Protein 6Q0A (pdb70)

Sequence (416 aa):
MAKIIVKKSNPLKGSVKIDGAKNAVLPIIAATLLANGKSTLNGVPNLRDVHVISDLLRHVGAEVEYKENTLTVDASNIKTCCEAPYELVRKMRASFLVMGPLLARFNSTKISMPGGDAIGTRPIDLHLKGFKALGAKIEMDHGFVEAATEKLVGNKLYLDFPSVGATENIMMAASLAEGTTIIEENAAEEPEIVDLANFLNEMGADVKGAGTNTIKIKGVKELKGAEHNVIPDRIEAATYMVAAAMTKGDITVENVLMEHLKPVVAKLREAGCEITEMDNSVRVVGPKVLKPIDIKTLPHPGFPTDVQAQQFMAMLTVANGTGVVIETVFENRFMHVAEFNRMGANIKIDGRSAVVNGVDELHGAAVNATDLRAGAALILCGLIAEGETQIGEIYHIQRGYVDIDKKITALGGQIEIVE

Nearest PDB structures (foldseek):
  6q0a-assembly1_A  TM=1.002E+00  e=1.988E-93  Clostridioides difficile 630
  6q0y-assembly1_A  TM=1.002E+00  e=4.668E-91  Clostridioides difficile 630
  6q03-assembly1_A  TM=1.002E+00  e=1.309E-88  Clostridioides difficile 630
  8d84-assembly1_B  TM=9.904E-01  e=2.898E-65  Enterococcus faecalis
  7tb0-assembly1_A  TM=9.879E-01  e=5.974E-64  Enterococcus faecium

Solvent-accessible surface area: 16311 Å² total; per-residue (Å²): 191,32,77,0,28,0,94,101,15,99,55,0,128,38,70,7,141,12,32,12,2,19,56,0,0,4,2,0,0,0,0,1,0,2,0,76,17,122,0,31,0,36,37,0,1,88,5,64,17,0,62,15,0,3,73,0,0,109,83,0,20,7,118,13,109,61,144,152,60,37,0,25,1,47,0,32,113,20,152,53,17,68,0,27,107,111,20,4,133,112,12,50,24,0,6,14,0,0,0,0,0,0,13,59,73,56,44,2,46,0,4,84,18,28,73,52,38,15,7,110,72,99,14,81,21,15,10,71,0,0,108,27,0,36,3,154,37,118,118,55,179,51,39,0,61,0,37,25,182,110,9,74,15,72,137,12,116,0,93,84,23,25,59,18,0,0,5,0,0,0,0,0,0,0,32,3,90,38,51,0,36,0,53,48,2,0,53,20,5,6,0,50,5,0,2,70,0,0,60,89,5,44,15,43,8,136,29,26,28,71,92,45,0,105,0,124,17,40,196,104,2,138,26,17,116,9,109,15,24,30,9,26,8,4,0,0,2,1,0,0,1,0,0,8,11,98,1,40,0,28,0,43,58,2,70,24,115,36,4,109,18,3,5,46,45,0,104,86,0,31,9,130,13,67,80,82,148,76,10,0,101,0,45,8,16,166,91,14,124,48,13,82,4,92,0,77,39,27,79,18,11,17,16,28,0,0,3,0,0,0,0,1,1,0,35,5,107,29,73,1,44,0,36,3,41,42,44,148,72,14,20,62,1,13,66,30,0,54,138,0,36,13,54,12,140,87,123,66,123,34,0,61,0,61,21,41,153,77,0,84,25,19,58,6,70,3,28,13,34,7,0,0,0,0,0,0,2,0,0,1,17,0,87,37,70,0,50,0,2,51,8,88,43,0,82,82,3,8,21,67,5,28,135,30,2,74,80,3,42,8,82,19,101,56,56,127

B-factor: mean 29.67, std 9.52, range [15.45, 83.01]

Secondary structure (DSSP, 8-state):
--EEEEE--PPPEEEEEPPBPHHHHHHHHHHGGGBSSEEEEES----HHHHHHHHHHHHHT-EEEEETTEEEEE-TT----EE-HHHHHH-GGGGGGHHHHHHHHSEEEEEPP--BTTB----HHHHHHHHHTT-EEEEETTEEEEE-S--B--EEE-SS--HHHHHHHHHHHTTSBSEEEEET----HHHHHHHHHHHHTT--EE-TTSSEEEEE--S-B---EEEPPB-HHHHHHHHHHHHHHT-EEEEES--GGG-HHHHHHHHHHT-EEEE-SSEEEEE--SSPPP--EEE-STTSB-GGGHHHHHHHHTTSSSEEEEEESS-SSTTTTHHHHHHTT--EEEETTEEEEE--S--B--EEE--SHHHHHHHHHHHHHSBSEEEEE-THHHHTTSS-HHHHHHHTT-EEEEE-

Organism: Clostridioides difficile (strain 630) (NCBI:txid272563)

Foldseek 3Di:
DKWKKFAQFAQFEEEFEFAFAPLLVLLLLLLLLLAQAKAKEARAFPFVLNVLLQVQLVVQPWDWDDDDRIIMTRNNDGHAAEADPVSCAVPVSNCLNNLSSCLRPQKHKYQFYQDDLFAGDGPVLLVVLLVQQPWDWDDDPRIIMTGDPFGAAGEDERPAQDPSSLSSNLSNLQAGAAKHKYAQHFLAPSQVQSQVSSVQQPWDWPDRNHRMIMTGYDNHGHHYYGYGAGHLLLLLLVLLLNQQNQHKYKYFQHQVVNNVQSVVVSVVQPWDWDDDHGIIITGHDPAGAAEEAEDDGPPGDHPLCQLLVLLSNQAHPAKYKYFYPDTFRRCPLVVQQVQQPWDWDDDGRMIITGHDNATAADEGEDSAQSNQSSVSSNNNTHHGMHMYPPCSRNRNRDRPPVVSSVVSGTDMDMGD

Radius of gyration: 21.39 Å; Cα contacts (8 Å, |Δi|>4): 1085; chains: 1; bounding box: 38×45×62 Å

Structure (mmCIF, N/CA/C/O backbone):
data_6Q0A
#
_entry.id   6Q0A
#
_cell.length_a   139.409
_cell.length_b   139.409
_cell.length_c   139.409
_cell.angle_alpha   90.000
_cell.angle_beta   90.000
_cell.angle_gamma   90.000
#
_symmetry.space_group_name_H-M   'I 2 3'
#
loop_
_entity.id
_entity.type
_entity.pdbx_description
1 polymer 'UDP-N-acetylglucosamine 1-carboxyvinyltransferase'
2 non-polymer 1,2-ETHANEDIOL
3 non-polymer '(2R)-2-{[(2R,3R,4R,5S,6R)-3-(acetylamino)-2-{[(S)-{[(R)-{[(2R,3S,4R,5R)-5-(2,4-dioxo-3,4-dihydropyrimidin-1(2H)-yl)-3,4-dihydroxytetrahydrofuran-2-yl]methoxy}(hydroxy)phosphoryl]oxy}(hydroxy)phosphoryl]oxy}-5-hydroxy-6-(hydroxymethyl)tetrahydro-2H-pyran-4-yl]oxy}propanoic acid'
4 water water
#
loop_
_atom_site.group_PDB
_atom_site.id
_atom_site.type_symbol
_atom_site.label_atom_id
_atom_site.label_alt_id
_atom_site.label_comp_id
_atom_site.label_asym_id
_atom_site.label_entity_id
_atom_site.label_seq_id
_atom_site.pdbx_PDB_ins_code
_atom_site.Cartn_x
_atom_site.Cartn_y
_atom_site.Cartn_z
_atom_site.occupancy
_atom_site.B_iso_or_equiv
_atom_site.auth_seq_id
_atom_site.auth_comp_id
_atom_site.auth_asym_id
_atom_site.auth_atom_id
_atom_site.pdbx_PDB_model_num
ATOM 1 N N . MET A 1 5 ? -37.174 -69.407 -9.306 1.00 60.22 1 MET A N 1
ATOM 2 C CA . MET A 1 5 ? -36.934 -68.007 -8.859 1.00 52.81 1 MET A CA 1
ATOM 3 C C . MET A 1 5 ? -36.131 -67.249 -9.933 1.00 41.50 1 MET A C 1
ATOM 4 O O . MET A 1 5 ? -35.951 -67.745 -11.055 1.00 40.78 1 MET A O 1
ATOM 9 N N . ALA A 1 6 ? -35.761 -66.024 -9.626 1.00 34.54 2 ALA A N 1
ATOM 10 C CA . ALA A 1 6 ? -35.474 -64.995 -10.637 1.00 33.01 2 ALA A CA 1
ATOM 11 C C . ALA A 1 6 ? -34.144 -65.301 -11.319 1.00 31.35 2 ALA A C 1
ATOM 12 O O . ALA A 1 6 ? -33.242 -65.901 -10.658 1.00 32.68 2 ALA A O 1
ATOM 14 N N . LYS A 1 7 ? -34.066 -64.976 -12.608 1.00 29.91 3 LYS A N 1
ATOM 15 C CA . LYS A 1 7 ? -32.850 -65.219 -13.413 1.00 29.40 3 LYS A CA 1
ATOM 16 C C . LYS A 1 7 ? -32.515 -63.955 -14.197 1.00 27.93 3 LYS A C 1
ATOM 17 O O . LYS A 1 7 ? -33.436 -63.180 -14.580 1.00 26.13 3 LYS A O 1
ATOM 23 N N . ILE A 1 8 ? -31.240 -63.800 -14.536 1.00 22.93 4 ILE A N 1
ATOM 24 C CA . ILE A 1 8 ? -30.823 -62.823 -15.575 1.00 23.53 4 ILE A CA 1
ATOM 25 C C . ILE A 1 8 ? -30.431 -63.625 -16.802 1.00 25.65 4 ILE A C 1
ATOM 26 O O . ILE A 1 8 ? -29.549 -64.516 -16.714 1.00 24.58 4 ILE A O 1
ATOM 31 N N . ILE A 1 9 ? -31.074 -63.327 -17.913 1.00 21.84 5 ILE A N 1
ATOM 32 C CA . ILE A 1 9 ? -30.809 -64.008 -19.195 1.00 23.42 5 ILE A CA 1
ATOM 33 C C . ILE A 1 9 ? -30.018 -63.071 -20.078 1.00 23.37 5 ILE A C 1
ATOM 34 O O . ILE A 1 9 ? -30.508 -61.952 -20.398 1.00 23.98 5 ILE A O 1
ATOM 39 N N . VAL A 1 10 ? -28.823 -63.488 -20.437 1.00 22.94 6 VAL A N 1
ATOM 40 C CA . VAL A 1 10 ? -27.937 -62.682 -21.288 1.00 23.34 6 VAL A CA 1
ATOM 41 C C . VAL A 1 10 ? -27.708 -63.482 -22.555 1.00 25.56 6 VAL A C 1
ATOM 42 O O . VAL A 1 10 ? -27.410 -64.691 -22.464 1.00 27.44 6 VAL A O 1
ATOM 46 N N . LYS A 1 11 ? -27.811 -62.831 -23.708 1.00 24.94 7 LYS A N 1
ATOM 47 C CA . LYS A 1 11 ? -27.422 -63.481 -24.971 1.00 25.28 7 LYS A CA 1
ATOM 48 C C . LYS A 1 11 ? -26.177 -62.858 -25.569 1.00 25.16 7 LYS A C 1
ATOM 49 O O . LYS A 1 11 ? -25.866 -61.662 -25.370 1.00 24.56 7 LYS A O 1
ATOM 55 N N . LYS A 1 12 ? -25.471 -63.675 -26.349 1.00 24.38 8 LYS A N 1
ATOM 56 C CA . LYS A 1 12 ? -24.419 -63.205 -27.240 1.00 25.26 8 LYS A CA 1
ATOM 57 C C . LYS A 1 12 ? -24.850 -61.886 -27.855 1.00 26.47 8 LYS A C 1
ATOM 58 O O . LYS A 1 12 ? -25.959 -61.845 -28.451 1.00 33.03 8 LYS A O 1
ATOM 64 N N . SER A 1 13 ? -24.063 -60.853 -27.654 1.00 27.50 9 SER A N 1
ATOM 65 C CA . SER A 1 13 ? -24.513 -59.485 -27.957 1.00 28.06 9 SER A CA 1
ATOM 66 C C . SER A 1 13 ? -23.611 -58.833 -28.997 1.00 27.89 9 SER A C 1
ATOM 67 O O . SER A 1 13 ? -22.421 -59.183 -29.199 1.00 27.78 9 SER A O 1
ATOM 70 N N . ASN A 1 14 ? -24.158 -57.797 -29.603 1.00 24.65 10 ASN A N 1
ATOM 71 C CA . ASN A 1 14 ? -23.363 -56.905 -30.450 1.00 25.63 10 ASN A CA 1
ATOM 72 C C . ASN A 1 14 ? -22.346 -56.161 -29.612 1.00 28.46 10 ASN A C 1
ATOM 73 O O . ASN A 1 14 ? -22.510 -56.024 -28.384 1.00 29.40 10 ASN A O 1
ATOM 78 N N . PRO A 1 15 ? -21.317 -55.580 -30.250 1.00 27.44 11 PRO A N 1
ATOM 79 C CA . PRO A 1 15 ? -20.389 -54.740 -29.521 1.00 27.47 11 PRO A CA 1
ATOM 80 C C . PRO A 1 15 ? -21.176 -53.635 -28.815 1.00 29.67 11 PRO A C 1
ATOM 81 O O . PRO A 1 15 ? -22.064 -53.034 -29.419 1.00 28.72 11 PRO A O 1
ATOM 85 N N . LEU A 1 16 ? -20.892 -53.386 -27.536 1.00 24.80 12 LEU A N 1
ATOM 86 C CA . LEU A 1 16 ? -21.642 -52.346 -26.813 1.00 23.32 12 LEU A CA 1
ATOM 87 C C . LEU A 1 16 ? -21.213 -50.983 -27.336 1.00 27.29 12 LEU A C 1
ATOM 88 O O . LEU A 1 16 ? -19.994 -50.763 -27.562 1.00 31.14 12 LEU A O 1
ATOM 93 N N . LYS A 1 17 ? -22.181 -50.078 -27.537 1.00 25.95 13 LYS A N 1
ATOM 94 C CA . LYS A 1 17 ? -21.899 -48.722 -28.061 1.00 29.53 13 LYS A CA 1
ATOM 95 C C . LYS A 1 17 ? -22.868 -47.723 -27.485 1.00 27.88 13 LYS A C 1
ATOM 96 O O . LYS A 1 17 ? -24.052 -48.043 -27.358 1.00 28.41 13 LYS A O 1
ATOM 102 N N . GLY A 1 18 ? -22.350 -46.571 -27.091 1.00 29.44 14 GLY A N 1
ATOM 103 C CA . GLY A 1 18 ? -23.190 -45.517 -26.524 1.00 28.16 14 GLY A CA 1
ATOM 104 C C . GLY A 1 18 ? -22.647 -44.970 -25.217 1.00 29.63 14 GLY A C 1
ATOM 105 O O . GLY A 1 18 ? -21.433 -45.104 -24.897 1.00 31.69 14 GLY A O 1
ATOM 106 N N . SER A 1 19 ? -23.531 -44.308 -24.489 1.00 29.27 15 SER A N 1
ATOM 107 C CA . SER A 1 19 ? -23.177 -43.621 -23.237 1.00 30.66 15 SER A CA 1
ATOM 108 C C . SER A 1 19 ? -23.877 -44.329 -22.090 1.00 28.65 15 SER A C 1
ATOM 109 O O . SER A 1 19 ? -25.000 -44.885 -22.251 1.00 30.73 15 SER A O 1
ATOM 112 N N . VAL A 1 20 ? -23.220 -44.367 -20.947 1.00 25.32 16 VAL A N 1
ATOM 113 C CA . VAL A 1 20 ? -23.895 -44.878 -19.738 1.00 24.82 16 VAL A CA 1
ATOM 114 C C . VAL A 1 20 ? -23.578 -43.924 -18.601 1.00 25.70 16 VAL A C 1
ATOM 115 O O . VAL A 1 20 ? -22.405 -43.590 -18.360 1.00 26.80 16 VAL A O 1
ATOM 119 N N . LYS A 1 21 ? -24.613 -43.488 -17.904 1.00 23.76 17 LYS A N 1
ATOM 120 C CA . LYS A 1 21 ? -24.420 -42.652 -16.709 1.00 26.52 17 LYS A CA 1
ATOM 121 C C . LYS A 1 21 ? -24.187 -43.561 -15.506 1.00 24.63 17 LYS A C 1
ATOM 122 O O . LYS A 1 21 ? -24.978 -44.479 -15.274 1.00 26.17 17 LYS A O 1
ATOM 128 N N . ILE A 1 22 ? -23.164 -43.246 -14.744 1.00 23.44 18 ILE A N 1
ATOM 129 C CA . ILE A 1 22 ? -22.821 -43.994 -13.507 1.00 22.24 18 ILE A CA 1
ATOM 130 C C . ILE A 1 22 ? -23.549 -43.397 -12.299 1.00 23.98 18 ILE A C 1
ATOM 131 O O . ILE A 1 22 ? -23.677 -42.158 -12.147 1.00 26.12 18 ILE A O 1
ATOM 136 N N . ASP A 1 23 ? -24.025 -44.270 -11.430 1.00 23.08 19 ASP A N 1
ATOM 137 C CA . ASP A 1 23 ? -24.745 -43.867 -10.200 1.00 23.15 19 ASP A CA 1
ATOM 138 C C . ASP A 1 23 ? -23.745 -43.481 -9.101 1.00 24.43 19 ASP A C 1
ATOM 139 O O . ASP A 1 23 ? -22.512 -43.674 -9.237 1.00 24.39 19 ASP A O 1
ATOM 144 N N . GLY A 1 24 ? -24.284 -42.976 -7.991 1.00 24.11 20 GLY A N 1
ATOM 145 C CA . GLY A 1 24 ? -23.462 -42.647 -6.818 1.00 23.59 20 GLY A CA 1
ATOM 146 C C . GLY A 1 24 ? -22.864 -43.910 -6.224 1.00 21.99 20 GLY A C 1
ATOM 147 O O . GLY A 1 24 ? -23.439 -45.008 -6.347 1.00 21.51 20 GLY A O 1
ATOM 148 N N . ALA A 1 25 ? -21.675 -43.767 -5.633 1.00 22.34 21 ALA A N 1
ATOM 149 C CA . ALA A 1 25 ? -20.926 -44.921 -5.085 1.00 22.23 21 ALA A CA 1
ATOM 150 C C . ALA A 1 25 ? -21.663 -45.586 -3.929 1.00 20.04 21 ALA A C 1
ATOM 151 O O . ALA A 1 25 ? -21.816 -45.005 -2.874 1.00 21.97 21 ALA A O 1
ATOM 153 N N . LYS A 1 26 ? -21.985 -46.877 -4.080 1.00 20.79 22 LYS A N 1
ATOM 154 C CA . LYS A 1 26 ? -22.466 -47.677 -2.939 1.00 20.82 22 LYS A CA 1
ATOM 155 C C . LYS A 1 26 ? -21.506 -47.569 -1.762 1.00 20.61 22 LYS A C 1
ATOM 156 O O . LYS A 1 26 ? -21.953 -47.355 -0.621 1.00 20.10 22 LYS A O 1
ATOM 162 N N . ASN A 1 27 ? -20.204 -47.732 -2.023 1.00 20.66 23 ASN A N 1
ATOM 163 C CA . ASN A 1 27 ? -19.231 -47.853 -0.917 1.00 24.46 23 ASN A CA 1
ATOM 164 C C . ASN A 1 27 ? -18.823 -46.473 -0.391 1.00 21.09 23 ASN A C 1
ATOM 165 O O . ASN A 1 27 ? -18.177 -46.436 0.678 1.00 22.64 23 ASN A O 1
ATOM 170 N N . ALA A 1 28 ? -19.241 -45.386 -1.033 1.00 20.81 24 ALA A N 1
ATOM 171 C CA . ALA A 1 28 ? -19.141 -44.036 -0.411 1.00 21.24 24 ALA A CA 1
ATOM 172 C C . ALA A 1 28 ? -20.380 -43.786 0.452 1.00 21.62 24 ALA A C 1
ATOM 173 O O . ALA A 1 28 ? -20.299 -43.368 1.636 1.00 21.84 24 ALA A O 1
ATOM 175 N N . VAL A 1 29 ? -21.548 -44.085 -0.103 1.00 21.85 25 VAL A N 1
ATOM 176 C CA . VAL A 1 29 ? -22.785 -43.732 0.607 1.00 22.68 25 VAL A CA 1
ATOM 177 C C . VAL A 1 29 ? -22.970 -44.566 1.873 1.00 21.08 25 VAL A C 1
ATOM 178 O O . VAL A 1 29 ? -23.523 -44.018 2.805 1.00 21.83 25 VAL A O 1
ATOM 182 N N . LEU A 1 30 ? -22.525 -45.841 1.969 1.00 20.39 26 LEU A N 1
ATOM 183 C CA . LEU A 1 30 ? -22.832 -46.626 3.167 1.00 20.53 26 LEU A CA 1
ATOM 184 C C . LEU A 1 30 ? -22.132 -46.039 4.379 1.00 22.18 26 LEU A C 1
ATOM 185 O O . LEU A 1 30 ? -22.754 -45.844 5.414 1.00 21.58 26 LEU A O 1
ATOM 190 N N . PRO A 1 31 ? -20.803 -45.774 4.327 1.00 19.89 27 PRO A N 1
ATOM 191 C CA . PRO A 1 31 ? -20.184 -45.140 5.492 1.00 21.64 27 PRO A CA 1
ATOM 192 C C . PRO A 1 31 ? -20.700 -43.714 5.778 1.00 19.28 27 PRO A C 1
ATOM 193 O O . PRO A 1 31 ? -20.792 -43.324 6.956 1.00 21.07 27 PRO A O 1
ATOM 197 N N . ILE A 1 32 ? -21.014 -42.962 4.747 1.00 21.28 28 ILE A N 1
ATOM 198 C CA . ILE A 1 32 ? -21.566 -41.597 4.927 1.00 21.57 28 ILE A CA 1
ATOM 199 C C . ILE A 1 32 ? -22.949 -41.662 5.590 1.00 22.12 28 ILE A C 1
ATOM 200 O O . ILE A 1 32 ? -23.236 -40.849 6.501 1.00 20.70 28 ILE A O 1
ATOM 205 N N . ILE A 1 33 ? -23.786 -42.636 5.223 1.00 22.82 29 ILE A N 1
ATOM 206 C CA . ILE A 1 33 ? -25.038 -42.825 5.965 1.00 20.65 29 ILE A CA 1
ATOM 207 C C . ILE A 1 33 ? -24.763 -43.154 7.436 1.00 22.11 29 ILE A C 1
ATOM 208 O O . ILE A 1 33 ? -25.411 -42.592 8.298 1.00 22.70 29 ILE A O 1
ATOM 213 N N . ALA A 1 34 ? -23.842 -44.049 7.778 1.00 19.14 30 ALA A N 1
ATOM 214 C CA . ALA A 1 34 ? -23.504 -44.306 9.192 1.00 21.45 30 ALA A CA 1
ATOM 215 C C . ALA A 1 34 ? -23.095 -42.972 9.842 1.00 18.59 30 ALA A C 1
ATOM 216 O O . ALA A 1 34 ? -23.429 -42.776 11.037 1.00 22.84 30 ALA A O 1
ATOM 218 N N . ALA A 1 35 ? -22.309 -42.169 9.140 1.00 23.22 31 ALA A N 1
ATOM 219 C CA . ALA A 1 35 ? -21.735 -40.929 9.716 1.00 23.80 31 ALA A CA 1
ATOM 220 C C . ALA A 1 35 ? -22.832 -39.931 10.076 1.00 24.29 31 ALA A C 1
ATOM 221 O O . ALA A 1 35 ? -22.637 -39.132 11.060 1.00 23.90 31 ALA A O 1
ATOM 223 N N . THR A 1 36 ? -23.980 -39.989 9.402 1.00 22.82 32 THR A N 1
ATOM 224 C CA . THR A 1 36 ? -25.068 -39.046 9.746 1.00 23.26 32 THR A CA 1
ATOM 225 C C . THR A 1 36 ? -25.452 -39.228 11.219 1.00 23.16 32 THR A C 1
ATOM 226 O O . THR A 1 36 ? -25.983 -38.280 11.804 1.00 25.75 32 THR A O 1
ATOM 230 N N . LEU A 1 37 ? -25.226 -40.380 11.821 1.00 21.53 33 LEU A N 1
ATOM 231 C CA . LEU A 1 37 ? -25.571 -40.621 13.227 1.00 21.33 33 LEU A CA 1
ATOM 232 C C . LEU A 1 37 ? -24.722 -39.747 14.170 1.00 23.88 33 LEU A C 1
ATOM 233 O O . LEU A 1 37 ? -25.094 -39.649 15.342 1.00 25.78 33 LEU A O 1
ATOM 238 N N . LEU A 1 38 ? -23.634 -39.194 13.692 1.00 24.36 34 LEU A N 1
ATOM 239 C CA . LEU A 1 38 ? -22.727 -38.389 14.550 1.00 25.45 34 LEU A CA 1
ATOM 240 C C . LEU A 1 38 ? -23.361 -37.042 14.883 1.00 30.89 34 LEU A C 1
ATOM 241 O O . LEU A 1 38 ? -22.886 -36.377 15.849 1.00 29.27 34 LEU A O 1
ATOM 246 N N . ALA A 1 39 ? -24.364 -36.624 14.114 1.00 28.10 35 ALA A N 1
ATOM 247 C CA . ALA A 1 39 ? -24.767 -35.208 14.123 1.00 28.99 35 ALA A CA 1
ATOM 248 C C . ALA A 1 39 ? -26.097 -35.013 14.826 1.00 30.66 35 ALA A C 1
ATOM 249 O O . ALA A 1 39 ? -27.024 -35.820 14.700 1.00 26.92 35 ALA A O 1
ATOM 251 N N . ASN A 1 40 ? -26.180 -33.879 15.530 1.00 35.77 36 ASN A N 1
ATOM 252 C CA . ASN A 1 40 ? -27.408 -33.468 16.239 1.00 48.22 36 ASN A CA 1
ATOM 253 C C . ASN A 1 40 ? -28.141 -32.508 15.315 1.00 53.41 36 ASN A C 1
ATOM 254 O O . ASN A 1 40 ? -28.158 -31.300 15.585 1.00 59.75 36 ASN A O 1
ATOM 259 N N . GLY A 1 41 ? -28.688 -33.060 14.240 1.00 53.46 37 GLY A N 1
ATOM 260 C CA . GLY A 1 41 ? -29.501 -32.315 13.276 1.00 50.36 37 GLY A CA 1
ATOM 261 C C . GLY A 1 41 ? -29.724 -33.127 12.013 1.00 42.76 37 GLY A C 1
ATOM 262 O O . GLY A 1 41 ? -29.507 -34.393 12.028 1.00 46.96 37 GLY A O 1
ATOM 263 N N . LYS A 1 42 ? -30.097 -32.432 10.946 1.00 38.51 38 LYS A N 1
ATOM 264 C CA . LYS A 1 42 ? -30.611 -33.117 9.732 1.00 36.66 38 LYS A CA 1
ATOM 265 C C . LYS A 1 42 ? -29.563 -33.050 8.632 1.00 31.02 38 LYS A C 1
ATOM 266 O O . LYS A 1 42 ? -29.188 -31.963 8.218 1.00 29.78 38 LYS A O 1
ATOM 272 N N . SER A 1 43 ? -29.098 -34.215 8.145 1.00 28.06 39 SER A N 1
ATOM 273 C CA . SER A 1 43 ? -28.225 -34.293 6.968 1.00 25.68 39 SER A CA 1
ATOM 274 C C . SER A 1 43 ? -29.047 -34.566 5.714 1.00 24.42 39 SER A C 1
ATOM 275 O O . SER A 1 43 ? -30.089 -35.207 5.820 1.00 26.48 39 SER A O 1
ATOM 278 N N . THR A 1 44 ? -28.531 -34.120 4.582 1.00 24.28 40 THR A N 1
ATOM 279 C CA . THR A 1 44 ? -29.132 -34.301 3.264 1.00 27.29 40 THR A CA 1
ATOM 280 C C . THR A 1 44 ? -28.061 -34.889 2.344 1.00 26.49 40 THR A C 1
ATOM 281 O O . THR A 1 44 ? -27.105 -34.227 2.039 1.00 27.25 40 THR A O 1
ATOM 285 N N . LEU A 1 45 ? -28.262 -36.128 1.883 1.00 24.57 41 LEU A N 1
ATOM 286 C CA . LEU A 1 45 ? -27.279 -36.788 1.000 1.00 24.50 41 LEU A CA 1
ATOM 287 C C . LEU A 1 45 ? -27.890 -36.842 -0.393 1.00 25.18 41 LEU A C 1
ATOM 288 O O . LEU A 1 45 ? -29.033 -37.360 -0.536 1.00 24.35 41 LEU A O 1
ATOM 293 N N . ASN A 1 46 ? -27.201 -36.288 -1.361 1.00 23.48 42 ASN A N 1
ATOM 294 C CA . ASN A 1 46 ? -27.672 -36.287 -2.755 1.00 24.80 42 ASN A CA 1
ATOM 295 C C . ASN A 1 46 ? -26.827 -37.271 -3.558 1.00 24.26 42 ASN A C 1
ATOM 296 O O . ASN A 1 46 ? -25.660 -37.526 -3.201 1.00 28.49 42 ASN A O 1
ATOM 301 N N . GLY A 1 47 ? -27.380 -37.720 -4.666 1.00 27.69 43 GLY A N 1
ATOM 302 C CA . GLY A 1 47 ? -26.716 -38.702 -5.545 1.00 31.20 43 GLY A CA 1
ATOM 303 C C . GLY A 1 47 ? -26.648 -40.056 -4.858 1.00 29.33 43 GLY A C 1
ATOM 304 O O . GLY A 1 47 ? -25.647 -40.793 -5.023 1.00 28.09 43 GLY A O 1
ATOM 305 N N . VAL A 1 48 ? -27.676 -40.389 -4.074 1.00 23.98 44 VAL A N 1
ATOM 306 C CA . VAL A 1 48 ? -27.701 -41.726 -3.410 1.00 24.09 44 VAL A CA 1
ATOM 307 C C . VAL A 1 48 ? -28.230 -42.739 -4.407 1.00 24.49 44 VAL A C 1
ATOM 308 O O . VAL A 1 48 ? -29.329 -42.594 -4.947 1.00 26.29 44 VAL A O 1
ATOM 312 N N . PRO A 1 49 ? -27.526 -43.863 -4.616 1.00 21.57 45 PRO A N 1
ATOM 313 C CA . PRO A 1 49 ? -28.002 -44.870 -5.552 1.00 21.84 45 PRO A CA 1
ATOM 314 C C . PRO A 1 49 ? -29.160 -45.688 -4.953 1.00 20.56 45 PRO A C 1
ATOM 315 O O . PRO A 1 49 ? -29.228 -45.999 -3.756 1.00 21.97 45 PRO A O 1
ATOM 319 N N . ASN A 1 50 ? -30.112 -45.999 -5.818 1.00 22.57 46 ASN A N 1
ATOM 320 C CA . ASN A 1 50 ? -31.338 -46.691 -5.380 1.00 25.04 46 ASN A CA 1
ATOM 321 C C . ASN A 1 50 ? -31.049 -48.187 -5.300 1.00 26.72 46 ASN A C 1
ATOM 322 O O . ASN A 1 50 ? -31.381 -48.960 -6.230 1.00 29.09 46 ASN A O 1
ATOM 327 N N . LEU A 1 51 ? -30.360 -48.581 -4.246 1.00 23.63 47 LEU A N 1
ATOM 328 C CA . LEU A 1 51 ? -29.917 -49.976 -4.038 1.00 23.17 47 LEU A CA 1
ATOM 329 C C . LEU A 1 51 ? -30.475 -50.547 -2.745 1.00 22.97 47 LEU A C 1
ATOM 330 O O . LEU A 1 51 ? -30.530 -49.854 -1.728 1.00 23.78 47 LEU A O 1
ATOM 335 N N . ARG A 1 52 ? -30.727 -51.859 -2.723 1.00 25.28 48 ARG A N 1
ATOM 336 C CA . ARG A 1 52 ? -31.208 -52.556 -1.510 1.00 26.65 48 ARG A CA 1
ATOM 337 C C . ARG A 1 52 ? -30.265 -52.281 -0.342 1.00 24.77 48 ARG A C 1
ATOM 338 O O . ARG A 1 52 ? -30.779 -52.107 0.758 1.00 25.99 48 ARG A O 1
ATOM 346 N N . ASP A 1 53 ? -28.938 -52.255 -0.538 1.00 23.97 49 ASP A N 1
ATOM 347 C CA . ASP A 1 53 ? -28.046 -52.122 0.642 1.00 25.29 49 ASP A CA 1
ATOM 348 C C . ASP A 1 53 ? -28.232 -50.729 1.265 1.00 23.39 49 ASP A C 1
ATOM 349 O O . ASP A 1 53 ? -28.138 -50.630 2.474 1.00 25.48 49 ASP A O 1
ATOM 354 N N . VAL A 1 54 ? -28.536 -49.726 0.439 1.00 24.17 50 VAL A N 1
ATOM 355 C CA . VAL A 1 54 ? -28.853 -48.357 0.947 1.00 24.65 50 VAL A CA 1
ATOM 356 C C . VAL A 1 54 ? -30.123 -48.421 1.806 1.00 25.92 50 VAL A C 1
ATOM 357 O O . VAL A 1 54 ? -30.207 -47.790 2.902 1.00 27.02 50 VAL A O 1
ATOM 361 N N . HIS A 1 55 ? -31.100 -49.175 1.346 1.00 27.60 51 HIS A N 1
ATOM 362 C CA . HIS A 1 55 ? -32.387 -49.313 2.075 1.00 31.61 51 HIS A CA 1
ATOM 363 C C . HIS A 1 55 ? -32.238 -50.154 3.347 1.00 31.03 51 HIS A C 1
ATOM 364 O O . HIS A 1 55 ? -32.917 -49.827 4.345 1.00 28.15 51 HIS A O 1
ATOM 371 N N . VAL A 1 56 ? -31.342 -51.137 3.384 1.00 29.65 52 VAL A N 1
ATOM 372 C CA . VAL A 1 56 ? -31.062 -51.918 4.628 1.00 30.13 52 VAL A CA 1
ATOM 373 C C . VAL A 1 56 ? -30.388 -51.027 5.664 1.00 26.93 52 VAL A C 1
ATOM 374 O O . VAL A 1 56 ? -30.821 -50.991 6.816 1.00 25.72 52 VAL A O 1
ATOM 378 N N . ILE A 1 57 ? -29.304 -50.336 5.312 1.00 26.34 53 ILE A N 1
ATOM 379 C CA . ILE A 1 57 ? -28.657 -49.473 6.329 1.00 25.96 53 ILE A CA 1
ATOM 380 C C . ILE A 1 57 ? -29.662 -48.380 6.764 1.00 25.20 53 ILE A C 1
ATOM 381 O O . ILE A 1 57 ? -29.653 -47.979 7.948 1.00 24.62 53 ILE A O 1
ATOM 386 N N . SER A 1 58 ? -30.510 -47.904 5.864 1.00 25.96 54 SER A N 1
ATOM 387 C CA . SER A 1 58 ? -31.579 -46.930 6.254 1.00 27.83 54 SER A CA 1
ATOM 388 C C . SER A 1 58 ? -32.459 -47.561 7.360 1.00 25.96 54 SER A C 1
ATOM 389 O O . SER A 1 58 ? -32.824 -46.905 8.357 1.00 27.02 54 SER A O 1
ATOM 392 N N . ASP A 1 59 ? -32.766 -48.838 7.238 1.00 24.61 55 ASP A N 1
ATOM 393 C CA . ASP A 1 59 ? -33.623 -49.480 8.246 1.00 27.45 55 ASP A CA 1
ATOM 394 C C . ASP A 1 59 ? -32.843 -49.669 9.544 1.00 25.74 55 ASP A C 1
ATOM 395 O O . ASP A 1 59 ? -33.427 -49.655 10.622 1.00 24.15 55 ASP A O 1
ATOM 400 N N . LEU A 1 60 ? -31.522 -49.828 9.455 1.00 24.93 56 LEU A N 1
ATOM 401 C CA . LEU A 1 60 ? -30.718 -49.881 10.688 1.00 24.50 56 LEU A CA 1
ATOM 402 C C . LEU A 1 60 ? -30.729 -48.513 11.381 1.00 25.12 56 LEU A C 1
ATOM 403 O O . LEU A 1 60 ? -30.855 -48.446 12.611 1.00 24.29 56 LEU A O 1
ATOM 408 N N . LEU A 1 61 ? -30.642 -47.435 10.640 1.00 24.75 57 LEU A N 1
ATOM 409 C CA . LEU A 1 61 ? -30.722 -46.092 11.244 1.00 25.67 57 LEU A CA 1
ATOM 410 C C . LEU A 1 61 ? -32.093 -45.923 11.898 1.00 28.74 57 LEU A C 1
ATOM 411 O O . LEU A 1 61 ? -32.155 -45.353 12.980 1.00 25.56 57 LEU A O 1
ATOM 416 N N . ARG A 1 62 ? -33.143 -46.412 11.259 1.00 25.95 58 ARG A N 1
ATOM 417 C CA . ARG A 1 62 ? -34.503 -46.301 11.864 1.00 25.67 58 ARG A CA 1
ATOM 418 C C . ARG A 1 62 ? -34.548 -47.110 13.158 1.00 26.79 58 ARG A C 1
ATOM 419 O O . ARG A 1 62 ? -35.131 -46.635 14.167 1.00 28.05 58 ARG A O 1
ATOM 427 N N . HIS A 1 63 ? -33.917 -48.281 13.156 1.00 24.46 59 HIS A N 1
ATOM 428 C CA . HIS A 1 63 ? -33.824 -49.162 14.329 1.00 27.72 59 HIS A CA 1
ATOM 429 C C . HIS A 1 63 ? -33.229 -48.379 15.508 1.00 30.89 59 HIS A C 1
ATOM 430 O O . HIS A 1 63 ? -33.736 -48.494 16.664 1.00 27.70 59 HIS A O 1
ATOM 437 N N . VAL A 1 64 ? -32.197 -47.564 15.289 1.00 28.66 60 VAL A N 1
ATOM 438 C CA . VAL A 1 64 ? -31.571 -46.871 16.450 1.00 30.10 60 VAL A CA 1
ATOM 439 C C . VAL A 1 64 ? -32.311 -45.553 16.760 1.00 26.72 60 VAL A C 1
ATOM 440 O O . VAL A 1 64 ? -32.017 -44.965 17.800 1.00 30.79 60 VAL A O 1
ATOM 444 N N . GLY A 1 65 ? -33.234 -45.124 15.917 1.00 30.46 61 GLY A N 1
ATOM 445 C CA . GLY A 1 65 ? -34.189 -44.043 16.213 1.00 30.71 61 GLY A CA 1
ATOM 446 C C . GLY A 1 65 ? -33.965 -42.786 15.407 1.00 29.15 61 GLY A C 1
ATOM 447 O O . GLY A 1 65 ? -34.516 -41.726 15.766 1.00 31.49 61 GLY A O 1
ATOM 448 N N . ALA A 1 66 ? -33.144 -42.840 14.358 1.00 26.84 62 ALA A N 1
ATOM 449 C CA . ALA A 1 66 ? -33.011 -41.722 13.428 1.00 26.45 62 ALA A CA 1
ATOM 450 C C . ALA A 1 66 ? -34.258 -41.619 12.538 1.00 29.08 62 ALA A C 1
ATOM 451 O O . ALA A 1 66 ? -34.800 -42.656 12.187 1.00 34.80 62 ALA A O 1
ATOM 453 N N . GLU A 1 67 ? -34.578 -40.403 12.127 1.00 33.76 63 GLU A N 1
ATOM 454 C CA . GLU A 1 67 ? -35.638 -40.111 11.125 1.00 40.25 63 GLU A CA 1
ATOM 455 C C . GLU A 1 67 ? -35.008 -40.193 9.719 1.00 34.33 63 GLU A C 1
ATOM 456 O O . GLU A 1 67 ? -34.165 -39.339 9.397 1.00 35.59 63 GLU A O 1
ATOM 462 N N . VAL A 1 68 ? -35.441 -41.153 8.919 1.00 30.53 64 VAL A N 1
ATOM 463 C CA . VAL A 1 68 ? -34.891 -41.373 7.542 1.00 28.93 64 VAL A CA 1
ATOM 464 C C . VAL A 1 68 ? -35.978 -41.212 6.479 1.00 33.13 64 VAL A C 1
ATOM 465 O O . VAL A 1 68 ? -37.067 -41.847 6.588 1.00 37.38 64 VAL A O 1
ATOM 469 N N . GLU A 1 69 ? -35.661 -40.459 5.437 1.00 27.92 65 GLU A N 1
ATOM 470 C CA . GLU A 1 69 ? -36.581 -40.310 4.295 1.00 33.15 65 GLU A CA 1
ATOM 471 C C . GLU A 1 69 ? -35.790 -40.420 3.012 1.00 31.06 65 GLU A C 1
ATOM 472 O O . GLU A 1 69 ? -34.797 -39.687 2.836 1.00 29.48 65 GLU A O 1
ATOM 478 N N . TYR A 1 70 ? -36.291 -41.230 2.091 1.00 32.13 66 TYR A N 1
ATOM 479 C CA . TYR A 1 70 ? -35.615 -41.401 0.793 1.00 31.06 66 TYR A CA 1
ATOM 480 C C . TYR A 1 70 ? -36.565 -40.971 -0.306 1.00 35.87 66 TYR A C 1
ATOM 481 O O . TYR A 1 70 ? -37.675 -41.503 -0.336 1.00 36.35 66 TYR A O 1
ATOM 490 N N . LYS A 1 71 ? -36.134 -40.100 -1.200 1.00 32.29 67 LYS A N 1
ATOM 491 C CA . LYS A 1 71 ? -36.805 -40.023 -2.513 1.00 38.14 67 LYS A CA 1
ATOM 492 C C . LYS A 1 71 ? -35.883 -39.493 -3.588 1.00 36.12 67 LYS A C 1
ATOM 493 O O . LYS A 1 71 ? -35.083 -38.572 -3.346 1.00 35.44 67 LYS A O 1
ATOM 499 N N . GLU A 1 72 ? -36.054 -40.042 -4.783 1.00 39.39 68 GLU A N 1
ATOM 500 C CA . GLU A 1 72 ? -35.386 -39.540 -6.004 1.00 38.91 68 GLU A CA 1
ATOM 501 C C . GLU A 1 72 ? -33.896 -39.321 -5.727 1.00 34.63 68 GLU A C 1
ATOM 502 O O . GLU A 1 72 ? -33.386 -38.221 -5.971 1.00 34.95 68 GLU A O 1
ATOM 508 N N . ASN A 1 73 ? -33.210 -40.319 -5.185 1.00 34.02 69 ASN A N 1
ATOM 509 C CA . ASN A 1 73 ? -31.730 -40.275 -5.025 1.00 29.68 69 ASN A CA 1
ATOM 510 C C . ASN A 1 73 ? -31.299 -39.286 -3.936 1.00 27.98 69 ASN A C 1
ATOM 511 O O . ASN A 1 73 ? -30.109 -38.982 -3.844 1.00 25.62 69 ASN A O 1
ATOM 516 N N . THR A 1 74 ? -32.212 -38.819 -3.108 1.00 26.69 70 THR A N 1
ATOM 517 C CA . THR A 1 74 ? -31.874 -38.009 -1.915 1.00 25.72 70 THR A CA 1
ATOM 518 C C . THR A 1 74 ? -32.332 -38.725 -0.662 1.00 26.68 70 THR A C 1
ATOM 519 O O . THR A 1 74 ? -33.479 -39.202 -0.566 1.00 27.37 70 THR A O 1
ATOM 523 N N . LEU A 1 75 ? -31.401 -38.865 0.272 1.00 25.98 71 LEU A N 1
ATOM 524 C CA . LEU A 1 75 ? -31.705 -39.419 1.597 1.00 25.06 71 LEU A CA 1
ATOM 525 C C . LEU A 1 75 ? -31.469 -38.347 2.648 1.00 23.93 71 LEU A C 1
ATOM 526 O O . LEU A 1 75 ? -30.391 -37.759 2.671 1.00 26.38 71 LEU A O 1
ATOM 531 N N . THR A 1 76 ? -32.432 -38.116 3.523 1.00 24.00 72 THR A N 1
ATOM 532 C CA . THR A 1 76 ? -32.257 -37.213 4.667 1.00 27.68 72 THR A CA 1
ATOM 533 C C . THR A 1 76 ? -32.281 -38.048 5.924 1.00 26.35 72 THR A C 1
ATOM 534 O O . THR A 1 76 ? -33.072 -39.002 6.005 1.00 26.39 72 THR A O 1
ATOM 538 N N . VAL A 1 77 ? -31.400 -37.708 6.855 1.00 25.18 73 VAL A N 1
ATOM 539 C CA . VAL A 1 77 ? -31.334 -38.324 8.189 1.00 27.41 73 VAL A CA 1
ATOM 540 C C . VAL A 1 77 ? -31.380 -37.209 9.237 1.00 26.38 73 VAL A C 1
ATOM 541 O O . VAL A 1 77 ? -30.531 -36.292 9.173 1.00 28.81 73 VAL A O 1
ATOM 545 N N . ASP A 1 78 ? -32.320 -37.318 10.174 1.00 32.99 74 ASP A N 1
ATOM 546 C CA . ASP A 1 78 ? -32.296 -36.508 11.426 1.00 31.47 74 ASP A CA 1
ATOM 547 C C . ASP A 1 78 ? -31.903 -37.410 12.579 1.00 28.80 74 ASP A C 1
ATOM 548 O O . ASP A 1 78 ? -32.694 -38.241 13.019 1.00 27.48 74 ASP A O 1
ATOM 553 N N . ALA A 1 79 ? -30.662 -37.273 13.023 1.00 30.99 75 ALA A N 1
ATOM 554 C CA . ALA A 1 79 ? -30.166 -38.109 14.119 1.00 29.77 75 ALA A CA 1
ATOM 555 C C . ALA A 1 79 ? -30.234 -37.321 15.426 1.00 35.30 75 ALA A C 1
ATOM 556 O O . ALA A 1 79 ? -29.643 -37.762 16.414 1.00 32.02 75 ALA A O 1
ATOM 558 N N . SER A 1 80 ? -31.012 -36.242 15.466 1.00 37.66 76 SER A N 1
ATOM 559 C CA . SER A 1 80 ? -31.088 -35.374 16.673 1.00 40.65 76 SER A CA 1
ATOM 560 C C . SER A 1 80 ? -31.399 -36.219 17.901 1.00 41.02 76 SER A C 1
ATOM 561 O O . SER A 1 80 ? -30.712 -36.042 18.948 1.00 43.91 76 SER A O 1
ATOM 564 N N . ASN A 1 81 ? -32.355 -37.134 17.758 1.00 35.86 77 ASN A N 1
ATOM 565 C CA . ASN A 1 81 ? -32.966 -37.831 18.900 1.00 41.18 77 ASN A CA 1
ATOM 566 C C . ASN A 1 81 ? -32.842 -39.333 18.723 1.00 41.38 77 ASN A C 1
ATOM 567 O O . ASN A 1 81 ? -33.825 -39.994 18.873 1.00 44.12 77 ASN A O 1
ATOM 572 N N . ILE A 1 82 ? -31.623 -39.826 18.488 1.00 41.39 78 ILE A N 1
ATOM 573 C CA . ILE A 1 82 ? -31.285 -41.277 18.571 1.00 43.11 78 ILE A CA 1
ATOM 574 C C . ILE A 1 82 ? -31.649 -41.804 19.935 1.00 43.71 78 ILE A C 1
ATOM 575 O O . ILE A 1 82 ? -31.346 -41.141 20.911 1.00 48.27 78 ILE A O 1
ATOM 580 N N . LYS A 1 83 ? -32.103 -43.043 19.980 1.00 46.46 79 LYS A N 1
ATOM 581 C CA . LYS A 1 83 ? -32.549 -43.678 21.234 1.00 50.60 79 LYS A CA 1
ATOM 582 C C . LYS A 1 83 ? -31.566 -44.758 21.687 1.00 51.56 79 LYS A C 1
ATOM 583 O O . LYS A 1 83 ? -31.190 -44.711 22.877 1.00 52.28 79 LYS A O 1
ATOM 589 N N . THR A 1 84 ? -31.177 -45.696 20.812 1.00 39.78 80 THR A N 1
ATOM 590 C CA . THR A 1 84 ? -30.563 -46.984 21.242 1.00 35.83 80 THR A CA 1
ATOM 591 C C . THR A 1 84 ? -29.265 -47.174 20.459 1.00 32.92 80 THR A C 1
ATOM 592 O O . THR A 1 84 ? -29.104 -46.494 19.421 1.00 36.61 80 THR A O 1
ATOM 596 N N A CYS A 1 85 ? -28.355 -48.021 20.925 0.50 29.32 81 CYS A N 1
ATOM 597 N N B CYS A 1 85 ? -28.362 -48.012 20.957 0.50 29.38 81 CYS A N 1
ATOM 598 C CA A CYS A 1 85 ? -27.011 -48.134 20.286 0.50 28.83 81 CYS A CA 1
ATOM 599 C CA B CYS A 1 85 ? -26.987 -48.119 20.391 0.50 29.31 81 CYS A CA 1
ATOM 600 C C A CYS A 1 85 ? -26.627 -49.587 20.039 0.50 28.25 81 CYS A C 1
ATOM 601 C C B CYS A 1 85 ? -26.629 -49.580 20.086 0.50 28.63 81 CYS A C 1
ATOM 602 O O A CYS A 1 85 ? -25.414 -49.912 19.992 0.50 28.97 81 CYS A O 1
ATOM 603 O O B CYS A 1 85 ? -25.419 -49.909 20.042 0.50 29.66 81 CYS A O 1
ATOM 608 N N . GLU A 1 86 ? -27.635 -50.417 19.844 1.00 28.88 82 GLU A N 1
ATOM 609 C CA . GLU A 1 86 ? -27.446 -51.856 19.533 1.00 33.84 82 GLU A CA 1
ATOM 610 C C . GLU A 1 86 ? -27.844 -52.124 18.071 1.00 36.61 82 GLU A C 1
ATOM 611 O O . GLU A 1 86 ? -28.883 -51.632 17.624 1.00 35.87 82 GLU A O 1
ATOM 617 N N . ALA A 1 87 ? -26.996 -52.851 17.330 1.00 34.19 83 ALA A N 1
ATOM 618 C CA . ALA A 1 87 ? -27.272 -53.321 15.949 1.00 30.91 83 ALA A CA 1
ATOM 619 C C . ALA A 1 87 ? -27.495 -54.825 16.018 1.00 35.34 83 ALA A C 1
ATOM 620 O O . ALA A 1 87 ? -26.571 -55.575 16.330 1.00 27.78 83 ALA A O 1
ATOM 622 N N . PRO A 1 88 ? -28.748 -55.278 15.836 1.00 34.96 84 PRO A N 1
ATOM 623 C CA . PRO A 1 88 ? -29.093 -56.671 16.089 1.00 38.61 84 PRO A CA 1
ATOM 624 C C . PRO A 1 88 ? -28.593 -57.615 14.992 1.00 32.49 84 PRO A C 1
ATOM 625 O O . PRO A 1 88 ? -28.195 -57.179 13.907 1.00 32.69 84 PRO A O 1
ATOM 629 N N . TYR A 1 89 ? -28.558 -58.891 15.363 1.00 30.62 85 TYR A N 1
ATOM 630 C CA . TYR A 1 89 ? -28.006 -60.006 14.546 1.00 32.14 85 TYR A CA 1
ATOM 631 C C . TYR A 1 89 ? -28.623 -60.007 13.140 1.00 31.15 85 TYR A C 1
ATOM 632 O O . TYR A 1 89 ? -27.885 -60.136 12.179 1.00 30.80 85 TYR A O 1
ATOM 641 N N . GLU A 1 90 ? -29.941 -59.845 13.009 1.00 35.15 86 GLU A N 1
ATOM 642 C CA . GLU A 1 90 ? -30.601 -59.912 11.666 1.00 38.12 86 GLU A CA 1
ATOM 643 C C . GLU A 1 90 ? -30.073 -58.863 10.689 1.00 42.14 86 GLU A C 1
ATOM 644 O O . GLU A 1 90 ? -29.816 -59.216 9.498 1.00 37.72 86 GLU A O 1
ATOM 650 N N . LEU A 1 91 ? -29.930 -57.614 11.130 1.00 34.91 87 LEU A N 1
ATOM 651 C CA . LEU A 1 91 ? -29.477 -56.534 10.229 1.00 38.04 87 LEU A CA 1
ATOM 652 C C . LEU A 1 91 ? -28.012 -56.710 9.873 1.00 36.52 87 LEU A C 1
ATOM 653 O O . LEU A 1 91 ? -27.651 -56.482 8.728 1.00 36.73 87 LEU A O 1
ATOM 658 N N . VAL A 1 92 ? -27.152 -57.066 10.827 1.00 34.64 88 VAL A N 1
ATOM 659 C CA . VAL A 1 92 ? -25.718 -57.230 10.491 1.00 33.39 88 VAL A CA 1
ATOM 660 C C . VAL A 1 92 ? -25.567 -58.421 9.537 1.00 33.88 88 VAL A C 1
ATOM 661 O O . VAL A 1 92 ? -24.730 -58.357 8.626 1.00 30.85 88 VAL A O 1
ATOM 665 N N . ARG A 1 93 ? -26.340 -59.492 9.741 1.00 30.18 89 ARG A N 1
ATOM 666 C CA . ARG A 1 93 ? -26.293 -60.674 8.843 1.00 32.11 89 ARG A CA 1
ATOM 667 C C . ARG A 1 93 ? -26.761 -60.259 7.438 1.00 28.41 89 ARG A C 1
ATOM 668 O O . ARG A 1 93 ? -26.204 -60.752 6.455 1.00 30.66 89 ARG A O 1
ATOM 676 N N . LYS A 1 94 ? -27.726 -59.353 7.300 1.00 29.02 90 LYS A N 1
ATOM 677 C CA . LYS A 1 94 ? -28.223 -58.935 5.954 1.00 30.23 90 LYS A CA 1
ATOM 678 C C . LYS A 1 94 ? -27.141 -58.170 5.198 1.00 29.21 90 LYS A C 1
ATOM 679 O O . LYS A 1 94 ? -27.092 -58.204 3.955 1.00 28.19 90 LYS A O 1
ATOM 685 N N . MET A 1 95 ? -26.329 -57.404 5.911 1.00 25.64 91 MET A N 1
ATOM 686 C CA . MET A 1 95 ? -25.387 -56.499 5.245 1.00 29.09 91 MET A CA 1
ATOM 687 C C . MET A 1 95 ? -24.268 -56.158 6.222 1.00 30.48 91 MET A C 1
ATOM 688 O O . MET A 1 95 ? -24.513 -55.473 7.203 1.00 25.12 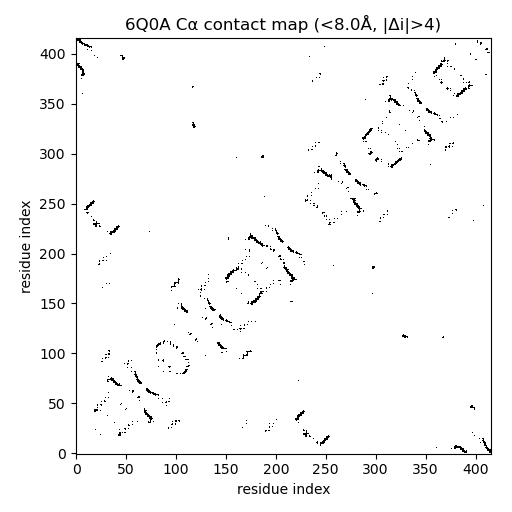91 MET A O 1
ATOM 693 N N . ARG A 1 96 ? -23.061 -56.626 5.976 1.00 26.43 92 ARG A N 1
ATOM 694 C CA . ARG A 1 96 ? -22.014 -56.500 7.018 1.00 27.57 92 ARG A CA 1
ATOM 695 C C . ARG A 1 96 ? -21.585 -55.039 7.172 1.00 25.02 92 ARG A C 1
ATOM 696 O O . ARG A 1 96 ? -21.039 -54.716 8.249 1.00 23.08 92 ARG A O 1
ATOM 704 N N . ALA A 1 97 ? -21.853 -54.177 6.198 1.00 22.73 93 ALA A N 1
ATOM 705 C CA . ALA A 1 97 ? -21.514 -52.733 6.304 1.00 22.44 93 ALA A CA 1
ATOM 706 C C . ALA A 1 97 ? -22.321 -52.086 7.435 1.00 22.66 93 ALA A C 1
ATOM 707 O O . ALA A 1 97 ? -21.964 -50.949 7.867 1.00 22.52 93 ALA A O 1
ATOM 709 N N . SER A 1 98 ? -23.360 -52.774 7.941 1.00 23.07 94 SER A N 1
ATOM 710 C CA . SER A 1 98 ? -24.048 -52.412 9.200 1.00 23.23 94 SER A CA 1
ATOM 711 C C . SER A 1 98 ? -23.045 -52.112 10.299 1.00 23.27 94 SER A C 1
ATOM 712 O O . SER A 1 98 ? -23.300 -51.238 11.158 1.00 22.52 94 SER A O 1
ATOM 715 N N . PHE A 1 99 ? -21.912 -52.798 10.279 1.00 20.67 95 PHE A N 1
ATOM 716 C CA . PHE A 1 99 ? -20.915 -52.703 11.360 1.00 21.89 95 PHE A CA 1
ATOM 717 C C . PHE A 1 99 ? -20.361 -51.262 11.443 1.00 20.79 95 PHE A C 1
ATOM 718 O O . PHE A 1 99 ? -19.801 -50.880 12.487 1.00 20.22 95 PHE A O 1
ATOM 726 N N . LEU A 1 100 ? -20.474 -50.487 10.363 1.00 21.19 96 LEU A N 1
ATOM 727 C CA . LEU A 1 100 ? -19.937 -49.093 10.325 1.00 19.66 96 LEU A CA 1
ATOM 728 C C . LEU A 1 100 ? -20.737 -48.143 11.201 1.00 20.73 96 LEU A C 1
ATOM 729 O O . LEU A 1 100 ? -20.325 -47.008 11.338 1.00 20.18 96 LEU A O 1
ATOM 734 N N . VAL A 1 101 ? -21.859 -48.565 11.798 1.00 22.19 97 VAL A N 1
ATOM 735 C CA . VAL A 1 101 ? -22.529 -47.662 12.787 1.00 22.77 97 VAL A CA 1
ATOM 736 C C . VAL A 1 101 ? -21.838 -47.742 14.146 1.00 23.38 97 VAL A C 1
ATOM 737 O O . VAL A 1 101 ? -22.141 -46.892 15.032 1.00 22.00 97 VAL A O 1
ATOM 741 N N . MET A 1 102 ? -20.912 -48.685 14.347 1.00 22.97 98 MET A N 1
ATOM 742 C CA . MET A 1 102 ? -20.289 -48.850 15.681 1.00 23.50 98 MET A CA 1
ATOM 743 C C . MET A 1 102 ? -19.503 -47.585 16.064 1.00 23.94 98 MET A C 1
ATOM 744 O O . MET A 1 102 ? -19.642 -47.106 17.222 1.00 22.81 98 MET A O 1
ATOM 749 N N . GLY A 1 103 ? -18.684 -47.037 15.170 1.00 21.91 99 GLY A N 1
ATOM 750 C CA . GLY A 1 103 ? -17.885 -45.841 15.488 1.00 22.34 99 GLY A CA 1
ATOM 751 C C . GLY A 1 103 ? -18.756 -44.649 15.882 1.00 23.27 99 GLY A C 1
ATOM 752 O O . GLY A 1 103 ? -18.539 -44.041 16.946 1.00 26.45 99 GLY A O 1
ATOM 753 N N . PRO A 1 104 ? -19.769 -44.293 15.061 1.00 22.94 100 PRO A N 1
ATOM 754 C CA . PRO A 1 104 ? -20.620 -43.146 15.371 1.00 24.22 100 PRO A CA 1
ATOM 755 C C . PRO A 1 104 ? -21.390 -43.331 16.682 1.00 24.89 100 PRO A C 1
ATOM 756 O O . PRO A 1 104 ? -21.547 -42.368 17.452 1.00 27.50 100 PRO A O 1
ATOM 760 N N . LEU A 1 105 ? -21.907 -44.530 16.910 1.00 24.15 101 LEU A N 1
ATOM 761 C CA . LEU A 1 105 ? -22.736 -44.785 18.115 1.00 25.39 101 LEU A CA 1
ATOM 762 C C . LEU A 1 105 ? -21.845 -44.731 19.357 1.00 28.20 101 LEU A C 1
ATOM 763 O O . LEU A 1 105 ? -22.238 -44.111 20.381 1.00 27.60 101 LEU A O 1
ATOM 768 N N . LEU A 1 106 ? -20.635 -45.282 19.273 1.00 23.89 102 LEU A N 1
ATOM 769 C CA . LEU A 1 106 ? -19.680 -45.199 20.412 1.00 23.67 102 LEU A CA 1
ATOM 770 C C . LEU A 1 106 ? -19.395 -43.721 20.664 1.00 28.58 102 LEU A C 1
ATOM 771 O O . LEU A 1 106 ? -19.394 -43.329 21.817 1.00 28.00 102 LEU A O 1
ATOM 776 N N . ALA A 1 107 ? -19.127 -42.964 19.606 1.00 25.67 103 ALA A N 1
ATOM 777 C CA . ALA A 1 107 ? -18.784 -41.520 19.724 1.00 29.39 103 ALA A CA 1
ATOM 778 C C . ALA A 1 107 ? -19.964 -40.722 20.308 1.00 28.41 103 ALA A C 1
ATOM 779 O O . ALA A 1 107 ? -19.707 -39.787 21.106 1.00 33.06 103 ALA A O 1
ATOM 781 N N . ARG A 1 108 ? -21.197 -41.029 19.940 1.00 31.27 104 ARG A N 1
ATOM 782 C CA . ARG A 1 108 ? -22.395 -40.263 20.384 1.00 34.10 104 ARG A CA 1
ATOM 783 C C . ARG A 1 108 ? -22.757 -40.635 21.832 1.00 34.59 104 ARG A C 1
ATOM 784 O O . ARG A 1 108 ? -23.118 -39.744 22.582 1.00 39.53 104 ARG A O 1
ATOM 792 N N . PHE A 1 109 ? -22.755 -41.909 22.183 1.00 33.39 105 PHE A N 1
ATOM 793 C CA . PHE A 1 109 ? -23.359 -42.446 23.433 1.00 35.75 105 PHE A CA 1
ATOM 794 C C . PHE A 1 109 ? -22.321 -42.975 24.421 1.00 32.80 105 PHE A C 1
ATOM 795 O O . PHE A 1 109 ? -22.723 -43.304 25.540 1.00 31.11 105 PHE A O 1
ATOM 803 N N . ASN A 1 110 ? -21.069 -43.171 23.996 1.00 27.66 106 ASN A N 1
ATOM 804 C CA . ASN A 1 110 ? -19.992 -43.715 24.840 1.00 29.22 106 ASN A CA 1
ATOM 805 C C . ASN A 1 110 ? -20.243 -45.188 25.136 1.00 28.25 106 ASN A C 1
ATOM 806 O O . ASN A 1 110 ? -19.568 -45.727 26.012 1.00 29.74 106 ASN A O 1
ATOM 811 N N . SER A 1 111 ? -21.205 -45.800 24.442 1.00 26.77 107 SER A N 1
ATOM 812 C CA . SER A 1 111 ? -21.501 -47.247 24.567 1.00 29.02 107 SER A CA 1
ATOM 813 C C . SER A 1 111 ? -22.140 -47.709 23.261 1.00 27.93 107 SER A C 1
ATOM 814 O O . SER A 1 111 ? -22.977 -46.994 22.751 1.00 33.55 107 SER A O 1
ATOM 817 N N . THR A 1 112 ? -21.843 -48.913 22.807 1.00 27.54 108 THR A N 1
ATOM 818 C CA . THR A 1 112 ? -22.565 -49.490 21.663 1.00 27.04 108 THR A CA 1
ATOM 819 C C . THR A 1 112 ? -22.393 -51.003 21.722 1.00 28.87 108 THR A C 1
ATOM 820 O O . THR A 1 112 ? -21.413 -51.506 22.259 1.00 28.14 108 THR A O 1
ATOM 824 N N . LYS A 1 113 ? -23.361 -51.705 21.179 1.00 27.69 109 LYS A N 1
ATOM 825 C CA . LYS A 1 113 ? -23.337 -53.168 21.141 1.00 26.13 109 LYS A CA 1
ATOM 826 C C . LYS A 1 113 ? -23.767 -53.602 19.739 1.00 23.48 109 LYS A C 1
ATOM 827 O O . LYS A 1 113 ? -24.873 -53.341 19.325 1.00 27.42 109 LYS A O 1
ATOM 833 N N . ILE A 1 114 ? -22.877 -54.294 19.061 1.00 23.59 110 ILE A N 1
ATOM 834 C CA . ILE A 1 114 ? -23.051 -54.555 17.605 1.00 25.22 110 ILE A CA 1
ATOM 835 C C . ILE A 1 114 ? -22.854 -56.046 17.368 1.00 25.21 110 ILE A C 1
ATOM 836 O O . ILE A 1 114 ? -21.840 -56.621 17.817 1.00 25.71 110 ILE A O 1
ATOM 841 N N . SER A 1 115 ? -23.776 -56.665 16.645 1.00 25.06 111 SER A N 1
ATOM 842 C CA . SER A 1 115 ? -23.609 -58.097 16.290 1.00 23.12 111 SER A CA 1
ATOM 843 C C . SER A 1 115 ? -22.319 -58.271 15.471 1.00 23.35 111 SER A C 1
ATOM 844 O O . SER A 1 115 ? -22.127 -57.538 14.477 1.00 26.04 111 SER A O 1
ATOM 847 N N . MET A 1 116 ? -21.466 -59.230 15.805 1.00 24.30 112 MET A N 1
ATOM 848 C CA . MET A 1 116 ? -20.222 -59.458 15.030 1.00 26.62 112 MET A CA 1
ATOM 849 C C . MET A 1 116 ? -20.535 -60.125 13.696 1.00 26.42 112 MET A C 1
ATOM 850 O O . MET A 1 116 ? -21.133 -61.214 13.625 1.00 28.42 112 MET A O 1
ATOM 855 N N . PRO A 1 117 ? -20.032 -59.564 12.574 1.00 24.17 113 PRO A N 1
ATOM 856 C CA . PRO A 1 117 ? -20.274 -60.246 11.303 1.00 27.13 113 PRO A CA 1
ATOM 857 C C . PRO A 1 117 ? -19.716 -61.679 11.257 1.00 28.62 113 PRO A C 1
ATOM 858 O O . PRO A 1 117 ? -18.612 -61.968 11.805 1.00 30.53 113 PRO A O 1
ATOM 862 N N . GLY A 1 118 ? -20.461 -62.559 10.594 1.00 29.14 114 GLY A N 1
ATOM 863 C CA . GLY A 1 118 ? -20.084 -63.973 10.448 1.00 29.73 114 GLY A CA 1
ATOM 864 C C . GLY A 1 118 ? -19.490 -64.260 9.067 1.00 32.55 114 GLY A C 1
ATOM 865 O O . GLY A 1 118 ? -18.831 -63.379 8.471 1.00 30.16 114 GLY A O 1
ATOM 866 N N . GLY A 1 119 ? -19.708 -65.465 8.562 1.00 27.98 115 GLY A N 1
ATOM 867 C CA . GLY A 1 119 ? -19.093 -65.913 7.303 1.00 31.09 115 GLY A CA 1
ATOM 868 C C . GLY A 1 119 ? -19.498 -64.984 6.188 1.00 29.72 115 GLY A C 1
ATOM 869 O O . GLY A 1 119 ? -20.609 -64.442 6.225 1.00 29.48 115 GLY A O 1
ATOM 870 N N . ASP A 1 120 ? -18.654 -64.898 5.184 1.00 31.41 116 ASP A N 1
ATOM 871 C CA . ASP A 1 120 ? -18.917 -64.066 4.015 1.00 28.90 116 ASP A CA 1
ATOM 872 C C . ASP A 1 120 ? -18.482 -64.848 2.789 1.00 32.17 116 ASP A C 1
ATOM 873 O O . ASP A 1 120 ? -17.498 -65.592 2.835 1.00 32.68 116 ASP A O 1
ATOM 878 N N . ALA A 1 121 ? -19.137 -64.592 1.668 1.00 33.68 117 ALA A N 1
ATOM 879 C CA . ALA A 1 121 ? -18.826 -65.314 0.421 1.00 32.72 117 ALA A CA 1
ATOM 880 C C . ALA A 1 121 ? -17.358 -65.099 0.015 1.00 34.56 117 ALA A C 1
ATOM 881 O O . ALA A 1 121 ? -16.806 -65.949 -0.679 1.00 38.22 117 ALA A O 1
ATOM 883 N N . ILE A 1 122 ? -16.733 -63.966 0.321 1.00 27.73 118 ILE A N 1
ATOM 884 C CA . ILE A 1 122 ? -15.397 -63.723 -0.292 1.00 25.16 118 ILE A CA 1
ATOM 885 C C . ILE A 1 122 ? -14.271 -63.885 0.720 1.00 25.86 118 ILE A C 1
ATOM 886 O O . ILE A 1 122 ? -13.099 -63.688 0.320 1.00 24.54 118 ILE A O 1
ATOM 891 N N . GLY A 1 123 ? -14.563 -64.162 1.985 1.00 24.51 119 GLY A N 1
ATOM 892 C CA . GLY A 1 123 ? -13.481 -64.537 2.918 1.00 26.65 119 GLY A CA 1
ATOM 893 C C . GLY A 1 123 ? -13.921 -64.457 4.372 1.00 23.86 119 GLY A C 1
ATOM 894 O O . GLY A 1 123 ? -15.083 -64.125 4.624 1.00 27.79 119 GLY A O 1
ATOM 895 N N . THR A 1 124 ? -13.006 -64.735 5.307 1.00 28.10 120 THR A N 1
ATOM 896 C CA . THR A 1 124 ? -13.323 -64.741 6.778 1.00 27.75 120 THR A CA 1
ATOM 897 C C . THR A 1 124 ? -13.783 -63.360 7.335 1.00 34.81 120 THR A C 1
ATOM 898 O O . THR A 1 124 ? -14.828 -63.251 8.128 1.00 37.24 120 THR A O 1
ATOM 902 N N . ARG A 1 125 ? -12.998 -62.356 7.023 1.00 24.24 121 ARG A N 1
ATOM 903 C CA . ARG A 1 125 ? -13.228 -60.896 7.164 1.00 22.13 121 ARG A CA 1
ATOM 904 C C . ARG A 1 125 ? -13.414 -60.507 8.631 1.00 22.33 121 ARG A C 1
ATOM 905 O O . ARG A 1 125 ? -14.488 -60.052 9.018 1.00 21.85 121 ARG A O 1
ATOM 913 N N . PRO A 1 126 ? -12.352 -60.630 9.435 1.00 25.55 122 PRO A N 1
ATOM 914 C CA . PRO A 1 126 ? -12.444 -60.222 10.846 1.00 24.16 122 PRO A CA 1
ATOM 915 C C . PRO A 1 126 ? -12.537 -58.701 10.963 1.00 23.37 122 PRO A C 1
ATOM 916 O O . PRO A 1 126 ? -12.252 -57.996 10.003 1.00 21.82 122 PRO A O 1
ATOM 920 N N . ILE A 1 127 ? -12.962 -58.236 12.155 1.00 21.57 123 ILE A N 1
ATOM 921 C CA . ILE A 1 127 ? -13.082 -56.788 12.415 1.00 21.32 123 ILE A CA 1
ATOM 922 C C . ILE A 1 127 ? -12.162 -56.381 13.584 1.00 24.05 123 ILE A C 1
ATOM 923 O O . ILE A 1 127 ? -12.350 -55.294 14.145 1.00 22.64 123 ILE A O 1
ATOM 928 N N . ASP A 1 128 ? -11.102 -57.157 13.819 1.00 22.87 124 ASP A N 1
ATOM 929 C CA . ASP A 1 128 ? -10.098 -56.923 14.884 1.00 25.28 124 ASP A CA 1
ATOM 930 C C . ASP A 1 128 ? -9.508 -55.506 14.795 1.00 23.79 124 ASP A C 1
ATOM 931 O O . ASP A 1 128 ? -9.181 -54.910 15.827 1.00 23.92 124 ASP A O 1
ATOM 936 N N . LEU A 1 129 ? -9.261 -54.961 13.601 1.00 19.92 125 LEU A N 1
ATOM 937 C CA . LEU A 1 129 ? -8.581 -53.654 13.491 1.00 22.27 125 LEU A CA 1
ATOM 938 C C . LEU A 1 129 ? -9.544 -52.550 13.886 1.00 21.43 125 LEU A C 1
ATOM 939 O O . LEU A 1 129 ? -9.093 -51.523 14.339 1.00 21.61 125 LEU A O 1
ATOM 944 N N . HIS A 1 130 ? -10.853 -52.762 13.694 1.00 20.52 126 HIS A N 1
ATOM 945 C CA . HIS A 1 130 ? -11.828 -51.777 14.186 1.00 20.16 126 HIS A CA 1
ATOM 946 C C . HIS A 1 130 ? -11.718 -51.696 15.723 1.00 21.15 126 HIS A C 1
ATOM 947 O O . HIS A 1 130 ? -11.611 -50.560 16.262 1.00 23.80 126 HIS A O 1
ATOM 954 N N . LEU A 1 131 ? -11.679 -52.852 16.352 1.00 21.28 127 LEU A N 1
ATOM 955 C CA . LEU A 1 131 ? -11.671 -52.932 17.840 1.00 21.50 127 LEU A CA 1
ATOM 956 C C . LEU A 1 131 ? -10.334 -52.370 18.322 1.00 24.23 127 LEU A C 1
ATOM 957 O O . LEU A 1 131 ? -10.288 -51.696 19.341 1.00 24.82 127 LEU A O 1
ATOM 962 N N . LYS A 1 132 ? -9.267 -52.617 17.564 1.00 22.80 128 LYS A N 1
ATOM 963 C CA . LYS A 1 132 ? -7.941 -52.125 17.967 1.00 24.68 128 LYS A CA 1
ATOM 964 C C . LYS A 1 132 ? -8.042 -50.612 18.067 1.00 22.90 128 LYS A C 1
ATOM 965 O O . LYS A 1 132 ? -7.527 -49.987 19.012 1.00 23.32 128 LYS A O 1
ATOM 971 N N . GLY A 1 133 ? -8.650 -49.997 17.063 1.00 22.10 129 GLY A N 1
ATOM 972 C CA . GLY A 1 133 ? -8.765 -48.561 17.036 1.00 21.29 129 GLY A CA 1
ATOM 973 C C . GLY A 1 133 ? -9.643 -48.065 18.181 1.00 25.12 129 GLY A C 1
ATOM 974 O O . GLY A 1 133 ? -9.275 -47.106 18.828 1.00 23.42 129 GLY A O 1
ATOM 975 N N . PHE A 1 134 ? -10.787 -48.688 18.430 1.00 22.86 130 PHE A N 1
ATOM 976 C CA . PHE A 1 134 ? -11.666 -48.208 19.525 1.00 24.95 130 PHE A CA 1
ATOM 977 C C . PHE A 1 134 ? -10.931 -48.335 20.873 1.00 25.54 130 PHE A C 1
ATOM 978 O O . PHE A 1 134 ? -11.039 -47.448 21.749 1.00 25.41 130 PHE A O 1
ATOM 986 N N . LYS A 1 135 ? -10.190 -49.403 21.062 1.00 22.21 131 LYS A N 1
ATOM 987 C CA . LYS A 1 135 ? -9.418 -49.591 22.317 1.00 26.68 131 LYS A CA 1
ATOM 988 C C . LYS A 1 135 ? -8.371 -48.483 22.466 1.00 24.55 131 LYS A C 1
ATOM 989 O O . LYS A 1 135 ? -8.157 -47.966 23.594 1.00 24.66 131 LYS A O 1
ATOM 995 N N . ALA A 1 136 ? -7.679 -48.147 21.388 1.00 26.53 132 ALA A N 1
ATOM 996 C CA . ALA A 1 136 ? -6.685 -47.053 21.412 1.00 26.50 132 ALA A CA 1
ATOM 997 C C . ALA A 1 136 ? -7.358 -45.738 21.838 1.00 25.17 132 ALA A C 1
ATOM 998 O O . ALA A 1 136 ? -6.699 -44.906 22.485 1.00 25.99 132 ALA A O 1
ATOM 1000 N N . LEU A 1 137 ? -8.647 -45.540 21.544 1.00 25.21 133 LEU A N 1
ATOM 1001 C CA . LEU A 1 137 ? -9.380 -44.303 21.896 1.00 26.43 133 LEU A CA 1
ATOM 1002 C C . LEU A 1 137 ? -9.943 -44.419 23.325 1.00 26.20 133 LEU A C 1
ATOM 1003 O O . LEU A 1 137 ? -10.639 -43.486 23.764 1.00 31.41 133 LEU A O 1
ATOM 1008 N N . GLY A 1 138 ? -9.678 -45.512 24.019 1.00 27.24 134 GLY A N 1
ATOM 1009 C CA . GLY A 1 138 ? -10.064 -45.653 25.443 1.00 29.57 134 GLY A CA 1
ATOM 1010 C C . GLY A 1 138 ? -11.289 -46.529 25.663 1.00 34.76 134 GLY A C 1
ATOM 1011 O O . GLY A 1 138 ? -11.721 -46.680 26.839 1.00 36.94 134 GLY A O 1
ATOM 1012 N N . ALA A 1 139 ? -11.854 -47.147 24.630 1.00 28.05 135 ALA A N 1
ATOM 1013 C CA . ALA A 1 139 ? -13.026 -48.019 24.816 1.00 27.84 135 ALA A CA 1
ATOM 1014 C C . ALA A 1 139 ? -12.572 -49.333 25.395 1.00 27.26 135 ALA A C 1
ATOM 1015 O O . ALA A 1 139 ? -11.484 -49.829 25.061 1.00 30.85 135 ALA A O 1
ATOM 1017 N N . LYS A 1 140 ? -13.364 -49.885 26.307 1.00 31.69 136 LYS A N 1
ATOM 1018 C CA . LYS A 1 140 ? -13.179 -51.276 26.754 1.00 34.60 136 LYS A CA 1
ATOM 1019 C C . LYS A 1 140 ? -14.088 -52.144 25.896 1.00 33.11 136 LYS A C 1
ATOM 1020 O O . LYS A 1 140 ? -15.243 -51.732 25.646 1.00 30.59 136 LYS A O 1
ATOM 1026 N N . ILE A 1 141 ? -13.557 -53.270 25.468 1.00 29.01 137 ILE A N 1
ATOM 1027 C CA . ILE A 1 141 ? -14.231 -54.149 24.484 1.00 31.49 137 ILE A CA 1
ATOM 1028 C C . ILE A 1 141 ? -14.601 -55.441 25.179 1.00 30.72 137 ILE A C 1
ATOM 1029 O O . ILE A 1 141 ? -13.749 -56.056 25.809 1.00 35.41 137 ILE A O 1
ATOM 1034 N N . GLU A 1 142 ? -15.830 -55.872 25.032 1.00 28.62 138 GLU A N 1
ATOM 1035 C CA . GLU A 1 142 ? -16.241 -57.176 25.585 1.00 35.57 138 GLU A CA 1
ATOM 1036 C C . GLU A 1 142 ? -17.097 -57.906 24.560 1.00 33.00 138 GLU A C 1
ATOM 1037 O O . GLU A 1 142 ? -17.818 -57.235 23.846 1.00 33.79 138 GLU A O 1
ATOM 1043 N N . MET A 1 143 ? -17.063 -59.232 24.557 1.00 36.07 139 MET A N 1
ATOM 1044 C CA . MET A 1 143 ? -17.974 -60.025 23.693 1.00 40.23 139 MET A CA 1
ATOM 1045 C C . MET A 1 143 ? -19.100 -60.567 24.556 1.00 37.66 139 MET A C 1
ATOM 1046 O O . MET A 1 143 ? -18.857 -61.018 25.699 1.00 37.55 139 MET A O 1
ATOM 1051 N N . ASP A 1 144 ? -20.305 -60.532 24.034 1.00 33.34 140 ASP A N 1
ATOM 1052 C CA . ASP A 1 144 ? -21.456 -61.137 24.739 1.00 36.82 140 ASP A CA 1
ATOM 1053 C C . ASP A 1 144 ? -22.265 -61.911 23.700 1.00 30.51 140 ASP A C 1
ATOM 1054 O O . ASP A 1 144 ? -22.984 -61.288 22.945 1.00 27.97 140 ASP A O 1
ATOM 1059 N N . HIS A 1 145 ? -22.137 -63.240 23.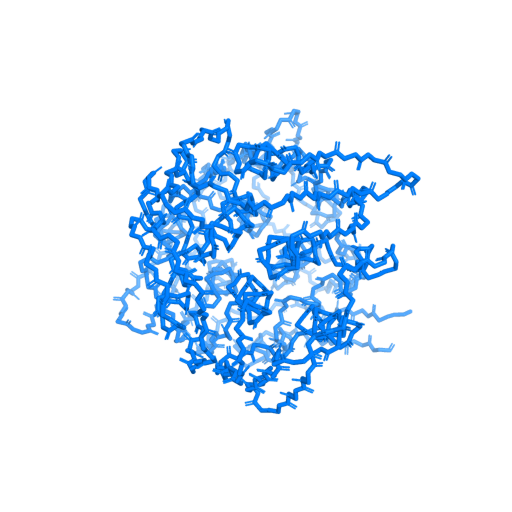652 1.00 28.11 141 HIS A N 1
ATOM 1060 C CA . HIS A 1 145 ? -23.063 -64.092 22.856 1.00 28.64 141 HIS A CA 1
ATOM 1061 C C . HIS A 1 145 ? -23.216 -63.558 21.423 1.00 26.32 141 HIS A C 1
ATOM 1062 O O . HIS A 1 145 ? -24.345 -63.392 20.916 1.00 28.71 141 HIS A O 1
ATOM 1069 N N . GLY A 1 146 ? -22.098 -63.327 20.744 1.00 24.11 142 GLY A N 1
ATOM 1070 C CA . GLY A 1 146 ? -22.110 -62.936 19.321 1.00 23.91 142 GLY A CA 1
ATOM 1071 C C . GLY A 1 146 ? -22.078 -61.421 19.110 1.00 25.07 142 GLY A C 1
ATOM 1072 O O . GLY A 1 146 ? -21.916 -60.967 17.967 1.00 25.72 142 GLY A O 1
ATOM 1073 N N . PHE A 1 147 ? -22.224 -60.649 20.178 1.00 24.91 143 PHE A N 1
ATOM 1074 C CA . PHE A 1 147 ? -22.128 -59.170 20.097 1.00 27.10 143 PHE A CA 1
ATOM 1075 C C . PHE A 1 147 ? -20.777 -58.694 20.601 1.00 24.15 143 PHE A C 1
ATOM 1076 O O . PHE A 1 147 ? -20.185 -59.266 21.547 1.00 26.29 143 PHE A O 1
ATOM 1084 N N . VAL A 1 148 ? -20.296 -57.642 19.962 1.00 26.86 144 VAL A N 1
ATOM 1085 C CA . VAL A 1 148 ? -19.138 -56.893 20.491 1.00 28.15 144 VAL A CA 1
ATOM 1086 C C . VAL A 1 148 ? -19.683 -55.611 21.124 1.00 27.94 144 VAL A C 1
ATOM 1087 O O . VAL A 1 148 ? -20.513 -54.909 20.523 1.00 23.75 144 VAL A O 1
ATOM 1091 N N . GLU A 1 149 ? -19.267 -55.350 22.366 1.00 29.66 145 GLU A N 1
ATOM 1092 C CA . GLU A 1 149 ? -19.690 -54.144 23.117 1.00 31.32 145 GLU A CA 1
ATOM 1093 C C . GLU A 1 149 ? -18.444 -53.275 23.311 1.00 32.25 145 GLU A C 1
ATOM 1094 O O . GLU A 1 149 ? -17.373 -53.813 23.634 1.00 35.02 145 GLU A O 1
ATOM 1100 N N . ALA A 1 150 ? -18.570 -51.980 23.057 1.00 28.10 146 ALA A N 1
ATOM 1101 C CA . ALA A 1 150 ? -17.485 -51.007 23.287 1.00 29.48 146 ALA A CA 1
ATOM 1102 C C . ALA A 1 150 ? -18.046 -49.885 24.147 1.00 28.58 146 ALA A C 1
ATOM 1103 O O . ALA A 1 150 ? -19.155 -49.368 23.833 1.00 29.79 146 ALA A O 1
ATOM 1105 N N . ALA A 1 151 ? -17.333 -49.546 25.218 1.00 27.95 147 ALA A N 1
ATOM 1106 C CA . ALA A 1 151 ? -17.838 -48.502 26.122 1.00 27.88 147 ALA A CA 1
ATOM 1107 C C . ALA A 1 151 ? -16.703 -47.775 26.818 1.00 28.91 147 ALA A C 1
ATOM 1108 O O . ALA A 1 151 ? -15.677 -48.400 27.150 1.00 30.17 147 ALA A O 1
ATOM 1110 N N . THR A 1 152 ? -16.934 -46.495 27.064 1.00 30.74 148 THR A N 1
ATOM 1111 C CA . THR A 1 152 ? -15.954 -45.632 27.750 1.00 32.88 148 THR A CA 1
ATOM 1112 C C . THR A 1 152 ? -16.668 -44.499 28.480 1.00 32.97 148 THR A C 1
ATOM 1113 O O . THR A 1 152 ? -17.780 -44.147 28.103 1.00 34.60 148 THR A O 1
ATOM 1117 N N . GLU A 1 153 ? -16.062 -43.982 29.543 1.00 34.85 149 GLU A N 1
ATOM 1118 C CA . GLU A 1 153 ? -16.464 -42.670 30.112 1.00 38.64 149 GLU A CA 1
ATOM 1119 C C . GLU A 1 153 ? -16.101 -41.545 29.142 1.00 36.12 149 GLU A C 1
ATOM 1120 O O . GLU A 1 153 ? -16.771 -40.530 29.130 1.00 35.43 149 GLU A O 1
ATOM 1126 N N . LYS A 1 154 ? -15.048 -41.652 28.338 1.00 38.87 150 LYS A N 1
ATOM 1127 C CA . LYS A 1 154 ? -14.905 -40.631 27.260 1.00 42.63 150 LYS A CA 1
ATOM 1128 C C . LYS A 1 154 ? -13.847 -41.060 26.254 1.00 35.23 150 LYS A C 1
ATOM 1129 O O . LYS A 1 154 ? -12.788 -41.523 26.653 1.00 32.03 150 LYS A O 1
ATOM 1135 N N . LEU A 1 155 ? -14.176 -40.910 24.990 1.00 41.29 151 LEU A N 1
ATOM 1136 C CA . LEU A 1 155 ? -13.184 -41.200 23.949 1.00 39.79 151 LEU A CA 1
ATOM 1137 C C . LEU A 1 155 ? -12.095 -40.148 24.063 1.00 34.57 151 LEU A C 1
ATOM 1138 O O . LEU A 1 155 ? -12.409 -38.961 24.158 1.00 30.68 151 LEU A O 1
ATOM 1143 N N . VAL A 1 156 ? -10.861 -40.595 23.998 1.00 32.32 152 VAL A N 1
ATOM 1144 C CA . VAL A 1 156 ? -9.682 -39.710 24.009 1.00 31.74 152 VAL A CA 1
ATOM 1145 C C . VAL A 1 156 ? -8.853 -40.011 22.754 1.00 31.02 152 VAL A C 1
ATOM 1146 O O . VAL A 1 156 ? -8.441 -41.155 22.590 1.00 28.22 152 VAL A O 1
ATOM 1150 N N . GLY A 1 157 ? -8.551 -38.985 21.980 1.00 29.23 153 GLY A N 1
ATOM 1151 C CA . GLY A 1 157 ? -7.681 -39.097 20.791 1.00 30.55 153 GLY A CA 1
ATOM 1152 C C . GLY A 1 157 ? -6.326 -39.710 21.116 1.00 34.10 153 GLY A C 1
ATOM 1153 O O . GLY A 1 157 ? -5.738 -39.381 22.183 1.00 33.91 153 GLY A O 1
ATOM 1154 N N . ASN A 1 158 ? -5.850 -40.623 20.260 1.00 29.24 154 ASN A N 1
ATOM 1155 C CA . ASN A 1 158 ? -4.574 -41.334 20.458 1.00 29.29 154 ASN A CA 1
ATOM 1156 C C . ASN A 1 158 ? -4.003 -41.716 19.105 1.00 28.44 154 ASN A C 1
ATOM 1157 O O . ASN A 1 158 ? -4.711 -41.660 18.081 1.00 25.73 154 ASN A O 1
ATOM 1162 N N . LYS A 1 159 ? -2.715 -42.025 19.078 1.00 28.46 155 LYS A N 1
ATOM 1163 C CA . LYS A 1 159 ? -2.088 -42.503 17.838 1.00 28.31 155 LYS A CA 1
ATOM 1164 C C . LYS A 1 159 ? -2.335 -43.997 17.712 1.00 28.54 155 LYS A C 1
ATOM 1165 O O . LYS A 1 159 ? -2.256 -44.756 18.694 1.00 30.69 155 LYS A O 1
ATOM 1171 N N . LEU A 1 160 ? -2.582 -44.471 16.510 1.00 24.69 156 LEU A N 1
ATOM 1172 C CA . LEU A 1 160 ? -2.728 -45.920 16.347 1.00 24.91 156 LEU A CA 1
ATOM 1173 C C . LEU A 1 160 ? -2.312 -46.309 14.936 1.00 23.31 156 LEU A C 1
ATOM 1174 O O . LEU A 1 160 ? -2.564 -45.561 13.981 1.00 26.08 156 LEU A O 1
ATOM 1179 N N . TYR A 1 161 ? -1.794 -47.504 14.844 1.00 22.73 157 TYR A N 1
ATOM 1180 C CA . TYR A 1 161 ? -1.266 -48.084 13.586 1.00 23.42 157 TYR A CA 1
ATOM 1181 C C . TYR A 1 161 ? -2.155 -49.230 13.105 1.00 22.01 157 TYR A C 1
ATOM 1182 O O . TYR A 1 161 ? -2.492 -50.137 13.865 1.00 22.37 157 TYR A O 1
ATOM 1191 N N . LEU A 1 162 ? -2.543 -49.179 11.833 1.00 22.58 158 LEU A N 1
ATOM 1192 C CA . LEU A 1 162 ? -3.343 -50.240 11.194 1.00 23.75 158 LEU A CA 1
ATOM 1193 C C . LEU A 1 162 ? -2.387 -51.256 10.563 1.00 21.17 158 LEU A C 1
ATOM 1194 O O . LEU A 1 162 ? -1.651 -50.909 9.610 1.00 23.95 158 LEU A O 1
ATOM 1199 N N . ASP A 1 163 ? -2.451 -52.501 11.027 1.00 21.33 159 ASP A N 1
ATOM 1200 C CA . ASP A 1 163 ? -1.616 -53.618 10.507 1.00 22.78 159 ASP A CA 1
ATOM 1201 C C . ASP A 1 163 ? -1.900 -53.848 9.021 1.00 27.10 159 ASP A C 1
ATOM 1202 O O . ASP A 1 163 ? -1.018 -54.309 8.307 1.00 29.30 159 ASP A O 1
ATOM 1207 N N . PHE A 1 164 ? -3.084 -53.486 8.573 1.00 21.14 160 PHE A N 1
ATOM 1208 C CA . PHE A 1 164 ? -3.457 -53.501 7.145 1.00 22.85 160 PHE A CA 1
ATOM 1209 C C . PHE A 1 164 ? -4.309 -52.264 6.940 1.00 21.29 160 PHE A C 1
ATOM 1210 O O . PHE A 1 164 ? -5.058 -51.893 7.855 1.00 20.98 160 PHE A O 1
ATOM 1218 N N . PRO A 1 165 ? -4.208 -51.629 5.762 1.00 20.83 161 PRO A N 1
ATOM 1219 C CA . PRO A 1 165 ? -4.909 -50.371 5.520 1.00 20.19 161 PRO A CA 1
ATOM 1220 C C . PRO A 1 165 ? -6.380 -50.645 5.213 1.00 20.21 161 PRO A C 1
ATOM 1221 O O . PRO A 1 165 ? -6.830 -50.445 4.057 1.00 21.73 161 PRO A O 1
ATOM 1225 N N . SER A 1 166 ? -7.049 -51.174 6.222 1.00 19.57 162 SER A N 1
ATOM 1226 C CA . SER A 1 166 ? -8.468 -51.584 6.133 1.00 19.42 162 SER A CA 1
ATOM 1227 C C . SER A 1 166 ? -9.336 -50.366 5.836 1.00 21.06 162 SER A C 1
ATOM 1228 O O . SER A 1 166 ? -9.339 -49.358 6.599 1.00 19.96 162 SER A O 1
ATOM 1231 N N . VAL A 1 167 ? -10.152 -50.500 4.792 1.00 20.40 163 VAL A N 1
ATOM 1232 C CA . VAL A 1 167 ? -11.174 -49.471 4.473 1.00 20.38 163 VAL A CA 1
ATOM 1233 C C . VAL A 1 167 ? -12.115 -49.288 5.670 1.00 20.43 163 VAL A C 1
ATOM 1234 O O . VAL A 1 167 ? -12.283 -48.155 6.200 1.00 19.80 163 VAL A O 1
ATOM 1238 N N . GLY A 1 168 ? -12.747 -50.373 6.096 1.00 22.19 164 GLY A N 1
ATOM 1239 C CA . GLY A 1 168 ? -13.773 -50.296 7.151 1.00 20.47 164 GLY A CA 1
ATOM 1240 C C . GLY A 1 168 ? -13.182 -49.798 8.457 1.00 20.74 164 GLY A C 1
ATOM 1241 O O . GLY A 1 168 ? -13.816 -49.013 9.131 1.00 20.61 164 GLY A O 1
ATOM 1242 N N . ALA A 1 169 ? -12.008 -50.275 8.832 1.00 19.10 165 ALA A N 1
ATOM 1243 C CA . ALA A 1 169 ? -11.436 -49.863 10.136 1.00 19.64 165 ALA A CA 1
ATOM 1244 C C . ALA A 1 169 ? -11.096 -48.381 10.079 1.00 19.22 165 ALA A C 1
ATOM 1245 O O . ALA A 1 169 ? -11.326 -47.652 11.037 1.00 21.14 165 ALA A O 1
ATOM 1247 N N . THR A 1 170 ? -10.531 -47.937 8.951 1.00 18.38 166 THR A N 1
ATOM 1248 C CA . THR A 1 170 ? -10.241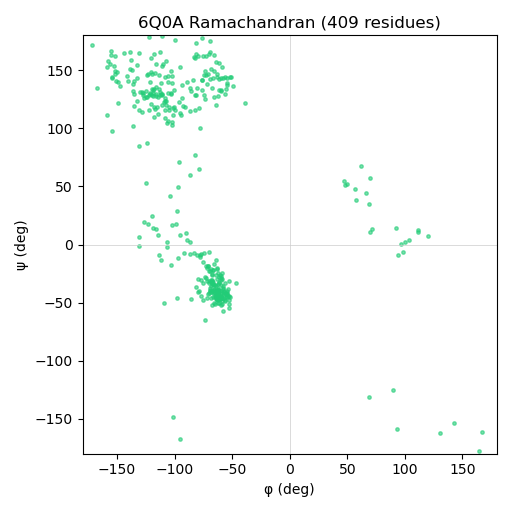 -46.493 8.745 1.00 18.72 166 THR A CA 1
ATOM 1249 C C . THR A 1 170 ? -11.542 -45.699 8.927 1.00 21.47 166 THR A C 1
ATOM 1250 O O . THR A 1 170 ? -11.539 -44.644 9.622 1.00 21.17 166 THR A O 1
ATOM 1254 N N . GLU A 1 171 ? -12.632 -46.139 8.291 1.00 20.15 167 GLU A N 1
ATOM 1255 C CA . GLU A 1 171 ? -13.889 -45.367 8.327 1.00 20.36 167 GLU A CA 1
ATOM 1256 C C . GLU A 1 171 ? -14.401 -45.334 9.773 1.00 21.15 167 GLU A C 1
ATOM 1257 O O . GLU A 1 171 ? -14.788 -44.281 10.305 1.00 21.57 167 GLU A O 1
ATOM 1263 N N . ASN A 1 172 ? -14.499 -46.493 10.396 1.00 19.81 168 ASN A N 1
ATOM 1264 C CA . ASN A 1 172 ? -15.090 -46.641 11.754 1.00 20.66 168 ASN A CA 1
ATOM 1265 C C . ASN A 1 172 ? -14.287 -45.793 12.748 1.00 21.52 168 ASN A C 1
ATOM 1266 O O . ASN A 1 172 ? -14.857 -45.098 13.601 1.00 21.08 168 ASN A O 1
ATOM 1271 N N . ILE A 1 173 ? -12.974 -45.787 12.599 1.00 19.71 169 ILE A N 1
ATOM 1272 C CA . ILE A 1 173 ? -12.102 -45.148 13.626 1.00 21.02 169 ILE A CA 1
ATOM 1273 C C . ILE A 1 173 ? -12.152 -43.646 13.349 1.00 19.98 169 ILE A C 1
ATOM 1274 O O . ILE A 1 173 ? -12.254 -42.857 14.300 1.00 20.57 169 ILE A O 1
ATOM 1279 N N . MET A 1 174 ? -12.114 -43.209 12.095 1.00 18.81 170 MET A N 1
ATOM 1280 C CA . MET A 1 174 ? -12.249 -41.767 11.789 1.00 20.09 170 MET A CA 1
ATOM 1281 C C . MET A 1 174 ? -13.562 -41.255 12.371 1.00 24.34 170 MET A C 1
ATOM 1282 O O . MET A 1 174 ? -13.601 -40.129 12.914 1.00 24.75 170 MET A O 1
ATOM 1287 N N . MET A 1 175 ? -14.646 -42.026 12.228 1.00 23.64 171 MET A N 1
ATOM 1288 C CA . MET A 1 175 ? -15.943 -41.493 12.712 1.00 23.82 171 MET A CA 1
ATOM 1289 C C . MET A 1 175 ? -15.944 -41.436 14.241 1.00 24.20 171 MET A C 1
ATOM 1290 O O . MET A 1 175 ? -16.375 -40.415 14.776 1.00 28.65 171 MET A O 1
ATOM 1295 N N . ALA A 1 176 ? -15.417 -42.447 14.898 1.00 23.40 172 ALA A N 1
ATOM 1296 C CA . ALA A 1 176 ? -15.352 -42.466 16.384 1.00 23.63 172 ALA A CA 1
ATOM 1297 C C . ALA A 1 176 ? -14.468 -41.288 16.828 1.00 25.42 172 ALA A C 1
ATOM 1298 O O . ALA A 1 176 ? -14.807 -40.605 17.846 1.00 28.88 172 ALA A O 1
ATOM 1300 N N . ALA A 1 177 ? -13.401 -41.025 16.090 1.00 24.13 173 ALA A N 1
ATOM 1301 C CA . ALA A 1 177 ? -12.410 -40.002 16.526 1.00 26.00 173 ALA A CA 1
ATOM 1302 C C . ALA A 1 177 ? -12.999 -38.600 16.426 1.00 28.83 173 ALA A C 1
ATOM 1303 O O . ALA A 1 177 ? -12.449 -37.669 17.106 1.00 27.76 173 ALA A O 1
ATOM 1305 N N . SER A 1 178 ? -14.032 -38.413 15.589 1.00 25.36 174 SER A N 1
ATOM 1306 C CA . SER A 1 178 ? -14.519 -37.067 15.225 1.00 24.83 174 SER A CA 1
ATOM 1307 C C . SER A 1 178 ? -15.116 -36.372 16.439 1.00 26.23 174 SER A C 1
ATOM 1308 O O . SER A 1 178 ? -15.163 -35.110 16.405 1.00 29.13 174 SER A O 1
ATOM 1311 N N . LEU A 1 179 ? -15.527 -37.116 17.457 1.00 24.87 175 LEU A N 1
ATOM 1312 C CA . LEU A 1 179 ? -16.128 -36.522 18.678 1.00 29.99 175 LEU A CA 1
ATOM 1313 C C . LEU A 1 179 ? -15.281 -36.853 19.900 1.00 29.63 175 LEU A C 1
ATOM 1314 O O . LEU A 1 179 ? -15.729 -36.631 21.039 1.00 31.43 175 LEU A O 1
ATOM 1319 N N . ALA A 1 180 ? -14.057 -37.332 19.708 1.00 31.67 176 ALA A N 1
ATOM 1320 C CA . ALA A 1 180 ? -13.205 -37.689 20.851 1.00 30.55 176 ALA A CA 1
ATOM 1321 C C . ALA A 1 180 ? -12.573 -36.393 21.369 1.00 28.09 176 ALA A C 1
ATOM 1322 O O . ALA A 1 180 ? -12.598 -35.360 20.685 1.00 30.67 176 ALA A O 1
ATOM 1324 N N . GLU A 1 181 ? -12.047 -36.475 22.570 1.00 34.83 177 GLU A N 1
ATOM 1325 C CA . GLU A 1 181 ? -11.290 -35.362 23.184 1.00 35.88 177 GLU A CA 1
ATOM 1326 C C . GLU A 1 181 ? -9.853 -35.411 22.659 1.00 30.25 177 GLU A C 1
ATOM 1327 O O . GLU A 1 181 ? -9.185 -36.393 22.947 1.00 33.36 177 GLU A O 1
ATOM 1333 N N . GLY A 1 182 ? -9.408 -34.405 21.931 1.00 30.50 178 GLY A N 1
ATOM 1334 C CA . GLY A 1 182 ? -8.015 -34.339 21.464 1.00 32.95 178 GLY A CA 1
ATOM 1335 C C . GLY A 1 182 ? -7.836 -34.933 20.072 1.00 35.47 178 GLY A C 1
ATOM 1336 O O . GLY A 1 182 ? -8.811 -35.037 19.304 1.00 33.60 178 GLY A O 1
ATOM 1337 N N . THR A 1 183 ? -6.609 -35.311 19.754 1.00 29.33 179 THR A N 1
ATOM 1338 C CA . THR A 1 183 ? -6.202 -35.593 18.362 1.00 29.80 179 THR A CA 1
ATOM 1339 C C . THR A 1 183 ? -5.931 -37.089 18.222 1.00 29.06 179 THR A C 1
ATOM 1340 O O . THR A 1 183 ? -5.224 -37.707 19.040 1.00 28.08 179 THR A O 1
ATOM 1344 N N . THR A 1 184 ? -6.533 -37.677 17.199 1.00 28.71 180 THR A N 1
ATOM 1345 C CA . THR A 1 184 ? -6.281 -39.073 16.809 1.00 26.89 180 THR A CA 1
ATOM 1346 C C . THR A 1 184 ? -5.428 -39.026 15.547 1.00 26.38 180 THR A C 1
ATOM 1347 O O . THR A 1 184 ? -5.676 -38.181 14.710 1.00 26.80 180 THR A O 1
ATOM 1351 N N . ILE A 1 185 ? -4.446 -39.914 15.455 1.00 23.51 181 ILE A N 1
ATOM 1352 C CA . ILE A 1 185 ? -3.631 -40.116 14.242 1.00 24.87 181 ILE A CA 1
ATOM 1353 C C . ILE A 1 185 ? -3.778 -41.581 13.817 1.00 24.07 181 ILE A C 1
ATOM 1354 O O . ILE A 1 185 ? -3.352 -42.502 14.546 1.00 24.77 181 ILE A O 1
ATOM 1359 N N . ILE A 1 186 ? -4.370 -41.780 12.636 1.00 22.44 182 ILE A N 1
ATOM 1360 C CA . ILE A 1 186 ? -4.432 -43.120 12.012 1.00 22.58 182 ILE A CA 1
ATOM 1361 C C . ILE A 1 186 ? -3.261 -43.248 11.054 1.00 24.03 182 ILE A C 1
ATOM 1362 O O . ILE A 1 186 ? -3.215 -42.534 10.034 1.00 25.26 182 ILE A O 1
ATOM 1367 N N . GLU A 1 187 ? -2.332 -44.115 11.418 1.00 23.84 183 GLU A N 1
ATOM 1368 C CA A GLU A 1 187 ? -1.145 -44.446 10.583 0.50 25.04 183 GLU A CA 1
ATOM 1369 C CA B GLU A 1 187 ? -1.153 -44.436 10.572 0.50 24.75 183 GLU A CA 1
ATOM 1370 C C . GLU A 1 187 ? -1.427 -45.694 9.746 1.00 22.59 183 GLU A C 1
ATOM 1371 O O . GLU A 1 187 ? -2.014 -46.656 10.274 1.00 23.76 183 GLU A O 1
ATOM 1382 N N . ASN A 1 188 ? -0.991 -45.648 8.511 1.00 22.08 184 ASN A N 1
ATOM 1383 C CA . ASN A 1 188 ? -1.215 -46.726 7.526 1.00 22.55 184 ASN A CA 1
ATOM 1384 C C . ASN A 1 188 ? -2.729 -46.796 7.245 1.00 22.81 184 ASN A C 1
ATOM 1385 O O . ASN A 1 188 ? -3.299 -47.895 7.147 1.00 22.03 184 ASN A O 1
ATOM 1390 N N . ALA A 1 189 ? -3.317 -45.622 7.067 1.00 23.08 185 ALA A N 1
ATOM 1391 C CA . ALA A 1 189 ? -4.766 -45.490 6.752 1.00 22.87 185 ALA A CA 1
ATOM 1392 C C . ALA A 1 189 ? -5.071 -46.033 5.345 1.00 21.57 185 ALA A C 1
ATOM 1393 O O . ALA A 1 189 ? -4.265 -45.961 4.434 1.00 22.79 185 ALA A O 1
ATOM 1395 N N . ALA A 1 190 ? -6.282 -46.536 5.127 1.00 19.89 186 ALA A N 1
ATOM 1396 C CA . ALA A 1 190 ? -6.733 -46.782 3.746 1.00 21.68 186 ALA A CA 1
ATOM 1397 C C . ALA A 1 190 ? -6.762 -45.464 2.985 1.00 20.10 186 ALA A C 1
ATOM 1398 O O . ALA A 1 190 ? -7.188 -44.417 3.538 1.00 20.20 186 ALA A O 1
ATOM 1400 N N . GLU A 1 191 ? -6.382 -45.525 1.690 1.00 21.36 187 GLU A N 1
ATOM 1401 C CA . GLU A 1 191 ? -6.294 -44.340 0.802 1.00 26.55 187 GLU A CA 1
ATOM 1402 C C . GLU A 1 191 ? -7.446 -44.327 -0.215 1.00 24.95 187 GLU A C 1
ATOM 1403 O O . GLU A 1 191 ? -7.499 -43.404 -1.079 1.00 24.05 187 GLU A O 1
ATOM 1409 N N . GLU A 1 192 ? -8.343 -45.300 -0.142 1.00 21.10 188 GLU A N 1
ATOM 1410 C CA . GLU A 1 192 ? -9.490 -45.381 -1.094 1.00 22.51 188 GLU A CA 1
ATOM 1411 C C . GLU A 1 192 ? -10.259 -44.055 -1.180 1.00 21.00 188 GLU A C 1
ATOM 1412 O O . GLU A 1 192 ? -10.437 -43.287 -0.204 1.00 23.68 188 GLU A O 1
ATOM 1418 N N . PRO A 1 193 ? -10.748 -43.747 -2.411 1.00 22.35 189 PRO A N 1
ATOM 1419 C CA . PRO A 1 193 ? -11.530 -42.544 -2.649 1.00 23.25 189 PRO A CA 1
ATOM 1420 C C . PRO A 1 193 ? -12.718 -42.361 -1.709 1.00 24.49 189 PRO A C 1
ATOM 1421 O O . PRO A 1 193 ? -13.089 -41.231 -1.387 1.00 22.83 189 PRO A O 1
ATOM 1425 N N . GLU A 1 194 ? -13.320 -43.463 -1.253 1.00 21.40 190 GLU A N 1
ATOM 1426 C CA . GLU A 1 194 ? -14.469 -43.375 -0.348 1.00 22.47 190 GLU A CA 1
ATOM 1427 C C . GLU A 1 194 ? -14.044 -42.816 1.014 1.00 23.40 190 GLU A C 1
ATOM 1428 O O . GLU A 1 194 ? -14.866 -42.218 1.674 1.00 22.13 190 GLU A O 1
ATOM 1434 N N . ILE A 1 195 ? -12.795 -43.071 1.425 1.00 19.92 191 ILE A N 1
ATOM 1435 C CA . ILE A 1 195 ? -12.223 -42.483 2.666 1.00 20.99 191 ILE A CA 1
ATOM 1436 C C . ILE A 1 195 ? -12.240 -40.957 2.554 1.00 20.55 191 ILE A C 1
ATOM 1437 O O . ILE A 1 195 ? -12.579 -40.282 3.534 1.00 22.89 191 ILE A O 1
ATOM 1442 N N . VAL A 1 196 ? -11.832 -40.445 1.406 1.00 21.90 192 VAL A N 1
ATOM 1443 C CA . VAL A 1 196 ? -11.795 -38.974 1.158 1.00 23.96 192 VAL A CA 1
ATOM 1444 C C . VAL A 1 196 ? -13.217 -38.438 1.185 1.00 24.56 192 VAL A C 1
ATOM 1445 O O . VAL A 1 196 ? -13.428 -37.420 1.815 1.00 22.69 192 VAL A O 1
ATOM 1449 N N . ASP A 1 197 ? -14.156 -39.128 0.540 1.00 22.75 193 ASP A N 1
ATOM 1450 C CA . ASP A 1 197 ? -15.550 -38.646 0.521 1.00 21.76 193 ASP A CA 1
ATOM 1451 C C . ASP A 1 197 ? -16.109 -38.558 1.943 1.00 22.53 193 ASP A C 1
ATOM 1452 O O . ASP A 1 197 ? -16.778 -37.545 2.307 1.00 24.23 193 ASP A O 1
ATOM 1457 N N . LEU A 1 198 ? -15.870 -39.589 2.743 1.00 21.91 194 LEU A N 1
ATOM 1458 C CA . LEU A 1 198 ? -16.356 -39.641 4.124 1.00 20.19 194 LEU A CA 1
ATOM 1459 C C . LEU A 1 198 ? -15.715 -38.477 4.875 1.00 22.16 194 LEU A C 1
ATOM 1460 O O . LEU A 1 198 ? -16.428 -37.799 5.644 1.00 24.09 194 LEU A O 1
ATOM 1465 N N . ALA A 1 199 ? -14.408 -38.284 4.694 1.00 20.51 195 ALA A N 1
ATOM 1466 C CA . ALA A 1 199 ? -13.717 -37.240 5.472 1.00 24.04 195 ALA A CA 1
ATOM 1467 C C . ALA A 1 199 ? -14.325 -35.896 5.092 1.00 23.45 195 ALA A C 1
ATOM 1468 O O . ALA A 1 199 ? -14.521 -35.062 5.968 1.00 25.53 195 ALA A O 1
ATOM 1470 N N . ASN A 1 200 ? -14.618 -35.715 3.818 1.00 23.96 196 ASN A N 1
ATOM 1471 C CA . ASN A 1 200 ? -15.173 -34.421 3.332 1.00 24.92 196 ASN A CA 1
ATOM 1472 C C . ASN A 1 200 ? -16.534 -34.199 3.988 1.00 27.80 196 ASN A C 1
ATOM 1473 O O . ASN A 1 200 ? -16.831 -33.084 4.498 1.00 26.35 196 ASN A O 1
ATOM 1478 N N . PHE A 1 201 ? -17.351 -35.240 4.053 1.00 25.54 197 PHE A N 1
ATOM 1479 C CA . PHE A 1 201 ? -18.645 -35.158 4.758 1.00 25.94 197 PHE A CA 1
ATOM 1480 C C . PHE A 1 201 ? -18.472 -34.831 6.242 1.00 26.18 197 PHE A C 1
ATOM 1481 O O . PHE A 1 201 ? -19.188 -33.939 6.764 1.00 25.50 197 PHE A O 1
ATOM 1489 N N . LEU A 1 202 ? -17.561 -35.512 6.943 1.00 22.58 198 LEU A N 1
ATOM 1490 C CA . LEU A 1 202 ? -17.332 -35.191 8.375 1.00 25.22 198 LEU A CA 1
ATOM 1491 C C . LEU A 1 202 ? -16.952 -33.695 8.504 1.00 24.76 198 LEU A C 1
ATOM 1492 O O . LEU A 1 202 ? -17.491 -33.049 9.388 1.00 24.49 198 LEU A O 1
ATOM 1497 N N . ASN A 1 203 ? -16.056 -33.206 7.660 1.00 27.72 199 ASN A N 1
ATOM 1498 C CA . ASN A 1 203 ? -15.638 -31.760 7.689 1.00 25.49 199 ASN A CA 1
ATOM 1499 C C . ASN A 1 203 ? -16.850 -30.854 7.367 1.00 30.31 199 ASN A C 1
ATOM 1500 O O . ASN A 1 203 ? -17.063 -29.821 8.052 1.00 28.55 199 ASN A O 1
ATOM 1505 N N . GLU A 1 204 ? -17.697 -31.238 6.421 1.00 28.83 200 GLU A N 1
ATOM 1506 C CA . GLU A 1 204 ? -18.959 -30.488 6.167 1.00 32.64 200 GLU A CA 1
ATOM 1507 C C . GLU A 1 204 ? -19.829 -30.429 7.429 1.00 30.18 200 GLU A C 1
ATOM 1508 O O . GLU A 1 204 ? -20.480 -29.379 7.630 1.00 30.61 200 GLU A O 1
ATOM 1514 N N . MET A 1 205 ? -19.874 -31.452 8.278 1.00 27.09 201 MET A N 1
ATOM 1515 C CA 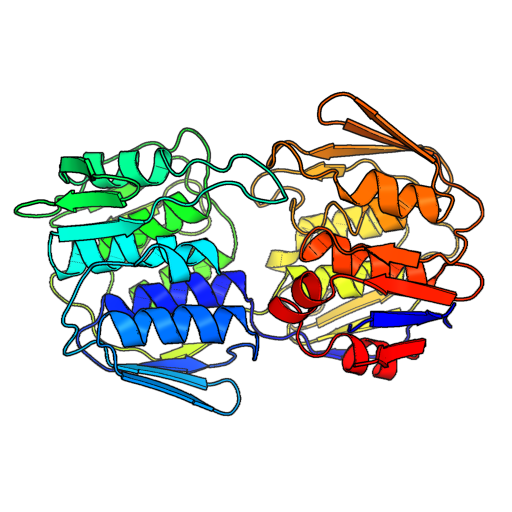. MET A 1 205 ? -20.658 -31.442 9.530 1.00 26.52 201 MET A CA 1
ATOM 1516 C C . MET A 1 205 ? -19.955 -30.631 10.628 1.00 27.17 201 MET A C 1
ATOM 1517 O O . MET A 1 205 ? -20.549 -30.512 11.730 1.0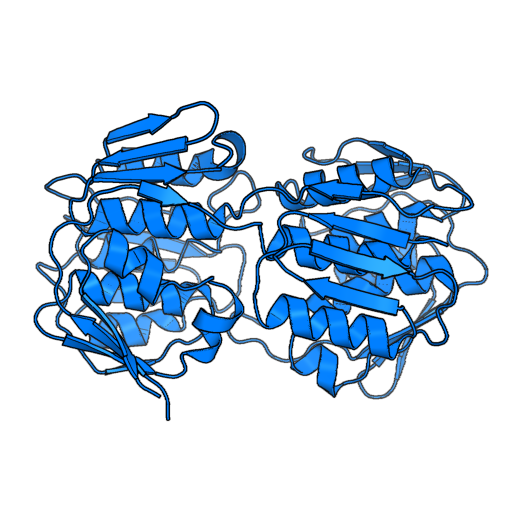0 28.65 201 MET A O 1
ATOM 1522 N N . GLY A 1 206 ? -18.711 -30.189 10.423 1.00 30.00 202 GLY A N 1
ATOM 1523 C CA . GLY A 1 206 ? -17.982 -29.401 11.446 1.00 29.77 202 GLY A CA 1
ATOM 1524 C C . GLY A 1 206 ? -16.818 -30.155 12.055 1.00 34.96 202 GLY A C 1
ATOM 1525 O O . GLY A 1 206 ? -16.307 -29.740 13.127 1.00 29.64 202 GLY A O 1
ATOM 1526 N N . ALA A 1 207 ? -16.428 -31.303 11.481 1.00 28.55 203 ALA A N 1
ATOM 1527 C CA . ALA A 1 207 ? -15.287 -32.064 12.019 1.00 29.36 203 ALA A CA 1
ATOM 1528 C C . ALA A 1 207 ? -13.966 -31.406 11.622 1.00 29.09 203 ALA A C 1
ATOM 1529 O O . ALA A 1 207 ? -13.932 -30.425 10.837 1.00 27.87 203 ALA A O 1
ATOM 1531 N N . ASP A 1 208 ? -12.874 -31.991 12.100 1.00 27.34 204 ASP A N 1
ATOM 1532 C CA . ASP A 1 208 ? -11.523 -31.576 11.693 1.00 30.42 204 ASP A CA 1
ATOM 1533 C C . ASP A 1 208 ? -10.703 -32.812 11.308 1.00 28.78 204 ASP A C 1
ATOM 1534 O O . ASP A 1 208 ? -9.956 -33.352 12.126 1.00 28.94 204 ASP A O 1
ATOM 1539 N N . VAL A 1 209 ? -10.848 -33.226 10.058 1.00 26.61 205 VAL A N 1
ATOM 1540 C CA . VAL A 1 209 ? -10.182 -34.443 9.549 1.00 28.56 205 VAL A CA 1
ATOM 1541 C C . VAL A 1 209 ? -9.232 -34.029 8.451 1.00 28.03 205 VAL A C 1
ATOM 1542 O O . VAL A 1 209 ? -9.672 -33.466 7.458 1.00 30.09 205 VAL A O 1
ATOM 1546 N N . LYS A 1 210 ? -7.938 -34.246 8.668 1.00 28.42 206 LYS A N 1
ATOM 1547 C CA . LYS A 1 210 ? -6.921 -33.932 7.646 1.00 29.10 206 LYS A CA 1
ATOM 1548 C C . LYS A 1 210 ? -6.138 -35.165 7.233 1.00 26.33 206 LYS A C 1
ATOM 1549 O O . LYS A 1 210 ? -5.892 -36.020 8.046 1.00 28.64 206 LYS A O 1
ATOM 1555 N N . GLY A 1 211 ? -5.739 -35.210 5.973 1.00 26.27 207 GLY A N 1
ATOM 1556 C CA . GLY A 1 211 ? -4.876 -36.251 5.438 1.00 25.65 207 GLY A CA 1
ATOM 1557 C C . GLY A 1 211 ? -5.623 -37.369 4.753 1.00 26.00 207 GLY A C 1
ATOM 1558 O O . GLY A 1 211 ? -4.947 -38.311 4.305 1.00 23.67 207 GLY A O 1
ATOM 1559 N N . ALA A 1 212 ? -6.954 -37.328 4.675 1.00 2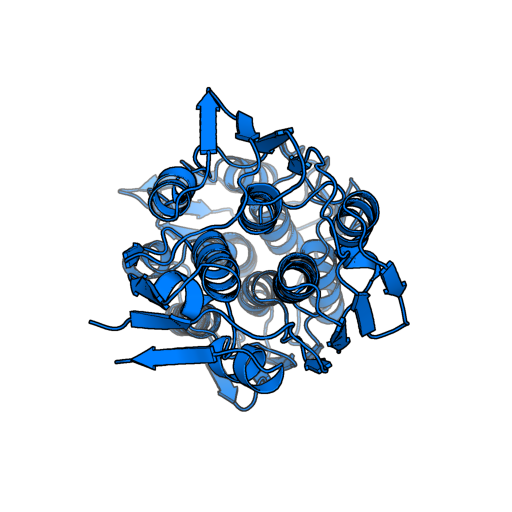8.06 208 ALA A N 1
ATOM 1560 C CA . ALA A 1 212 ? -7.665 -38.431 4.001 1.00 24.48 208 ALA A CA 1
ATOM 1561 C C . ALA A 1 212 ? -7.173 -38.513 2.554 1.00 23.85 208 ALA A C 1
ATOM 1562 O O . ALA A 1 212 ? -7.031 -37.489 1.843 1.00 24.88 208 ALA A O 1
ATOM 1564 N N . GLY A 1 213 ? -6.863 -39.739 2.145 1.00 24.79 209 GLY A N 1
ATOM 1565 C CA . GLY A 1 213 ? -6.323 -40.061 0.819 1.00 25.61 209 GLY A CA 1
ATOM 1566 C C . GLY A 1 213 ? -4.816 -40.216 0.879 1.00 29.48 209 GLY A C 1
ATOM 1567 O O . GLY A 1 213 ? -4.203 -40.653 -0.110 1.00 27.87 209 GLY A O 1
ATOM 1568 N N . THR A 1 214 ? -4.238 -39.916 2.031 1.00 28.49 210 THR A N 1
ATOM 1569 C CA . THR A 1 214 ? -2.799 -40.152 2.265 1.00 28.05 210 THR A CA 1
ATOM 1570 C C . THR A 1 214 ? -2.629 -41.277 3.293 1.00 27.63 210 THR A C 1
ATOM 1571 O O . THR A 1 214 ? -3.581 -41.822 3.782 1.00 25.65 210 THR A O 1
ATOM 1575 N N . ASN A 1 215 ? -1.393 -41.619 3.609 1.00 27.73 211 ASN A N 1
ATOM 1576 C CA . ASN A 1 215 ? -1.142 -42.789 4.471 1.00 30.74 211 ASN A CA 1
ATOM 1577 C C . ASN A 1 215 ? -1.416 -42.399 5.948 1.00 27.77 211 ASN A C 1
ATOM 1578 O O . ASN A 1 215 ? -1.470 -43.282 6.821 1.00 29.69 211 ASN A O 1
ATOM 1583 N N . THR A 1 216 ? -1.641 -41.132 6.282 1.00 26.03 212 THR A N 1
ATOM 1584 C CA . THR A 1 216 ? -1.831 -40.681 7.682 1.00 26.23 212 THR A CA 1
ATOM 1585 C C . THR A 1 216 ? -3.049 -39.761 7.804 1.00 27.83 212 THR A C 1
ATOM 1586 O O . THR A 1 216 ? -3.105 -38.711 7.137 1.00 29.35 212 THR A O 1
ATOM 1590 N N . ILE A 1 217 ? -3.996 -40.117 8.663 1.00 27.41 213 ILE A N 1
ATOM 1591 C CA . ILE A 1 217 ? -5.167 -39.232 8.885 1.00 25.64 213 ILE A CA 1
ATOM 1592 C C . ILE A 1 217 ? -5.108 -38.680 10.299 1.00 25.76 213 ILE A C 1
ATOM 1593 O O . ILE A 1 217 ? -4.982 -39.437 11.244 1.00 26.43 213 ILE A O 1
ATOM 1598 N N . LYS A 1 218 ? -5.215 -37.361 10.423 1.00 26.49 214 LYS A N 1
ATOM 1599 C CA . LYS A 1 218 ? -5.237 -36.703 11.738 1.00 28.06 214 LYS A CA 1
ATOM 1600 C C . LYS A 1 218 ? -6.651 -36.182 11.998 1.00 26.58 214 LYS A C 1
ATOM 1601 O O . LYS A 1 218 ? -7.158 -35.396 11.177 1.00 29.59 214 LYS A O 1
ATOM 1607 N N . ILE A 1 219 ? -7.264 -36.601 13.084 1.00 25.50 215 ILE A N 1
ATOM 1608 C CA . ILE A 1 219 ? -8.616 -36.106 13.460 1.00 27.40 215 ILE A CA 1
ATOM 1609 C C . ILE A 1 219 ? -8.485 -35.331 14.757 1.00 25.07 215 ILE A C 1
ATOM 1610 O O . ILE A 1 219 ? -8.173 -35.937 15.790 1.00 28.32 215 ILE A O 1
ATOM 1615 N N . LYS A 1 220 ? -8.808 -34.053 14.713 1.00 29.61 216 LYS A N 1
ATOM 1616 C CA . LYS A 1 220 ? -8.947 -33.282 15.964 1.00 30.75 216 LYS A CA 1
ATOM 1617 C C . LYS A 1 220 ? -10.425 -33.270 16.362 1.00 26.37 216 LYS A C 1
ATOM 1618 O O . LYS A 1 220 ? -11.243 -32.672 15.637 1.00 30.06 216 LYS A O 1
ATOM 1624 N N . GLY A 1 221 ? -10.750 -33.917 17.465 1.00 27.62 217 GLY A N 1
ATOM 1625 C CA . GLY A 1 221 ? -12.132 -34.097 17.925 1.00 30.29 217 GLY A CA 1
ATOM 1626 C C . GLY A 1 221 ? -12.831 -32.797 18.250 1.00 34.12 217 GLY A C 1
ATOM 1627 O O . GLY A 1 221 ? -12.185 -31.870 18.790 1.00 35.10 217 GLY A O 1
ATOM 1628 N N . VAL A 1 222 ? -14.122 -32.740 17.950 1.00 28.94 218 VAL A N 1
ATOM 1629 C CA . VAL A 1 222 ? -14.978 -31.565 18.263 1.00 29.58 218 VAL A CA 1
ATOM 1630 C C . VAL A 1 222 ? -16.067 -32.025 19.230 1.00 32.95 218 VAL A C 1
ATOM 1631 O O . VAL A 1 222 ? -16.254 -33.244 19.421 1.00 32.20 218 VAL A O 1
ATOM 1635 N N . LYS A 1 223 ? -16.742 -31.091 19.899 1.00 34.34 219 LYS A N 1
ATOM 1636 C CA . LYS A 1 223 ? -17.750 -31.467 20.913 1.00 36.02 219 LYS A CA 1
ATOM 1637 C C . LYS A 1 223 ? -19.064 -31.850 20.237 1.00 37.48 219 LYS A C 1
ATOM 1638 O O . LYS A 1 223 ? -19.785 -32.696 20.800 1.00 35.50 219 LYS A O 1
ATOM 1644 N N . GLU A 1 224 ? -19.359 -31.270 19.082 1.00 34.77 220 GLU A N 1
ATOM 1645 C CA . GLU A 1 224 ? -20.709 -31.446 18.472 1.00 37.45 220 GLU A CA 1
ATOM 1646 C C . GLU A 1 224 ? -20.602 -31.348 16.961 1.00 31.78 220 GLU A C 1
ATOM 1647 O O . GLU A 1 224 ? -19.853 -30.504 16.443 1.00 30.96 220 GLU A O 1
ATOM 1653 N N . LEU A 1 225 ? -21.346 -32.188 16.248 1.00 30.87 221 LEU A N 1
ATOM 1654 C CA . LEU A 1 225 ? -21.425 -32.068 14.785 1.00 25.60 221 LEU A CA 1
ATOM 1655 C C . LEU A 1 225 ? -22.871 -31.731 14.417 1.00 26.14 221 LEU A C 1
ATOM 1656 O O . LEU A 1 225 ? -23.746 -32.105 15.169 1.00 30.65 221 LEU A O 1
ATOM 1661 N N . LYS A 1 226 ? -23.046 -31.099 13.267 1.00 27.94 222 LYS A N 1
ATOM 1662 C CA . LYS A 1 226 ? -24.361 -30.616 12.794 1.00 32.24 222 LYS A CA 1
ATOM 1663 C C . LYS A 1 226 ? -24.648 -31.241 11.434 1.00 32.31 222 LYS A C 1
ATOM 1664 O O . LYS A 1 226 ? -23.747 -31.395 10.626 1.00 31.70 222 LYS A O 1
ATOM 1670 N N . GLY A 1 227 ? -25.913 -31.496 11.176 1.00 33.75 223 GLY A N 1
ATOM 1671 C CA . GLY A 1 227 ? -26.345 -32.013 9.869 1.00 33.64 223 GLY A CA 1
ATOM 1672 C C . GLY A 1 227 ? -25.830 -31.184 8.722 1.00 33.71 223 GLY A C 1
ATOM 1673 O O . GLY A 1 227 ? -25.763 -29.931 8.816 1.00 33.10 223 GLY A O 1
ATOM 1674 N N . ALA A 1 228 ? -25.507 -31.831 7.616 1.00 29.86 224 ALA A N 1
ATOM 1675 C CA . ALA A 1 228 ? -24.980 -31.145 6.440 1.00 29.95 224 ALA A CA 1
ATOM 1676 C C . ALA A 1 228 ? -25.493 -31.801 5.184 1.00 28.59 224 ALA A C 1
ATOM 1677 O O . ALA A 1 228 ? -25.981 -32.934 5.228 1.00 29.42 224 ALA A O 1
ATOM 1679 N N . GLU A 1 229 ? -25.334 -31.073 4.109 1.00 30.11 225 GLU A N 1
ATOM 1680 C CA . GLU A 1 229 ? -25.741 -31.518 2.766 1.00 30.21 225 GLU A CA 1
ATOM 1681 C C . GLU A 1 229 ? -24.499 -32.003 2.030 1.00 31.33 225 GLU A C 1
ATOM 1682 O O . GLU A 1 229 ? -23.412 -31.346 2.089 1.00 31.51 225 GLU A O 1
ATOM 1688 N N . HIS A 1 230 ? -24.592 -33.175 1.393 1.00 29.47 226 HIS A N 1
ATOM 1689 C CA . HIS A 1 230 ? -23.408 -33.777 0.747 1.00 27.23 226 HIS A CA 1
ATOM 1690 C C . HIS A 1 230 ? -23.773 -34.428 -0.584 1.00 28.63 226 HIS A C 1
ATOM 1691 O O . HIS A 1 230 ? -24.790 -35.093 -0.674 1.00 29.94 226 HIS A O 1
ATOM 1698 N N . ASN A 1 231 ? -22.900 -34.271 -1.552 1.00 27.19 227 ASN A N 1
ATOM 1699 C CA . ASN A 1 231 ? -23.014 -34.924 -2.863 1.00 30.93 227 ASN A CA 1
ATOM 1700 C C . ASN A 1 231 ? -22.060 -36.117 -2.892 1.00 31.83 227 ASN A C 1
ATOM 1701 O O . ASN A 1 231 ? -20.850 -35.938 -2.872 1.00 27.98 227 ASN A O 1
ATOM 1706 N N . VAL A 1 232 ? -22.592 -37.320 -2.919 1.00 27.25 228 VAL A N 1
ATOM 1707 C CA . VAL A 1 232 ? -21.730 -38.523 -2.928 1.00 28.20 228 VAL A CA 1
ATOM 1708 C C . VAL A 1 232 ? -20.914 -38.636 -4.225 1.00 26.47 228 VAL A C 1
ATOM 1709 O O . VAL A 1 232 ? -21.403 -38.289 -5.309 1.00 25.30 228 VAL A O 1
ATOM 1713 N N . ILE A 1 233 ? -19.674 -39.117 -4.145 1.00 25.53 229 ILE A N 1
ATOM 1714 C CA . ILE A 1 233 ? -18.859 -39.377 -5.352 1.00 25.04 229 ILE A CA 1
ATOM 1715 C C . ILE A 1 233 ? -19.477 -40.471 -6.221 1.00 23.58 229 ILE A C 1
ATOM 1716 O O . ILE A 1 233 ? -20.230 -41.313 -5.745 1.00 22.43 229 ILE A O 1
ATOM 1721 N N . PRO A 1 234 ? -19.146 -40.481 -7.523 1.00 23.94 230 PRO A N 1
ATOM 1722 C CA . PRO A 1 234 ? -19.560 -41.543 -8.419 1.00 22.60 230 PRO A CA 1
ATOM 1723 C C . PRO A 1 234 ? -19.023 -42.912 -8.010 1.00 21.57 230 PRO A C 1
ATOM 1724 O O . PRO A 1 234 ? -17.958 -42.970 -7.345 1.00 22.08 230 PRO A O 1
ATOM 1728 N N . ASP A 1 235 ? -19.716 -43.964 -8.445 1.00 19.59 231 ASP A N 1
ATOM 1729 C CA . ASP A 1 235 ? -19.319 -45.367 -8.210 1.00 20.00 231 ASP A CA 1
ATOM 1730 C C . ASP A 1 235 ? -18.202 -45.775 -9.165 1.00 21.06 231 ASP A C 1
ATOM 1731 O O . ASP A 1 235 ? -18.456 -46.132 -10.327 1.00 20.77 231 ASP A O 1
ATOM 1736 N N . ARG A 1 236 ? -16.959 -45.779 -8.686 1.00 19.40 232 ARG A N 1
ATOM 1737 C CA . ARG A 1 236 ? -15.802 -46.132 -9.519 1.00 21.05 232 ARG A CA 1
ATOM 1738 C C . ARG A 1 236 ? -15.850 -47.616 -9.908 1.00 21.23 232 ARG A C 1
ATOM 1739 O O . ARG A 1 236 ? -15.295 -47.966 -10.932 1.00 21.75 232 ARG A O 1
ATOM 1747 N N . ILE A 1 237 ? -16.497 -48.463 -9.117 1.00 17.83 233 ILE A N 1
ATOM 1748 C CA . ILE A 1 237 ? -16.531 -49.898 -9.458 1.00 19.12 233 ILE A CA 1
ATOM 1749 C C . ILE A 1 237 ? -17.570 -50.129 -10.549 1.00 18.88 233 ILE A C 1
ATOM 1750 O O . ILE A 1 237 ? -17.268 -50.878 -11.501 1.00 20.49 233 ILE A O 1
ATOM 1755 N N . GLU A 1 238 ? -18.715 -49.454 -10.458 1.00 18.59 234 GLU A N 1
ATOM 1756 C CA . GLU A 1 238 ? -19.702 -49.570 -11.547 1.00 20.59 234 GLU A CA 1
ATOM 1757 C C . GLU A 1 238 ? -19.064 -49.056 -12.844 1.00 19.54 234 GLU A C 1
ATOM 1758 O O . GLU A 1 238 ? -19.212 -49.685 -13.900 1.00 19.63 234 GLU A O 1
ATOM 1764 N N . ALA A 1 239 ? -18.411 -47.899 -12.774 1.00 20.84 235 ALA A N 1
ATOM 1765 C CA . ALA A 1 239 ? -17.706 -47.322 -13.947 1.00 21.28 235 ALA A CA 1
ATOM 1766 C C . ALA A 1 239 ? -16.759 -48.361 -14.520 1.00 21.29 235 ALA A C 1
ATOM 1767 O O . ALA A 1 239 ? -16.804 -48.644 -15.724 1.00 19.94 235 ALA A O 1
ATOM 1769 N N . ALA A 1 240 ? -15.908 -48.958 -13.691 1.00 19.81 236 ALA A N 1
ATOM 1770 C CA . ALA A 1 240 ? -14.956 -49.987 -14.161 1.00 21.87 236 ALA A CA 1
ATOM 1771 C C . ALA A 1 240 ? -15.677 -51.170 -14.823 1.00 21.31 236 ALA A C 1
ATOM 1772 O O . ALA A 1 240 ? -15.178 -51.703 -15.840 1.00 21.96 236 ALA A O 1
ATOM 1774 N N . THR A 1 241 ? -16.832 -51.585 -14.303 1.00 19.68 237 THR A N 1
ATOM 1775 C CA . THR A 1 241 ? -17.598 -52.717 -14.857 1.00 19.31 237 THR A CA 1
ATOM 1776 C C . THR A 1 241 ? -17.946 -52.392 -16.327 1.00 18.60 237 THR A C 1
ATOM 1777 O O . THR A 1 241 ? -17.792 -53.249 -17.184 1.00 17.31 237 THR A O 1
ATOM 1781 N N . TYR A 1 242 ? -18.466 -51.193 -16.581 1.00 20.17 238 TYR A N 1
ATOM 1782 C CA . TYR A 1 242 ? -18.880 -50.836 -17.970 1.00 21.08 238 TYR A CA 1
ATOM 1783 C C . TYR A 1 242 ? -17.634 -50.669 -18.822 1.00 21.68 238 TYR A C 1
ATOM 1784 O O . TYR A 1 242 ? -17.678 -50.983 -20.032 1.00 20.88 238 TYR A O 1
ATOM 1793 N N . MET A 1 243 ? -16.532 -50.195 -18.240 1.00 21.79 239 MET A N 1
ATOM 1794 C CA . MET A 1 243 ? -15.271 -50.072 -19.015 1.00 22.10 239 MET A CA 1
ATOM 1795 C C . MET A 1 243 ? -14.808 -51.465 -19.472 1.00 21.96 239 MET A C 1
ATOM 1796 O O . MET A 1 243 ? -14.424 -51.635 -20.670 1.00 20.94 239 MET A O 1
ATOM 1801 N N . VAL A 1 244 ? -14.809 -52.448 -18.565 1.00 20.53 240 VAL A N 1
ATOM 1802 C CA . VAL A 1 244 ? -14.479 -53.846 -18.931 1.00 20.86 240 VAL A CA 1
ATOM 1803 C C . VAL A 1 244 ? -15.462 -54.357 -19.998 1.00 18.96 240 VAL A C 1
ATOM 1804 O O . VAL A 1 244 ? -15.045 -55.092 -20.932 1.00 21.18 240 VAL A O 1
ATOM 1808 N N . ALA A 1 245 ? -16.758 -54.044 -19.846 1.00 20.94 241 ALA A N 1
ATOM 1809 C CA . ALA A 1 245 ? -17.745 -54.484 -20.834 1.00 21.04 241 ALA A CA 1
ATOM 1810 C C . ALA A 1 245 ? -17.328 -53.993 -22.235 1.00 21.33 241 ALA A C 1
ATOM 1811 O O . ALA A 1 245 ? -17.523 -54.759 -23.191 1.00 23.53 241 ALA A O 1
ATOM 1813 N N . ALA A 1 246 ? -16.850 -52.762 -22.358 1.00 21.46 242 ALA A N 1
ATOM 1814 C CA . ALA A 1 246 ? -16.419 -52.220 -23.683 1.00 23.25 242 ALA A CA 1
ATOM 1815 C C . ALA A 1 246 ? -15.212 -52.999 -24.191 1.00 23.40 242 ALA A C 1
ATOM 1816 O O . ALA A 1 246 ? -15.136 -53.361 -25.377 1.00 22.76 242 ALA A O 1
ATOM 1818 N N . ALA A 1 247 ? -14.277 -53.288 -23.286 1.00 21.80 243 ALA A N 1
ATOM 1819 C CA . ALA A 1 247 ? -13.065 -54.061 -23.613 1.00 22.91 243 ALA A CA 1
ATOM 1820 C C . ALA A 1 247 ? -13.451 -55.455 -24.117 1.00 25.86 243 ALA A C 1
ATOM 1821 O O . ALA A 1 247 ? -12.965 -55.910 -25.184 1.00 28.53 243 ALA A O 1
ATOM 1823 N N . MET A 1 248 ? -14.340 -56.158 -23.454 1.00 20.17 244 MET A N 1
ATOM 1824 C CA . MET A 1 248 ? -14.639 -57.547 -23.785 1.00 23.91 244 MET A CA 1
ATOM 1825 C C . MET A 1 248 ? -15.489 -57.649 -25.056 1.00 24.10 244 MET A C 1
ATOM 1826 O O . MET A 1 248 ? -15.429 -58.701 -25.692 1.00 24.42 244 MET A O 1
ATOM 1831 N N . THR A 1 249 ? -16.365 -56.680 -25.309 1.00 24.94 245 THR A N 1
ATOM 1832 C CA . THR A 1 249 ? -17.307 -56.778 -26.449 1.00 23.71 245 THR A CA 1
ATOM 1833 C C . THR A 1 249 ? -16.759 -56.068 -27.674 1.00 26.88 245 THR A C 1
ATOM 1834 O O . THR A 1 249 ? -17.503 -56.006 -28.653 1.00 23.94 245 THR A O 1
ATOM 1838 N N . LYS A 1 250 ? -15.516 -55.611 -27.659 1.00 24.84 246 LYS A N 1
ATOM 1839 C CA . LYS A 1 250 ? -14.927 -54.842 -28.795 1.00 29.66 246 LYS A CA 1
ATOM 1840 C C . LYS A 1 250 ? -15.796 -53.598 -29.048 1.00 29.55 246 LYS A C 1
ATOM 1841 O O . LYS A 1 250 ? -16.016 -53.186 -30.217 1.00 28.71 246 LYS A O 1
ATOM 1847 N N . GLY A 1 251 ? -16.284 -52.998 -27.974 1.00 25.98 247 GLY A N 1
ATOM 1848 C CA . GLY A 1 251 ? -17.271 -51.927 -27.997 1.00 25.44 247 GLY A CA 1
ATOM 1849 C C . GLY A 1 251 ? -16.624 -50.580 -27.947 1.00 27.39 247 GLY A C 1
ATOM 1850 O O . GLY A 1 251 ? -15.382 -50.438 -28.114 1.00 27.74 247 GLY A O 1
ATOM 1851 N N . ASP A 1 252 ? -17.464 -49.587 -27.705 1.00 25.69 248 ASP A N 1
ATOM 1852 C CA . ASP A 1 252 ? -17.101 -48.150 -27.732 1.00 27.39 248 ASP A CA 1
ATOM 1853 C C . ASP A 1 252 ? -18.092 -47.449 -26.819 1.00 27.84 248 ASP A C 1
ATOM 1854 O O . ASP A 1 252 ? -19.236 -47.207 -27.227 1.00 32.94 248 ASP A O 1
ATOM 1859 N N . ILE A 1 253 ? -17.700 -47.202 -25.591 1.00 29.92 249 ILE A N 1
ATOM 1860 C CA . ILE A 1 253 ? -18.647 -46.814 -24.506 1.00 33.84 249 ILE A CA 1
ATOM 1861 C C . ILE A 1 253 ? -18.081 -45.548 -23.880 1.00 37.89 249 ILE A C 1
ATOM 1862 O O . ILE A 1 253 ? -16.862 -45.531 -23.523 1.00 35.93 249 ILE A O 1
ATOM 1867 N N . THR A 1 254 ? -18.925 -44.538 -23.723 1.00 30.40 250 THR A N 1
ATOM 1868 C CA . THR A 1 254 ? -18.577 -43.358 -22.937 1.00 28.38 250 THR A CA 1
ATOM 1869 C C . THR A 1 254 ? -19.267 -43.510 -21.597 1.00 26.87 250 THR A C 1
ATOM 1870 O O . THR A 1 254 ? -20.521 -43.606 -21.533 1.00 27.45 250 THR A O 1
ATOM 1874 N N . VAL A 1 255 ? -18.443 -43.588 -20.578 1.00 29.87 251 VAL A N 1
ATOM 1875 C CA . VAL A 1 255 ? -18.914 -43.680 -19.188 1.00 25.99 251 VAL A CA 1
ATOM 1876 C C . VAL A 1 255 ? -18.986 -42.263 -18.599 1.00 27.14 251 VAL A C 1
ATOM 1877 O O . VAL A 1 255 ? -17.977 -41.557 -18.529 1.00 30.03 251 VAL A O 1
ATOM 1881 N N . GLU A 1 256 ? -20.191 -41.875 -18.201 1.00 24.46 252 GLU A N 1
ATOM 1882 C CA . GLU A 1 256 ? -20.539 -40.492 -17.813 1.00 25.97 252 GLU A CA 1
ATOM 1883 C C . GLU A 1 256 ? -20.702 -40.339 -16.307 1.00 29.13 252 GLU A C 1
ATOM 1884 O O . GLU A 1 256 ? -21.221 -41.251 -15.608 1.00 27.98 252 GLU A O 1
ATOM 1890 N N . ASN A 1 257 ? -20.296 -39.162 -15.835 1.00 28.64 253 ASN A N 1
ATOM 1891 C CA . ASN A 1 257 ? -20.428 -38.725 -14.432 1.00 28.38 253 ASN A CA 1
ATOM 1892 C C . ASN A 1 257 ? -19.460 -39.576 -13.602 1.00 27.89 253 ASN A C 1
ATOM 1893 O O . ASN A 1 257 ? -19.881 -40.227 -12.618 1.00 32.45 253 ASN A O 1
ATOM 1898 N N . VAL A 1 258 ? -18.181 -39.522 -13.967 1.00 27.53 254 VAL A N 1
ATOM 1899 C CA . VAL A 1 258 ? -17.081 -40.273 -13.289 1.00 26.97 254 VAL A CA 1
ATOM 1900 C C . VAL A 1 258 ? -15.914 -39.342 -12.979 1.00 28.65 254 VAL A C 1
ATOM 1901 O O . VAL A 1 258 ? -15.893 -38.198 -13.456 1.00 29.03 254 VAL A O 1
ATOM 1905 N N . LEU A 1 259 ? -15.025 -39.815 -12.103 1.00 26.96 255 LEU A N 1
ATOM 1906 C CA . LEU A 1 259 ? -13.769 -39.130 -11.740 1.00 28.25 255 LEU A CA 1
ATOM 1907 C C . LEU A 1 259 ? -12.598 -40.006 -12.144 1.00 29.88 255 LEU A C 1
ATOM 1908 O O . LEU A 1 259 ? -12.370 -41.029 -11.496 1.00 27.12 255 LEU A O 1
ATOM 1913 N N . MET A 1 260 ? -11.850 -39.589 -13.174 1.00 28.84 256 MET A N 1
ATOM 1914 C CA . MET A 1 260 ? -10.732 -40.380 -13.733 1.00 30.03 256 MET A CA 1
ATOM 1915 C C . MET A 1 260 ? -9.687 -40.637 -12.648 1.00 26.04 256 MET A C 1
ATOM 1916 O O . MET A 1 260 ? -9.027 -41.686 -12.672 1.00 27.42 256 MET A O 1
ATOM 1921 N N . GLU A 1 261 ? -9.570 -39.734 -11.683 1.00 28.95 257 GLU A N 1
ATOM 1922 C CA . GLU A 1 261 ? -8.519 -39.864 -10.647 1.00 33.41 257 GLU A CA 1
ATOM 1923 C C . GLU A 1 261 ? -8.773 -41.158 -9.857 1.00 28.42 257 GLU A C 1
ATOM 1924 O O . GLU A 1 261 ? -7.853 -41.710 -9.290 1.00 31.73 257 GLU A O 1
ATOM 1930 N N . HIS A 1 262 ? -10.007 -41.624 -9.839 1.00 25.52 258 HIS A N 1
ATOM 1931 C CA . HIS A 1 262 ? -10.409 -42.775 -8.995 1.00 23.96 258 HIS A CA 1
ATOM 1932 C C . HIS A 1 262 ? -10.277 -44.082 -9.765 1.00 25.70 258 HIS A C 1
ATOM 1933 O O . HIS A 1 262 ? -10.505 -45.129 -9.163 1.00 27.17 258 HIS A O 1
ATOM 1940 N N . LEU A 1 263 ? -9.981 -44.031 -11.072 1.00 22.40 259 LEU A N 1
ATOM 1941 C CA . LEU A 1 263 ? -10.005 -45.206 -11.976 1.00 26.24 259 LEU A CA 1
ATOM 1942 C C . LEU A 1 263 ? -8.605 -45.517 -12.519 1.00 28.68 259 LEU A C 1
ATOM 1943 O O . LEU A 1 263 ? -8.521 -46.303 -13.448 1.00 25.22 259 LEU A O 1
ATOM 1948 N N . LYS A 1 264 ? -7.524 -44.955 -11.965 1.00 28.96 260 LYS A N 1
ATOM 1949 C CA . LYS A 1 264 ? -6.205 -45.001 -12.664 1.00 29.20 260 LYS A CA 1
ATOM 1950 C C . LYS A 1 264 ? -5.723 -46.414 -12.945 1.00 24.69 260 LYS A C 1
ATOM 1951 O O . LYS A 1 264 ? -5.292 -46.718 -14.052 1.00 23.20 260 LYS A O 1
ATOM 1957 N N . PRO A 1 265 ? -5.772 -47.370 -11.992 1.00 25.80 261 PRO A N 1
ATOM 1958 C CA . PRO A 1 265 ? -5.291 -48.705 -12.305 1.00 23.92 261 PRO A CA 1
ATOM 1959 C C . PRO A 1 265 ? -6.109 -49.465 -13.334 1.00 23.14 261 PRO A C 1
ATOM 1960 O O . PRO A 1 265 ? -5.603 -50.252 -14.105 1.00 23.29 261 PRO A O 1
ATOM 1964 N N . VAL A 1 266 ? -7.429 -49.232 -13.315 1.00 22.31 262 VAL A N 1
ATOM 1965 C CA . VAL A 1 266 ? -8.313 -49.873 -14.298 1.00 21.59 262 VAL A CA 1
ATOM 1966 C C . VAL A 1 266 ? -8.014 -49.299 -15.678 1.00 20.25 262 VAL A C 1
ATOM 1967 O O . VAL A 1 266 ? -7.908 -50.089 -16.613 1.00 22.25 262 VAL A O 1
ATOM 1971 N N . VAL A 1 267 ? -7.900 -47.976 -15.817 1.00 21.45 263 VAL A N 1
ATOM 1972 C CA . VAL A 1 267 ? -7.505 -47.356 -17.116 1.00 23.55 263 VAL A CA 1
ATOM 1973 C C . VAL A 1 267 ? -6.141 -47.950 -17.561 1.00 23.14 263 VAL A C 1
ATOM 1974 O O . VAL A 1 267 ? -6.025 -48.396 -18.711 1.00 21.52 263 VAL A O 1
ATOM 1978 N N . ALA A 1 268 ? -5.152 -47.986 -16.678 1.00 22.98 264 ALA A N 1
ATOM 1979 C CA . ALA A 1 268 ? -3.795 -48.453 -17.063 1.00 23.43 264 ALA A CA 1
ATOM 1980 C C . ALA A 1 268 ? -3.893 -49.870 -17.574 1.00 22.88 264 ALA A C 1
ATOM 1981 O O . ALA A 1 268 ? -3.299 -50.202 -18.636 1.00 23.52 264 ALA A O 1
ATOM 1983 N N . LYS A 1 269 ? -4.535 -50.755 -16.810 1.00 22.80 265 LYS A N 1
ATOM 1984 C CA . LYS A 1 269 ? -4.536 -52.155 -17.192 1.00 22.77 265 LYS A CA 1
ATOM 1985 C C . LYS A 1 269 ? -5.373 -52.398 -18.460 1.00 22.03 265 LYS A C 1
ATOM 1986 O O . LYS A 1 269 ? -4.994 -53.269 -19.259 1.00 23.60 265 LYS A O 1
ATOM 1992 N N . LEU A 1 270 ? -6.497 -51.706 -18.620 1.00 20.87 266 LEU A N 1
ATOM 1993 C CA . LEU A 1 270 ? -7.266 -51.813 -19.882 1.00 21.94 266 LEU A CA 1
ATOM 1994 C C . LEU A 1 270 ? -6.413 -51.335 -21.070 1.00 22.54 266 LEU A C 1
ATOM 1995 O O . LEU A 1 270 ? -6.488 -51.955 -22.126 1.00 25.53 266 LEU A O 1
ATOM 2000 N N . ARG A 1 271 ? -5.635 -50.285 -20.894 1.00 24.34 267 ARG A N 1
ATOM 2001 C CA . ARG A 1 271 ? -4.714 -49.813 -21.965 1.00 24.59 267 ARG A CA 1
ATOM 2002 C C . ARG A 1 271 ? -3.686 -50.894 -22.248 1.00 25.18 267 ARG A C 1
ATOM 2003 O O . ARG A 1 271 ? -3.451 -51.176 -23.427 1.00 24.78 267 ARG A O 1
ATOM 2011 N N . GLU A 1 272 ? -3.126 -51.519 -21.208 1.00 23.75 268 GLU A N 1
ATOM 2012 C CA . GLU A 1 272 ? -2.145 -52.625 -21.417 1.00 24.42 268 GLU A CA 1
ATOM 2013 C C . GLU A 1 272 ? -2.763 -53.787 -22.205 1.00 25.04 268 GLU A C 1
ATOM 2014 O O . GLU A 1 272 ? -2.054 -54.390 -23.032 1.00 26.05 268 GLU A O 1
ATOM 2020 N N . ALA A 1 273 ? -4.070 -54.093 -22.013 1.00 22.23 269 ALA A N 1
ATOM 2021 C CA . ALA A 1 273 ? -4.816 -55.153 -22.707 1.00 21.88 269 ALA A CA 1
ATOM 2022 C C . ALA A 1 273 ? -5.171 -54.784 -24.162 1.00 22.06 269 ALA A C 1
ATOM 2023 O O . ALA A 1 273 ? -5.558 -55.680 -24.923 1.00 26.72 269 ALA A O 1
ATOM 2025 N N . GLY A 1 274 ? -5.057 -53.518 -24.491 1.00 23.47 270 GLY A N 1
ATOM 2026 C CA . GLY A 1 274 ? -5.175 -53.022 -25.887 1.00 25.62 270 GLY A CA 1
ATOM 2027 C C . GLY A 1 274 ? -6.305 -52.029 -26.082 1.00 27.65 270 GLY A C 1
ATOM 2028 O O . GLY A 1 274 ? -6.564 -51.593 -27.259 1.00 27.84 270 GLY A O 1
ATOM 2029 N N . CYS A 1 275 ? -6.965 -51.586 -25.020 1.00 27.26 271 CYS A N 1
ATOM 2030 C CA . CYS A 1 275 ? -8.060 -50.603 -25.152 1.00 27.01 271 CYS A CA 1
ATOM 2031 C C . CYS A 1 275 ? -7.483 -49.242 -25.526 1.00 26.44 271 CYS A C 1
ATOM 2032 O O . CYS A 1 275 ? -6.418 -48.844 -25.078 1.00 26.87 271 CYS A O 1
ATOM 2035 N N . GLU A 1 276 ? -8.250 -48.488 -26.313 1.00 29.24 272 GLU A N 1
ATOM 2036 C CA . GLU A 1 276 ? -7.978 -47.049 -26.505 1.00 30.60 272 GLU A CA 1
ATOM 2037 C C . GLU A 1 276 ? -8.930 -46.256 -25.627 1.00 27.60 272 GLU A C 1
ATOM 2038 O O . GLU A 1 276 ? -10.174 -46.346 -25.798 1.00 28.09 272 GLU A O 1
ATOM 2044 N N . ILE A 1 277 ? -8.370 -45.513 -24.701 1.00 28.49 273 ILE A N 1
ATOM 2045 C CA . ILE A 1 277 ? -9.112 -44.788 -23.652 1.00 26.93 273 ILE A CA 1
ATOM 2046 C C . ILE A 1 277 ? -8.819 -43.298 -23.746 1.00 29.49 273 ILE A C 1
ATOM 2047 O O . ILE A 1 277 ? -7.619 -42.891 -23.802 1.00 32.13 273 ILE A O 1
ATOM 2052 N N . THR A 1 278 ? -9.888 -42.521 -23.744 1.00 26.15 274 THR A N 1
ATOM 2053 C CA . THR A 1 278 ? -9.900 -41.060 -23.770 1.00 29.68 274 THR A CA 1
ATOM 2054 C C . THR A 1 278 ? -10.473 -40.565 -22.452 1.00 31.67 274 THR A C 1
ATOM 2055 O O . THR A 1 278 ? -11.669 -40.738 -22.188 1.00 31.32 274 THR A O 1
ATOM 2059 N N . GLU A 1 279 ? -9.627 -39.936 -21.652 1.00 33.95 275 GLU A N 1
ATOM 2060 C CA . GLU A 1 279 ? -10.017 -39.438 -20.316 1.00 38.23 275 GLU A CA 1
ATOM 2061 C C . GLU A 1 279 ? -10.446 -37.991 -20.458 1.00 42.39 275 GLU A C 1
ATOM 2062 O O . GLU A 1 279 ? -9.651 -37.181 -20.952 1.00 44.69 275 GLU A O 1
ATOM 2068 N N . MET A 1 280 ? -11.644 -37.675 -19.988 1.00 41.95 276 MET A N 1
ATOM 2069 C CA . MET A 1 280 ? -12.173 -36.297 -19.997 1.00 44.17 276 MET A CA 1
ATOM 2070 C C . MET A 1 280 ? -12.514 -35.921 -18.555 1.00 40.88 276 MET A C 1
ATOM 2071 O O . MET A 1 280 ? -12.275 -36.746 -17.635 1.00 41.56 276 MET A O 1
ATOM 2076 N N . ASP A 1 281 ? -12.983 -34.696 -18.336 1.00 44.97 277 ASP A N 1
ATOM 2077 C CA . ASP A 1 281 ? -13.113 -34.127 -16.967 1.00 48.38 277 ASP A CA 1
ATOM 2078 C C . ASP A 1 281 ? -14.232 -34.832 -16.184 1.00 43.38 277 ASP A C 1
ATOM 2079 O O . ASP A 1 281 ? -14.108 -34.924 -14.945 1.00 41.19 277 ASP A O 1
ATOM 2084 N N . ASN A 1 282 ? -15.292 -35.297 -16.853 1.00 39.72 278 ASN A N 1
ATOM 2085 C CA . ASN A 1 282 ? -16.483 -35.876 -16.168 1.00 40.13 278 ASN A CA 1
ATOM 2086 C C . ASN A 1 282 ? -16.849 -37.226 -16.799 1.00 32.34 278 ASN A C 1
ATOM 2087 O O . ASN A 1 282 ? -17.897 -37.762 -16.455 1.00 29.13 278 ASN A O 1
ATOM 2092 N N . SER A 1 283 ? -16.037 -37.727 -17.708 1.00 30.36 279 SER A N 1
ATOM 2093 C CA . SER A 1 283 ? -16.397 -38.904 -18.529 1.00 31.79 279 SER A CA 1
ATOM 2094 C C . SER A 1 283 ? -15.143 -39.594 -19.066 1.00 30.51 279 SER A C 1
ATOM 2095 O O . SER A 1 283 ? -14.086 -38.964 -19.148 1.00 31.91 279 SER A O 1
ATOM 2098 N N . VAL A 1 284 ? -15.243 -40.873 -19.422 1.00 26.87 280 VAL A N 1
ATOM 2099 C CA . VAL A 1 284 ? -14.135 -41.603 -20.079 1.00 29.66 280 VAL A CA 1
ATOM 2100 C C . VAL A 1 284 ? -14.723 -42.427 -21.226 1.00 28.82 280 VAL A C 1
ATOM 2101 O O . VAL A 1 284 ? -15.790 -43.037 -21.056 1.00 30.41 280 VAL A O 1
ATOM 2105 N N . ARG A 1 285 ? -14.043 -42.449 -22.363 1.00 28.01 281 ARG A N 1
ATOM 2106 C CA . ARG A 1 285 ? -14.421 -43.273 -23.520 1.00 28.48 281 ARG A CA 1
ATOM 2107 C C . ARG A 1 285 ? -13.493 -44.482 -23.585 1.00 30.14 281 ARG A C 1
ATOM 2108 O O . ARG A 1 285 ? -12.246 -44.302 -23.564 1.00 28.83 281 ARG A O 1
ATOM 2116 N N . VAL A 1 286 ? -14.075 -45.666 -23.717 1.00 24.86 282 VAL A N 1
ATOM 2117 C CA . VAL A 1 286 ? -13.281 -46.915 -23.840 1.00 25.66 282 VAL A CA 1
ATOM 2118 C C . VAL A 1 286 ? -13.626 -47.593 -25.155 1.00 25.55 282 VAL A C 1
ATOM 2119 O O . VAL A 1 286 ? -14.793 -47.951 -25.423 1.00 27.18 282 VAL A O 1
ATOM 2123 N N . VAL A 1 287 ? -12.609 -47.763 -25.964 1.00 25.00 283 VAL A N 1
ATOM 2124 C CA . VAL A 1 287 ? -12.736 -48.546 -27.217 1.00 24.80 283 VAL A CA 1
ATOM 2125 C C . VAL A 1 287 ? -11.995 -49.850 -27.040 1.00 23.24 283 VAL A C 1
ATOM 2126 O O . VAL A 1 287 ? -10.729 -49.810 -26.902 1.00 27.38 283 VAL A O 1
ATOM 2130 N N . GLY A 1 288 ? -12.726 -50.947 -27.073 1.00 23.63 284 GLY A N 1
ATOM 2131 C CA . GLY A 1 288 ? -12.179 -52.298 -26.960 1.00 23.20 284 GLY A CA 1
ATOM 2132 C C . GLY A 1 288 ? -11.246 -52.610 -28.116 1.00 30.97 284 GLY A C 1
ATOM 2133 O O . GLY A 1 288 ? -11.490 -52.192 -29.246 1.00 31.87 284 GLY A O 1
ATOM 2134 N N . PRO A 1 289 ? -10.206 -53.412 -27.878 1.00 27.55 285 PRO A N 1
ATOM 2135 C CA . PRO A 1 289 ? -9.317 -53.858 -28.953 1.00 31.98 285 PRO A CA 1
ATOM 2136 C C . PRO A 1 289 ? -9.927 -55.015 -29.753 1.00 29.21 285 PRO A C 1
ATOM 2137 O O . PRO A 1 289 ? -10.790 -55.773 -29.283 1.00 26.80 285 PRO A O 1
ATOM 2141 N N . LYS A 1 290 ? -9.390 -55.241 -30.952 1.00 35.65 286 LYS A N 1
ATOM 2142 C CA . LYS A 1 290 ? -9.872 -56.393 -31.745 1.00 35.07 286 LYS A CA 1
ATOM 2143 C C . LYS A 1 290 ? -9.275 -57.691 -31.192 1.00 34.95 286 LYS A C 1
ATOM 2144 O O . LYS A 1 290 ? -9.936 -58.728 -31.260 1.00 39.92 286 LYS A O 1
ATOM 2150 N N . VAL A 1 291 ? -8.074 -57.632 -30.636 1.00 35.88 287 VAL A N 1
ATOM 2151 C CA . VAL A 1 291 ? -7.475 -58.802 -29.945 1.00 36.53 287 VAL A CA 1
ATOM 2152 C C . VAL A 1 291 ? -7.111 -58.328 -28.547 1.00 25.84 287 VAL A C 1
ATOM 2153 O O . VAL A 1 291 ? -6.447 -57.305 -28.440 1.00 29.46 287 VAL A O 1
ATOM 2157 N N . LEU A 1 292 ? -7.566 -59.042 -27.527 1.00 30.31 288 LEU A N 1
ATOM 2158 C CA . LEU A 1 292 ? -7.212 -58.678 -26.152 1.00 28.61 288 LEU A CA 1
ATOM 2159 C C . LEU A 1 292 ? -5.828 -59.240 -25.885 1.00 25.41 288 LEU A C 1
ATOM 2160 O O . LEU A 1 292 ? -5.649 -60.412 -26.087 1.00 26.57 288 LEU A O 1
ATOM 2165 N N . LYS A 1 293 ? -4.953 -58.399 -25.400 1.00 24.89 289 LYS A N 1
ATOM 2166 C CA . LYS A 1 293 ? -3.591 -58.816 -25.016 1.00 25.66 289 LYS A CA 1
ATOM 2167 C C . LYS A 1 293 ? -3.657 -59.308 -23.584 1.00 26.39 289 LYS A C 1
ATOM 2168 O O . LYS A 1 293 ? -4.283 -58.670 -22.737 1.00 28.76 289 LYS A O 1
ATOM 2174 N N . PRO A 1 294 ? -3.030 -60.452 -23.295 1.00 28.16 290 PRO A N 1
ATOM 2175 C CA . PRO A 1 294 ? -3.079 -60.993 -21.944 1.00 28.10 290 PRO A CA 1
ATOM 2176 C C . PRO A 1 294 ? -2.257 -60.081 -21.036 1.00 26.88 290 PRO A C 1
ATOM 2177 O O . PRO A 1 294 ? -1.215 -59.518 -21.414 1.00 28.62 290 PRO A O 1
ATOM 2181 N N . ILE A 1 295 ? -2.755 -59.913 -19.819 1.00 24.01 291 ILE A N 1
ATOM 2182 C CA . ILE A 1 295 ? -2.121 -59.021 -18.822 1.00 25.52 291 ILE A CA 1
ATOM 2183 C C . ILE A 1 295 ? -2.183 -59.785 -17.501 1.00 24.15 291 ILE A C 1
ATOM 2184 O O . ILE A 1 295 ? -2.994 -60.711 -17.369 1.00 25.00 291 ILE A O 1
ATOM 2189 N N . ASP A 1 296 ? -1.328 -59.411 -16.575 1.00 21.43 292 ASP A N 1
ATOM 2190 C CA . ASP A 1 296 ? -1.441 -59.927 -15.182 1.00 21.54 292 ASP A CA 1
ATOM 2191 C C . ASP A 1 296 ? -2.046 -58.855 -14.291 1.00 20.08 292 ASP A C 1
ATOM 2192 O O . ASP A 1 296 ? -1.847 -57.653 -14.517 1.00 23.78 292 ASP A O 1
ATOM 2197 N N . ILE A 1 297 ? -2.792 -59.286 -13.255 1.00 22.27 293 ILE A N 1
ATOM 2198 C CA . ILE A 1 297 ? -3.318 -58.305 -12.304 1.00 23.22 293 ILE A CA 1
ATOM 2199 C C . ILE A 1 297 ? -3.028 -58.821 -10.903 1.00 19.05 293 ILE A C 1
ATOM 2200 O O . ILE A 1 297 ? -3.065 -60.060 -10.636 1.00 21.23 293 ILE A O 1
ATOM 2205 N N . LYS A 1 298 ? -2.729 -57.873 -10.085 1.00 20.54 294 LYS A N 1
ATOM 2206 C CA . LYS A 1 298 ? -2.499 -58.137 -8.651 1.00 21.22 294 LYS A CA 1
ATOM 2207 C C . LYS A 1 298 ? -3.307 -57.147 -7.832 1.00 18.93 294 LYS A C 1
ATOM 2208 O O . LYS A 1 298 ? -3.128 -55.906 -7.929 1.00 20.36 294 LYS A O 1
ATOM 2214 N N . THR A 1 299 ? -4.252 -57.671 -7.086 1.00 20.17 295 THR A N 1
ATOM 2215 C CA . THR A 1 299 ? -5.072 -56.750 -6.309 1.00 22.43 295 THR A CA 1
ATOM 2216 C C . THR A 1 299 ? -4.272 -56.225 -5.127 1.00 21.60 295 THR A C 1
ATOM 2217 O O . THR A 1 299 ? -3.502 -56.989 -4.504 1.00 23.25 295 THR A O 1
ATOM 2221 N N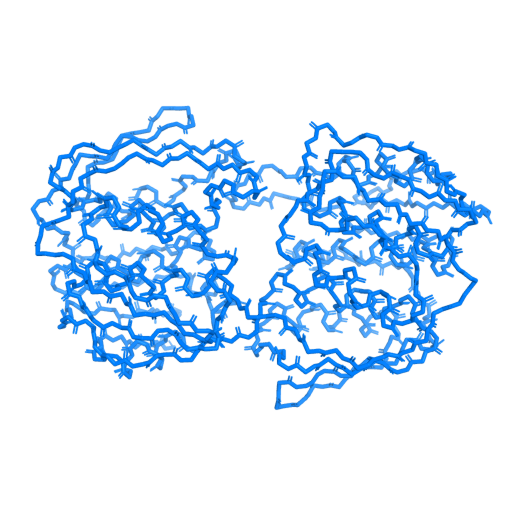 . LEU A 1 300 ? -4.539 -54.983 -4.799 1.00 21.16 296 LEU A N 1
ATOM 2222 C CA . LEU A 1 300 ? -3.836 -54.285 -3.713 1.00 22.74 296 LEU A CA 1
ATOM 2223 C C . LEU A 1 300 ? -4.704 -53.182 -3.164 1.00 23.27 296 LEU A C 1
ATOM 2224 O O . LEU A 1 300 ? -5.605 -52.661 -3.848 1.00 20.94 296 LEU A O 1
ATOM 2229 N N . PRO A 1 301 ? -4.357 -52.681 -1.960 1.00 21.29 297 PRO A N 1
ATOM 2230 C CA . PRO A 1 301 ? -4.953 -51.456 -1.456 1.00 22.83 297 PRO A CA 1
ATOM 2231 C C . PRO A 1 301 ? -4.787 -50.308 -2.455 1.00 22.44 297 PRO A C 1
ATOM 2232 O O . PRO A 1 301 ? -3.728 -50.250 -3.132 1.00 23.39 297 PRO A O 1
ATOM 2236 N N . HIS A 1 302 ? -5.807 -49.452 -2.548 1.00 22.86 298 HIS A N 1
ATOM 2237 C CA . HIS A 1 302 ? -5.774 -48.242 -3.399 1.00 25.06 298 HIS A CA 1
ATOM 2238 C C . HIS A 1 302 ? -4.466 -47.488 -3.120 1.00 24.20 298 HIS A C 1
ATOM 2239 O O . HIS A 1 302 ? -4.115 -47.327 -1.951 1.00 24.08 298 HIS A O 1
ATOM 2246 N N . PRO A 1 303 ? -3.752 -46.990 -4.169 1.00 28.96 299 PRO A N 1
ATOM 2247 C CA . PRO A 1 303 ? -4.233 -46.984 -5.557 1.00 30.37 299 PRO A CA 1
ATOM 2248 C C . PRO A 1 303 ? -3.761 -48.104 -6.476 1.00 30.30 299 PRO A C 1
ATOM 2249 O O . PRO A 1 303 ? -3.651 -47.946 -7.711 1.00 32.29 299 PRO A O 1
ATOM 2253 N N . GLY A 1 304 ? -3.481 -49.235 -5.869 1.00 24.90 300 GLY A N 1
ATOM 2254 C CA . GLY A 1 304 ? -3.295 -50.482 -6.571 1.00 25.16 300 GLY A CA 1
ATOM 2255 C C . GLY A 1 304 ? -4.585 -50.976 -7.154 1.00 24.78 300 GLY A C 1
ATOM 2256 O O . GLY A 1 304 ? -5.644 -50.335 -6.927 1.00 24.42 300 GLY A O 1
ATOM 2257 N N . PHE A 1 305 ? -4.482 -52.061 -7.891 1.00 25.81 301 PHE A N 1
ATOM 2258 C CA . PHE A 1 305 ? -5.637 -52.611 -8.657 1.00 24.66 301 PHE A CA 1
ATOM 2259 C C . PHE A 1 305 ? -6.717 -53.105 -7.695 1.00 22.81 301 PHE A C 1
ATOM 2260 O O . PHE A 1 305 ? -6.477 -53.870 -6.778 1.00 21.90 301 PHE A O 1
ATOM 2268 N N . PRO A 1 306 ? -7.978 -52.659 -7.856 1.00 20.79 302 PRO A N 1
ATOM 2269 C CA . PRO A 1 306 ? -9.013 -52.937 -6.863 1.00 21.23 302 PRO A CA 1
ATOM 2270 C C . PRO A 1 306 ? -9.541 -54.376 -6.944 1.00 20.17 302 PRO A C 1
ATOM 2271 O O . PRO A 1 306 ? -9.894 -54.898 -8.023 1.00 19.53 302 PRO A O 1
ATOM 2275 N N . THR A 1 307 ? -9.637 -55.019 -5.784 1.00 17.95 303 THR A N 1
ATOM 2276 C CA . THR A 1 307 ? -10.168 -56.384 -5.649 1.00 18.20 303 THR A CA 1
ATOM 2277 C C . THR A 1 307 ? -11.608 -56.403 -6.174 1.00 18.89 303 THR A C 1
ATOM 2278 O O . THR A 1 307 ? -12.000 -57.404 -6.704 1.00 17.41 303 THR A O 1
ATOM 2282 N N . ASP A 1 308 ? -12.298 -55.272 -6.118 1.00 19.81 304 ASP A N 1
ATOM 2283 C CA . ASP A 1 308 ? -13.720 -55.238 -6.566 1.00 20.56 304 ASP A CA 1
ATOM 2284 C C . ASP A 1 308 ? -13.822 -55.293 -8.101 1.00 22.31 304 ASP A C 1
ATOM 2285 O O . ASP A 1 308 ? -14.956 -55.401 -8.582 1.00 21.19 304 ASP A O 1
ATOM 2290 N N . VAL A 1 309 ? -12.714 -55.211 -8.852 1.00 21.80 305 VAL A N 1
ATOM 2291 C CA . VAL A 1 309 ? -12.761 -55.416 -10.340 1.00 19.01 305 VAL A CA 1
ATOM 2292 C C . VAL A 1 309 ? -11.981 -56.678 -10.718 1.00 22.18 305 VAL A C 1
ATOM 2293 O O . VAL A 1 309 ? -11.791 -56.999 -11.919 1.00 20.94 305 VAL A O 1
ATOM 2297 N N . GLN A 1 310 ? -11.538 -57.467 -9.757 1.00 19.93 306 GLN A N 1
ATOM 2298 C CA . GLN A 1 310 ? -10.751 -58.685 -10.059 1.00 18.46 306 GLN A CA 1
ATOM 2299 C C . GLN A 1 310 ? -11.560 -59.712 -10.855 1.00 18.07 306 GLN A C 1
ATOM 2300 O O . GLN A 1 310 ? -11.081 -60.195 -11.924 1.00 19.40 306 GLN A O 1
ATOM 2306 N N . ALA A 1 311 ? -12.799 -60.044 -10.477 1.00 19.45 307 ALA A N 1
ATOM 2307 C CA . ALA A 1 311 ? -13.572 -61.095 -11.169 1.00 19.29 307 ALA A CA 1
ATOM 2308 C C . ALA A 1 311 ? -13.869 -60.631 -12.606 1.00 18.42 307 ALA A C 1
ATOM 2309 O O . ALA A 1 311 ? -13.865 -61.463 -13.554 1.00 20.99 307 ALA A O 1
ATOM 2311 N N . GLN A 1 312 ? -14.170 -59.358 -12.751 1.00 20.24 308 GLN A N 1
ATOM 2312 C CA A GLN A 1 312 ? -14.522 -58.751 -14.065 0.50 19.74 308 GLN A CA 1
ATOM 2313 C CA B GLN A 1 312 ? -14.549 -58.834 -14.089 0.50 20.81 308 GLN A CA 1
ATOM 2314 C C . GLN A 1 312 ? -13.297 -58.805 -14.977 1.00 21.59 308 GLN A C 1
ATOM 2315 O O . GLN A 1 312 ? -13.428 -59.150 -16.147 1.00 20.30 308 GLN A O 1
ATOM 2326 N N . PHE A 1 313 ? -12.133 -58.444 -14.455 1.00 20.63 309 PHE A N 1
ATOM 2327 C CA . PHE A 1 313 ? -10.899 -58.557 -15.282 1.00 21.81 309 PHE A CA 1
ATOM 2328 C C . PHE A 1 313 ? -10.575 -60.010 -15.597 1.00 20.61 309 PHE A C 1
ATOM 2329 O O . PHE A 1 313 ? -10.126 -60.344 -16.729 1.00 21.85 309 PHE A O 1
ATOM 2337 N N . MET A 1 314 ? -10.726 -60.897 -14.632 1.00 20.72 310 MET A N 1
ATOM 2338 C CA . MET A 1 314 ? -10.539 -62.338 -14.913 1.00 19.86 310 MET A CA 1
ATOM 2339 C C . MET A 1 314 ? -11.468 -62.752 -16.057 1.00 21.29 310 MET A C 1
ATOM 2340 O O . MET A 1 314 ? -11.045 -63.506 -16.955 1.00 20.93 310 MET A O 1
ATOM 2345 N N . ALA A 1 315 ? -12.738 -62.323 -16.030 1.00 20.56 311 ALA A N 1
ATOM 2346 C CA . ALA A 1 315 ? -13.640 -62.721 -17.116 1.00 19.42 311 ALA A CA 1
ATOM 2347 C C . ALA A 1 315 ? -13.069 -62.222 -18.453 1.00 20.14 311 ALA A C 1
ATOM 2348 O O . ALA A 1 315 ? -13.092 -63.004 -19.439 1.00 22.76 311 ALA A O 1
ATOM 2350 N N . MET A 1 316 ? -12.589 -60.989 -18.504 1.00 19.59 312 MET A N 1
ATOM 2351 C CA . MET A 1 316 ? -11.972 -60.426 -19.741 1.00 22.33 312 MET A CA 1
ATOM 2352 C C . MET A 1 316 ? -10.832 -61.346 -20.221 1.00 24.88 312 MET A C 1
ATOM 2353 O O . MET A 1 316 ? -10.672 -61.656 -21.434 1.00 21.38 312 MET A O 1
ATOM 2358 N N . LEU A 1 317 ? -10.039 -61.807 -19.265 1.00 22.77 313 LEU A N 1
ATOM 2359 C CA . LEU A 1 317 ? -8.825 -62.593 -19.585 1.00 21.19 313 LEU A CA 1
ATOM 2360 C C . LEU A 1 317 ? -9.169 -63.980 -20.104 1.00 21.84 313 LEU A C 1
ATOM 2361 O O . LEU A 1 317 ? -8.306 -64.540 -20.780 1.00 22.34 313 LEU A O 1
ATOM 2366 N N . THR A 1 318 ? -10.392 -64.487 -19.876 1.00 20.11 314 THR A N 1
ATOM 2367 C CA . THR A 1 318 ? -10.739 -65.865 -20.286 1.00 19.61 314 THR A CA 1
ATOM 2368 C C . THR A 1 318 ? -10.650 -65.980 -21.818 1.00 20.83 314 THR A C 1
ATOM 2369 O O . THR A 1 318 ? -10.517 -67.096 -22.268 1.00 24.13 314 THR A O 1
ATOM 2373 N N . VAL A 1 319 ? -10.705 -64.854 -22.530 1.00 22.44 315 VAL A N 1
ATOM 2374 C CA . VAL A 1 319 ? -10.628 -64.908 -24.024 1.00 21.75 315 VAL A CA 1
ATOM 2375 C C . VAL A 1 319 ? -9.481 -64.065 -24.558 1.00 29.49 315 VAL A C 1
ATOM 2376 O O . VAL A 1 319 ? -9.455 -63.731 -25.758 1.00 26.06 315 VAL A O 1
ATOM 2380 N N . ALA A 1 320 ? -8.539 -63.717 -23.718 1.00 23.39 316 ALA A N 1
ATOM 2381 C CA . ALA A 1 320 ? -7.331 -63.002 -24.146 1.00 26.39 316 ALA A CA 1
ATOM 2382 C C . ALA A 1 320 ? -6.412 -63.947 -24.915 1.00 23.70 316 ALA A C 1
ATOM 2383 O O . ALA A 1 320 ? -6.522 -65.160 -24.835 1.00 24.18 316 ALA A O 1
ATOM 2385 N N . ASN A 1 321 ? -5.498 -63.317 -25.642 1.00 27.93 317 ASN A N 1
ATOM 2386 C CA . ASN A 1 321 ? -4.609 -64.004 -26.606 1.00 28.76 317 ASN A CA 1
ATOM 2387 C C . ASN A 1 321 ? -3.368 -64.529 -25.875 1.00 26.81 317 ASN A C 1
ATOM 2388 O O . ASN A 1 321 ? -2.232 -64.138 -26.226 1.00 28.64 317 ASN A O 1
ATOM 2393 N N . GLY A 1 322 ? -3.586 -65.390 -24.889 1.00 26.35 318 GLY A N 1
ATOM 2394 C CA . GLY A 1 322 ? -2.479 -66.037 -24.157 1.00 26.73 318 GLY A CA 1
ATOM 2395 C C . GLY A 1 322 ? -2.809 -66.182 -22.688 1.00 25.50 318 GLY A C 1
ATOM 2396 O O . GLY A 1 322 ? -3.990 -66.302 -22.327 1.00 26.43 318 GLY A O 1
ATOM 2397 N N . THR A 1 323 ? -1.760 -66.216 -21.882 1.00 23.93 319 THR A N 1
ATOM 2398 C CA . THR A 1 323 ? -1.873 -66.608 -20.468 1.00 25.47 319 THR A CA 1
ATOM 2399 C C . THR A 1 323 ? -1.754 -65.372 -19.596 1.00 22.91 319 THR A C 1
ATOM 2400 O O . THR A 1 323 ? -0.815 -64.564 -19.746 1.00 26.10 319 THR A O 1
ATOM 2404 N N . GLY A 1 324 ? -2.711 -65.236 -18.676 1.00 25.45 320 GLY A N 1
ATOM 2405 C CA . GLY A 1 324 ? -2.728 -64.128 -17.715 1.00 24.23 320 GLY A CA 1
ATOM 2406 C C . GLY A 1 324 ? -2.775 -64.686 -16.297 1.00 23.72 320 GLY A C 1
ATOM 2407 O O . GLY A 1 324 ? -3.391 -65.740 -16.101 1.00 24.19 320 GLY A O 1
ATOM 2408 N N . VAL A 1 325 ? -2.131 -64.009 -15.367 1.00 21.79 321 VAL A N 1
ATOM 2409 C CA . VAL A 1 325 ? -2.104 -64.480 -13.956 1.00 21.13 321 VAL A CA 1
ATOM 2410 C C . VAL A 1 325 ? -2.817 -63.435 -13.120 1.00 22.04 321 VAL A C 1
ATOM 2411 O O . VAL A 1 325 ? -2.429 -62.233 -13.148 1.00 22.80 321 VAL A O 1
ATOM 2415 N N . VAL A 1 326 ? -3.789 -63.921 -12.337 1.00 21.96 322 VAL A N 1
ATOM 2416 C CA . VAL A 1 326 ? -4.547 -63.062 -11.396 1.00 20.54 322 VAL A CA 1
ATOM 2417 C C . VAL A 1 326 ? -4.159 -63.442 -9.975 1.00 18.58 322 VAL A C 1
ATOM 2418 O O . VAL A 1 326 ? -4.326 -64.666 -9.632 1.00 22.21 322 VAL A O 1
ATOM 2422 N N . ILE A 1 327 ? -3.635 -62.483 -9.249 1.00 20.86 323 ILE A N 1
ATOM 2423 C CA . ILE A 1 327 ? -3.286 -62.673 -7.794 1.00 20.28 323 ILE A CA 1
ATOM 2424 C C . ILE A 1 327 ? -4.160 -61.776 -6.919 1.00 20.17 323 ILE A C 1
ATOM 2425 O O . ILE A 1 327 ? -4.207 -60.579 -7.117 1.00 20.69 323 ILE A O 1
ATOM 2430 N N . GLU A 1 328 ? -4.798 -62.414 -5.949 1.00 22.63 324 GLU A N 1
ATOM 2431 C CA . GLU A 1 328 ? -5.685 -61.722 -4.997 1.00 23.38 324 GLU A CA 1
ATOM 2432 C C . GLU A 1 328 ? -4.926 -61.643 -3.682 1.00 28.01 324 GLU A C 1
ATOM 2433 O O . GLU A 1 328 ? -4.742 -62.732 -3.068 1.00 33.39 324 GLU A O 1
ATOM 2439 N N . THR A 1 329 ? -4.442 -60.454 -3.326 1.00 24.31 325 THR A N 1
ATOM 2440 C CA . THR A 1 329 ? -3.730 -60.196 -2.040 1.00 25.72 325 THR A CA 1
ATOM 2441 C C . THR A 1 329 ? -4.684 -59.619 -0.991 1.00 31.62 325 THR A C 1
ATOM 2442 O O . THR A 1 329 ? -4.277 -59.536 0.196 1.00 29.26 325 THR A O 1
ATOM 2446 N N . VAL A 1 330 ? -5.892 -59.210 -1.362 1.00 22.24 326 VAL A N 1
ATOM 2447 C CA . VAL A 1 330 ? -6.730 -58.413 -0.426 1.00 22.58 326 VAL A CA 1
ATOM 2448 C C . VAL A 1 330 ? -7.718 -59.354 0.264 1.00 24.77 326 VAL A C 1
ATOM 2449 O O . VAL A 1 330 ? -7.832 -59.257 1.505 1.00 25.97 326 VAL A O 1
ATOM 2453 N N . PHE A 1 331 ? -8.387 -60.247 -0.461 1.00 25.95 327 PHE A N 1
ATOM 2454 C CA . PHE A 1 331 ? -9.372 -61.152 0.143 1.00 23.99 327 PHE A CA 1
ATOM 2455 C C . PHE A 1 331 ? -8.879 -62.594 0.161 1.00 35.52 327 PHE A C 1
ATOM 2456 O O . PHE A 1 331 ? -8.001 -62.937 -0.600 1.00 30.13 327 PHE A O 1
ATOM 2464 N N . GLU A 1 332 ? -9.398 -63.408 1.087 1.00 40.54 328 GLU A N 1
ATOM 2465 C CA . GLU A 1 332 ? -8.863 -64.794 1.199 1.00 46.70 328 GLU A CA 1
ATOM 2466 C C . GLU A 1 332 ? -9.404 -65.547 -0.013 1.00 48.57 328 GLU A C 1
ATOM 2467 O O . GLU A 1 332 ? -8.663 -65.855 -0.953 1.00 55.99 328 GLU A O 1
ATOM 2473 N N . ASN A 1 333 ? -10.717 -65.677 -0.001 1.00 48.28 329 ASN A N 1
ATOM 2474 C CA . ASN A 1 333 ? -11.438 -66.682 -0.782 1.00 46.30 329 ASN A CA 1
ATOM 2475 C C . ASN A 1 333 ? -12.086 -66.018 -1.985 1.00 35.12 329 ASN A C 1
ATOM 2476 O O . ASN A 1 333 ? -13.325 -66.189 -2.112 1.00 41.17 329 ASN A O 1
ATOM 2481 N N . ARG A 1 334 ? -11.434 -65.089 -2.707 1.00 25.57 330 ARG A N 1
ATOM 2482 C CA . ARG A 1 334 ? -12.294 -64.383 -3.705 1.00 21.60 330 ARG A CA 1
ATOM 2483 C C . ARG A 1 334 ? -12.121 -65.028 -5.089 1.00 22.00 330 ARG A C 1
ATOM 2484 O O . ARG A 1 334 ? -11.997 -64.328 -6.043 1.00 21.15 330 ARG A O 1
ATOM 2492 N N . PHE A 1 335 ? -12.226 -66.351 -5.149 1.00 22.14 331 PHE A N 1
ATOM 2493 C CA . PHE A 1 335 ? -12.149 -67.090 -6.427 1.00 24.64 331 PHE A CA 1
ATOM 2494 C C . PHE A 1 335 ? -13.359 -68.007 -6.597 1.00 26.95 331 PHE A C 1
ATOM 2495 O O . PHE A 1 335 ? -13.332 -68.888 -7.449 1.00 23.97 331 PHE A O 1
ATOM 2503 N N . MET A 1 336 ? -14.467 -67.791 -5.878 1.00 27.19 332 MET A N 1
ATOM 2504 C CA . MET A 1 336 ? -15.611 -68.730 -5.953 1.00 30.96 332 MET A CA 1
ATOM 2505 C C . MET A 1 336 ? -16.171 -68.740 -7.371 1.00 30.42 332 MET A C 1
ATOM 2506 O O . MET A 1 336 ? -16.771 -69.737 -7.768 1.00 32.03 332 MET A O 1
ATOM 2511 N N . HIS A 1 337 ? -16.049 -67.634 -8.075 1.00 23.59 333 HIS A N 1
ATOM 2512 C CA . HIS A 1 337 ? -16.567 -67.514 -9.463 1.00 25.40 333 HIS A CA 1
ATOM 2513 C C . HIS A 1 337 ? -15.818 -68.418 -10.434 1.00 27.82 333 HIS A C 1
ATOM 2514 O O . HIS A 1 337 ? -16.328 -68.633 -11.549 1.00 26.85 333 HIS A O 1
ATOM 2521 N N . VAL A 1 338 ? -14.590 -68.842 -10.113 1.00 25.06 334 VAL A N 1
ATOM 2522 C CA . VAL A 1 338 ? -13.790 -69.581 -11.118 1.00 23.11 334 VAL A CA 1
ATOM 2523 C C . VAL A 1 338 ? -14.579 -70.795 -11.633 1.00 22.90 334 VAL A C 1
ATOM 2524 O O . VAL A 1 338 ? -14.530 -71.039 -12.861 1.00 23.03 334 VAL A O 1
ATOM 2528 N N . ALA A 1 339 ? -15.260 -71.537 -10.791 1.00 22.13 335 ALA A N 1
ATOM 2529 C CA . ALA A 1 339 ? -15.940 -72.749 -11.220 1.00 23.71 335 ALA A CA 1
ATOM 2530 C C . ALA A 1 339 ? -17.087 -72.374 -12.172 1.00 25.17 335 ALA A C 1
ATOM 2531 O O . ALA A 1 339 ? -17.401 -73.185 -13.034 1.00 23.78 335 ALA A O 1
ATOM 2533 N N . GLU A 1 340 ? -17.710 -71.202 -11.972 1.00 26.33 336 GLU A N 1
ATOM 2534 C CA . GLU A 1 340 ? -18.821 -70.762 -12.849 1.00 24.08 336 GLU A CA 1
ATOM 2535 C C . GLU A 1 340 ? -18.213 -70.382 -14.201 1.00 23.74 336 GLU A C 1
ATOM 2536 O O . GLU A 1 340 ? -18.792 -70.758 -15.242 1.00 23.43 336 GLU A O 1
ATOM 2542 N N . PHE A 1 341 ? -17.112 -69.620 -14.217 1.00 21.44 337 PHE A N 1
ATOM 2543 C CA . PHE A 1 341 ? -16.425 -69.278 -15.489 1.00 21.71 337 PHE A CA 1
ATOM 2544 C C . PHE A 1 341 ? -16.044 -70.580 -16.219 1.00 23.01 337 PHE A C 1
ATOM 2545 O O . PHE A 1 341 ? -16.128 -70.660 -17.471 1.00 20.86 337 PHE A O 1
ATOM 2553 N N . ASN A 1 342 ? -15.587 -71.590 -15.487 1.00 22.70 338 ASN A N 1
ATOM 2554 C CA . ASN A 1 342 ? -15.163 -72.849 -16.146 1.00 23.45 338 ASN A CA 1
ATOM 2555 C C . ASN A 1 342 ? -16.388 -73.550 -16.750 1.00 24.72 338 ASN A C 1
ATOM 2556 O O . ASN A 1 342 ? -16.233 -74.227 -17.783 1.00 24.03 338 ASN A O 1
ATOM 2561 N N . ARG A 1 343 ? -17.568 -73.410 -16.166 1.00 23.05 339 ARG A N 1
ATOM 2562 C CA . ARG A 1 343 ? -18.792 -73.992 -16.764 1.00 24.26 339 ARG A CA 1
ATOM 2563 C C . ARG A 1 343 ? -19.036 -73.364 -18.140 1.00 21.58 339 ARG A C 1
ATOM 2564 O O . ARG A 1 343 ? -19.724 -73.968 -18.915 1.00 25.83 339 ARG A O 1
ATOM 2572 N N . MET A 1 344 ? -18.597 -72.135 -18.365 1.00 20.21 340 MET A N 1
ATOM 2573 C CA . MET A 1 344 ? -18.791 -71.414 -19.645 1.00 21.78 340 MET A CA 1
ATOM 2574 C C . MET A 1 344 ? -17.618 -71.671 -20.608 1.00 26.36 340 MET A C 1
ATOM 2575 O O . MET A 1 344 ? -17.540 -70.996 -21.678 1.00 24.50 340 MET A O 1
ATOM 2580 N N . GLY A 1 345 ? -16.723 -72.623 -20.276 1.00 24.04 341 GLY A N 1
ATOM 2581 C CA . GLY A 1 345 ? -15.619 -73.048 -21.172 1.00 24.50 341 GLY A CA 1
ATOM 2582 C C . GLY A 1 345 ? -14.320 -72.308 -20.960 1.00 26.99 341 GLY A C 1
ATOM 2583 O O . GLY A 1 345 ? -13.401 -72.423 -21.842 1.00 25.36 341 GLY A O 1
ATOM 2584 N N . ALA A 1 346 ? -14.164 -71.571 -19.844 1.00 23.24 342 ALA A N 1
ATOM 2585 C CA . ALA A 1 346 ? -12.879 -70.941 -19.527 1.00 22.77 342 ALA A CA 1
ATOM 2586 C C . ALA A 1 346 ? -11.865 -72.030 -19.162 1.00 23.19 342 ALA A C 1
ATOM 2587 O O . ALA A 1 346 ? -12.226 -73.162 -18.920 1.00 26.67 342 ALA A O 1
ATOM 2589 N N . ASN A 1 347 ? -10.617 -71.627 -19.147 1.00 22.71 343 ASN A N 1
ATOM 2590 C CA . ASN A 1 347 ? -9.483 -72.506 -18.754 1.00 26.60 343 ASN A CA 1
ATOM 2591 C C . ASN A 1 347 ? -8.748 -71.808 -17.632 1.00 24.21 343 ASN A C 1
ATOM 2592 O O . ASN A 1 347 ? -7.798 -71.031 -17.892 1.00 24.42 343 ASN A O 1
ATOM 2597 N N . ILE A 1 348 ? -9.213 -72.044 -16.418 1.00 23.61 344 ILE A N 1
ATOM 2598 C CA . ILE A 1 348 ? -8.642 -71.351 -15.252 1.00 25.06 344 ILE A CA 1
ATOM 2599 C C . ILE A 1 348 ? -8.240 -72.387 -14.198 1.00 23.48 344 ILE A C 1
ATOM 2600 O O . ILE A 1 348 ? -9.043 -73.256 -13.857 1.00 26.17 344 ILE A O 1
ATOM 2605 N N . LYS A 1 349 ? -6.997 -72.265 -13.755 1.00 24.68 345 LYS A N 1
ATOM 2606 C CA . LYS A 1 349 ? -6.409 -73.152 -12.724 1.00 27.09 345 LYS A CA 1
ATOM 2607 C C . LYS A 1 349 ? -5.963 -72.280 -11.541 1.00 23.75 345 LYS A C 1
ATOM 2608 O O . LYS A 1 349 ? -5.252 -71.284 -11.733 1.00 25.79 345 LYS A O 1
ATOM 2614 N N . ILE A 1 350 ? -6.361 -72.634 -10.334 1.00 24.22 346 ILE A N 1
ATOM 2615 C CA . ILE A 1 350 ? -5.993 -71.817 -9.154 1.00 23.69 346 ILE A CA 1
ATOM 2616 C C . ILE A 1 350 ? -5.136 -72.661 -8.225 1.00 25.11 346 ILE A C 1
ATOM 2617 O O . ILE A 1 350 ? -5.308 -73.897 -8.149 1.00 26.22 346 ILE A O 1
ATOM 2622 N N . ASP A 1 351 ? -4.241 -71.975 -7.564 1.00 25.95 347 ASP A N 1
ATOM 2623 C CA . ASP A 1 351 ? -3.521 -72.576 -6.414 1.00 27.20 347 ASP A CA 1
ATOM 2624 C C . ASP A 1 351 ? -3.216 -71.453 -5.467 1.00 22.34 347 ASP A C 1
ATOM 2625 O O . ASP A 1 351 ? -2.602 -70.455 -5.868 1.00 25.79 347 ASP A O 1
ATOM 2630 N N . GLY A 1 352 ? -3.702 -71.561 -4.230 1.00 26.34 348 GLY A N 1
ATOM 2631 C CA . GLY A 1 352 ? -3.355 -70.496 -3.299 1.00 26.54 348 GLY A CA 1
ATOM 2632 C C . GLY A 1 352 ? -4.049 -69.214 -3.721 1.00 27.82 348 GLY A C 1
ATOM 2633 O O . GLY A 1 352 ? -5.235 -69.250 -3.968 1.00 28.32 348 GLY A O 1
ATOM 2634 N N . ARG A 1 353 ? -3.345 -68.113 -3.808 1.00 26.47 349 ARG A N 1
ATOM 2635 C CA . ARG A 1 353 ? -4.066 -66.852 -4.107 1.00 27.47 349 ARG A CA 1
ATOM 2636 C C . ARG A 1 353 ? -3.866 -66.495 -5.577 1.00 23.19 349 ARG A C 1
ATOM 2637 O O . ARG A 1 353 ? -4.039 -65.331 -5.934 1.00 25.23 349 ARG A O 1
ATOM 2645 N N . SER A 1 354 ? -3.434 -67.443 -6.382 1.00 22.16 350 SER A N 1
ATOM 2646 C CA . SER A 1 354 ? -3.167 -67.128 -7.801 1.00 23.18 350 SER A CA 1
ATOM 2647 C C . SER A 1 354 ? -4.009 -68.001 -8.715 1.00 26.49 350 SER A C 1
ATOM 2648 O O . SER A 1 354 ? -4.229 -69.186 -8.467 1.00 27.48 350 SER A O 1
ATOM 2651 N N . ALA A 1 355 ? -4.505 -67.374 -9.782 1.00 22.02 351 ALA A N 1
ATOM 2652 C CA . ALA A 1 355 ? -5.276 -68.053 -10.805 1.00 20.08 351 ALA A CA 1
ATOM 2653 C C . ALA A 1 355 ? -4.568 -67.848 -12.140 1.00 21.40 351 ALA A C 1
ATOM 2654 O O . ALA A 1 355 ? -4.276 -66.728 -12.531 1.00 25.87 351 ALA A O 1
ATOM 2656 N N . VAL A 1 356 ? -4.344 -68.938 -12.842 1.00 22.41 352 VAL A N 1
ATOM 2657 C CA . VAL A 1 356 ? -3.729 -68.919 -14.182 1.00 23.05 352 VAL A CA 1
ATOM 2658 C C . VAL A 1 356 ? -4.849 -69.038 -15.216 1.00 20.10 352 VAL A C 1
ATOM 2659 O O . VAL A 1 356 ? -5.562 -70.038 -15.202 1.00 22.72 352 VAL A O 1
ATOM 2663 N N . VAL A 1 357 ? -5.007 -67.982 -16.005 1.00 22.27 353 VAL A N 1
ATOM 2664 C CA . VAL A 1 357 ? -6.072 -67.940 -17.029 1.00 21.09 353 VAL A CA 1
ATOM 2665 C C . VAL A 1 357 ? -5.401 -68.163 -18.390 1.00 22.18 353 VAL A C 1
ATOM 2666 O O . VAL A 1 357 ? -4.572 -67.342 -18.768 1.00 24.02 353 VAL A O 1
ATOM 2670 N N . ASN A 1 358 ? -5.756 -69.253 -19.024 1.00 22.35 354 ASN A N 1
ATOM 2671 C CA . ASN A 1 358 ? -5.262 -69.629 -20.365 1.00 24.78 354 ASN A CA 1
ATOM 2672 C C . ASN A 1 358 ? -6.387 -69.292 -21.342 1.00 23.12 354 ASN A C 1
ATOM 2673 O O . ASN A 1 358 ? -7.412 -69.979 -21.319 1.00 25.92 354 ASN A O 1
ATOM 2678 N N . GLY A 1 359 ? -6.217 -68.228 -22.097 1.00 26.70 355 GLY A N 1
ATOM 2679 C CA . GLY A 1 359 ? -7.276 -67.691 -22.987 1.00 25.85 355 GLY A CA 1
ATOM 2680 C C . GLY A 1 359 ? -7.801 -68.757 -23.930 1.00 26.71 355 GLY A C 1
ATOM 2681 O O . GLY A 1 359 ? -7.018 -69.598 -24.434 1.00 27.77 355 GLY A O 1
ATOM 2682 N N . VAL A 1 360 ? -9.110 -68.772 -24.125 1.00 22.94 356 VAL A N 1
ATOM 2683 C CA . VAL A 1 360 ? -9.788 -69.679 -25.082 1.00 27.13 356 VAL A CA 1
ATOM 2684 C C . VAL A 1 360 ? -10.377 -68.846 -26.218 1.00 24.86 356 VAL A C 1
ATOM 2685 O O . VAL A 1 360 ? -10.536 -67.600 -26.110 1.00 25.29 356 VAL A O 1
ATOM 2689 N N . ASP A 1 361 ? -10.744 -69.562 -27.302 1.00 29.03 357 ASP A N 1
ATOM 2690 C CA . ASP A 1 361 ? -11.291 -68.915 -28.516 1.00 32.64 357 ASP A CA 1
ATOM 2691 C C . ASP A 1 361 ? -12.586 -68.186 -28.171 1.00 28.76 357 ASP A C 1
ATOM 2692 O O . ASP A 1 361 ? -12.760 -67.027 -28.555 1.00 29.11 357 ASP A O 1
ATOM 2697 N N . GLU A 1 362 ? -13.486 -68.869 -27.512 1.00 27.37 358 GLU A N 1
ATOM 2698 C CA . GLU A 1 362 ? -14.745 -68.188 -27.095 1.00 29.17 358 GLU A CA 1
ATOM 2699 C C . GLU A 1 362 ? -15.355 -68.888 -25.899 1.00 27.83 358 GLU A C 1
ATOM 2700 O O . GLU A 1 362 ? -15.099 -70.058 -25.712 1.00 26.86 358 GLU A O 1
ATOM 2706 N N . LEU A 1 363 ? -16.145 -68.164 -25.108 1.00 26.82 359 LEU A N 1
ATOM 2707 C CA . LEU A 1 363 ? -16.970 -68.808 -24.085 1.00 25.07 359 LEU A CA 1
ATOM 2708 C C . LEU A 1 363 ? -18.246 -69.325 -24.733 1.00 26.70 359 LEU A C 1
ATOM 2709 O O . LEU A 1 363 ? -18.604 -68.865 -25.842 1.00 26.54 359 LEU A O 1
ATOM 2714 N N . HIS A 1 364 ? -18.889 -70.260 -24.055 1.00 25.35 360 HIS A N 1
ATOM 2715 C CA . HIS A 1 364 ? -20.188 -70.849 -24.430 1.00 27.57 360 HIS A CA 1
ATOM 2716 C C . HIS A 1 364 ? -21.198 -70.577 -23.322 1.00 29.06 360 HIS A C 1
ATOM 2717 O O . HIS A 1 364 ? -20.904 -70.810 -22.128 1.00 27.03 360 HIS A O 1
ATOM 2724 N N . GLY A 1 365 ? -22.391 -70.128 -23.705 1.00 25.63 361 GLY A N 1
ATOM 2725 C CA . GLY A 1 365 ? -23.432 -69.845 -22.719 1.00 24.39 361 GLY A CA 1
ATOM 2726 C C . GLY A 1 365 ? -23.759 -71.058 -21.884 1.00 27.09 361 GLY A C 1
ATOM 2727 O O . GLY A 1 365 ? -23.805 -72.190 -22.405 1.00 28.34 361 GLY A O 1
ATOM 2728 N N . ALA A 1 366 ? -24.035 -70.846 -20.600 1.00 26.04 362 ALA A N 1
ATOM 2729 C CA . ALA A 1 366 ? -24.430 -71.956 -19.728 1.00 24.52 362 ALA A CA 1
ATOM 2730 C C . ALA A 1 366 ? -25.244 -71.404 -18.565 1.00 24.50 362 ALA A C 1
ATOM 2731 O O . ALA A 1 366 ? -25.234 -70.189 -18.331 1.00 22.55 362 ALA A O 1
ATOM 2733 N N . ALA A 1 367 ? -25.908 -72.267 -17.830 1.00 23.72 363 ALA A N 1
ATOM 2734 C CA . ALA A 1 367 ? -26.530 -71.902 -16.543 1.00 25.11 363 ALA A CA 1
ATOM 2735 C C . ALA A 1 367 ? -25.442 -71.735 -15.478 1.00 25.05 363 ALA A C 1
ATOM 2736 O O . ALA A 1 367 ? -24.621 -72.642 -15.289 1.00 25.60 363 ALA A O 1
ATOM 2738 N N . VAL A 1 368 ? -25.423 -70.562 -14.833 1.00 21.56 364 VAL A N 1
ATOM 2739 C CA . VAL A 1 368 ? -24.380 -70.195 -13.832 1.00 22.67 364 VAL A CA 1
ATOM 2740 C C . VAL A 1 368 ? -25.069 -69.487 -12.662 1.00 22.04 364 VAL A C 1
ATOM 2741 O O . VAL A 1 368 ? -26.201 -69.035 -12.771 1.00 21.08 364 VAL A O 1
ATOM 2745 N N . ASN A 1 369 ? -24.350 -69.367 -11.566 1.00 22.09 365 ASN A N 1
ATOM 2746 C CA . ASN A 1 369 ? -24.876 -68.682 -10.369 1.00 23.28 365 ASN A CA 1
ATOM 2747 C C . ASN A 1 369 ? -23.938 -67.570 -9.944 1.00 20.74 365 ASN A C 1
ATOM 2748 O O . ASN A 1 369 ? -22.720 -67.766 -9.888 1.00 23.48 365 ASN A O 1
ATOM 2753 N N . ALA A 1 370 ? -24.492 -66.394 -9.688 1.00 21.73 366 ALA A N 1
ATOM 2754 C CA . ALA A 1 370 ? -23.751 -65.326 -9.007 1.00 21.57 366 ALA A CA 1
ATOM 2755 C C . ALA A 1 370 ? -23.357 -65.821 -7.622 1.00 22.81 366 ALA A C 1
ATOM 2756 O O . ALA A 1 370 ? -24.183 -66.432 -6.949 1.00 23.88 366 ALA A O 1
ATOM 2758 N N . THR A 1 371 ? -22.088 -65.618 -7.260 1.00 22.74 367 THR A N 1
ATOM 2759 C CA . THR A 1 371 ? -21.575 -65.996 -5.908 1.00 24.26 367 THR A CA 1
ATOM 2760 C C . THR A 1 371 ? -21.424 -64.796 -4.989 1.00 25.80 367 THR A C 1
ATOM 2761 O O . THR A 1 371 ? -21.362 -64.965 -3.776 1.00 26.34 367 THR A O 1
ATOM 2765 N N . ASP A 1 372 ? -21.408 -63.616 -5.567 1.00 23.91 368 ASP A N 1
ATOM 2766 C CA . ASP A 1 372 ? -21.221 -62.349 -4.849 1.00 23.23 368 ASP A CA 1
ATOM 2767 C C . ASP A 1 372 ? -21.470 -61.212 -5.843 1.00 20.53 368 ASP A C 1
ATOM 2768 O O . ASP A 1 372 ? -21.591 -61.471 -7.036 1.00 19.93 368 ASP A O 1
ATOM 2773 N N . LEU A 1 373 ? -21.513 -59.988 -5.356 1.00 20.60 369 LEU A N 1
ATOM 2774 C CA . LEU A 1 373 ? -21.849 -58.795 -6.156 1.00 20.62 369 LEU A CA 1
ATOM 2775 C C . LEU A 1 373 ? -20.994 -58.671 -7.415 1.00 19.51 369 LEU A C 1
ATOM 2776 O O . LEU A 1 373 ? -21.512 -58.598 -8.523 1.00 19.72 369 LEU A O 1
ATOM 2781 N N . ARG A 1 374 ? -19.675 -58.684 -7.258 1.00 18.77 370 ARG A N 1
ATOM 2782 C CA . ARG A 1 374 ? -18.830 -58.309 -8.400 1.00 18.00 370 ARG A CA 1
ATOM 2783 C C . ARG A 1 374 ? -18.684 -59.501 -9.337 1.00 18.83 370 ARG A C 1
ATOM 2784 O O . ARG A 1 374 ? -18.610 -59.292 -10.589 1.00 19.64 370 ARG A O 1
ATOM 2792 N N . ALA A 1 375 ? -18.594 -60.713 -8.827 1.00 18.11 371 ALA A N 1
ATOM 2793 C CA . ALA A 1 375 ? -18.578 -61.906 -9.688 1.00 20.41 371 ALA A CA 1
ATOM 2794 C C . ALA A 1 375 ? -19.877 -62.025 -10.486 1.00 19.12 371 ALA A C 1
ATOM 2795 O O . ALA A 1 375 ? -19.850 -62.463 -11.647 1.00 20.95 371 ALA A O 1
ATOM 2797 N N . GLY A 1 376 ? -20.993 -61.668 -9.871 1.00 20.04 372 GLY A N 1
ATOM 2798 C CA . GLY A 1 376 ? -22.257 -61.750 -10.626 1.00 20.70 372 GLY A CA 1
ATOM 2799 C C . GLY A 1 376 ? -22.221 -60.812 -11.819 1.00 19.25 372 GLY A C 1
ATOM 2800 O O . GLY A 1 376 ? -22.599 -61.183 -12.928 1.00 22.07 372 GLY A O 1
ATOM 2801 N N . ALA A 1 377 ? -21.734 -59.597 -11.630 1.00 20.57 373 ALA A N 1
ATOM 2802 C CA . ALA A 1 377 ? -21.546 -58.694 -12.776 1.00 18.39 373 ALA A CA 1
ATOM 2803 C C . ALA A 1 377 ? -20.557 -59.283 -13.789 1.00 19.38 373 ALA A C 1
ATOM 2804 O O . ALA A 1 377 ? -20.797 -59.145 -15.014 1.00 18.81 373 ALA A O 1
ATOM 2806 N N . ALA A 1 378 ? -19.463 -59.913 -13.336 1.00 20.66 374 ALA A N 1
ATOM 2807 C CA . ALA A 1 378 ? -18.527 -60.582 -14.269 1.00 21.45 374 ALA A CA 1
ATOM 2808 C C . ALA A 1 378 ? -19.269 -61.647 -15.104 1.00 19.96 374 ALA A C 1
ATOM 2809 O O . ALA A 1 378 ? -18.936 -61.794 -16.295 1.00 21.58 374 ALA A O 1
ATOM 2811 N N . LEU A 1 379 ? -20.224 -62.380 -14.530 1.00 20.16 375 LEU A N 1
ATOM 2812 C CA . LEU A 1 379 ? -20.984 -63.397 -15.274 1.00 21.75 375 LEU A CA 1
ATOM 2813 C C . LEU A 1 379 ? -21.834 -62.731 -16.339 1.00 20.37 375 LEU A C 1
ATOM 2814 O O . LEU A 1 379 ? -22.013 -63.351 -17.419 1.00 21.17 375 LEU A O 1
ATOM 2819 N N . ILE A 1 380 ? -22.353 -61.533 -16.065 1.00 20.26 376 ILE A N 1
ATOM 2820 C CA . ILE A 1 380 ? -23.123 -60.804 -17.116 1.00 22.52 376 ILE A CA 1
ATOM 2821 C C . ILE A 1 380 ? -22.164 -60.487 -18.256 1.00 21.01 376 ILE A C 1
ATOM 2822 O O . ILE A 1 380 ? -22.520 -60.664 -19.437 1.00 22.74 376 ILE A O 1
ATOM 2827 N N . LEU A 1 381 ? -20.970 -60.012 -17.938 1.00 22.55 377 LEU A N 1
ATOM 2828 C CA . LEU A 1 381 ? -19.977 -59.699 -18.993 1.00 23.31 377 LEU A CA 1
ATOM 2829 C C . LEU A 1 381 ? -19.629 -60.957 -19.801 1.00 23.42 377 LEU A C 1
ATOM 2830 O O . LEU A 1 381 ? -19.553 -60.887 -21.060 1.00 23.09 377 LEU A O 1
ATOM 2835 N N . CYS A 1 382 ? -19.410 -62.084 -19.138 1.00 22.73 378 CYS A N 1
ATOM 2836 C CA . CYS A 1 382 ? -19.227 -63.375 -19.857 1.00 21.75 378 CYS A CA 1
ATOM 2837 C C . CYS A 1 382 ? -20.406 -63.644 -20.799 1.00 23.94 378 CYS A C 1
ATOM 2838 O O . CYS A 1 382 ? -20.220 -64.039 -21.997 1.00 24.00 378 CYS A O 1
ATOM 2841 N N . GLY A 1 383 ? -21.618 -63.433 -20.293 1.00 21.24 379 GLY A N 1
ATOM 2842 C CA . GLY A 1 383 ? -22.826 -63.717 -21.053 1.00 20.38 379 GLY A CA 1
ATOM 2843 C C . GLY A 1 383 ? -22.891 -62.883 -22.313 1.00 23.80 379 GLY A C 1
ATOM 2844 O O . GLY A 1 383 ? -23.468 -63.382 -23.316 1.00 22.93 379 GLY A O 1
ATOM 2845 N N . LEU A 1 384 ? -22.374 -61.665 -22.305 1.00 22.87 380 LEU A N 1
ATOM 2846 C CA . LEU A 1 384 ? -22.456 -60.818 -23.530 1.00 24.58 380 LEU A CA 1
ATOM 2847 C C . LEU A 1 384 ? -21.564 -61.368 -24.642 1.00 26.39 380 LEU A C 1
ATOM 2848 O O . LEU A 1 384 ? -21.818 -61.020 -25.822 1.00 25.69 380 LEU A O 1
ATOM 2853 N N . ILE A 1 385 ? -20.546 -62.157 -24.317 1.00 23.48 381 ILE A N 1
ATOM 2854 C CA . ILE A 1 385 ? -19.574 -62.606 -25.344 1.00 23.06 381 ILE A CA 1
ATOM 2855 C C . ILE A 1 385 ? -19.682 -64.112 -25.564 1.00 23.12 381 ILE A C 1
ATOM 2856 O O . ILE A 1 385 ? -19.128 -64.612 -26.573 1.00 25.01 381 ILE A O 1
ATOM 2861 N N . ALA A 1 386 ? -20.434 -64.817 -24.736 1.00 23.04 382 ALA A N 1
ATOM 2862 C CA . ALA A 1 386 ? -20.537 -66.293 -24.802 1.00 22.47 382 ALA A CA 1
ATOM 2863 C C . ALA A 1 386 ? -21.509 -66.680 -25.906 1.00 25.32 382 ALA A C 1
ATOM 2864 O O . ALA A 1 386 ? -22.608 -66.152 -25.981 1.00 25.93 382 ALA A O 1
ATOM 2866 N N . GLU A 1 387 ? -21.122 -67.653 -26.715 1.00 26.07 383 GLU A N 1
ATOM 2867 C CA . GLU A 1 387 ? -21.990 -68.190 -27.783 1.00 29.94 383 GLU A CA 1
ATOM 2868 C C . GLU A 1 387 ? -23.308 -68.667 -27.186 1.00 30.25 383 GLU A C 1
ATOM 2869 O O . GLU A 1 387 ? -23.349 -69.389 -26.162 1.00 28.91 383 GLU A O 1
ATOM 2875 N N . GLY A 1 388 ? -24.416 -68.209 -27.780 1.00 27.43 384 GLY A N 1
ATOM 2876 C CA . GLY A 1 388 ? -25.754 -68.656 -27.393 1.00 27.67 384 GLY A CA 1
ATOM 2877 C C . GLY A 1 388 ? -26.333 -67.794 -26.294 1.00 29.44 384 GLY A C 1
ATOM 2878 O O . GLY A 1 388 ? -26.460 -66.567 -26.470 1.00 30.60 384 GLY A O 1
ATOM 2879 N N . GLU A 1 389 ? -26.733 -68.443 -25.215 1.00 27.66 385 GLU A N 1
ATOM 2880 C CA . GLU A 1 389 ? -27.472 -67.797 -24.116 1.00 27.63 385 GLU A CA 1
ATOM 2881 C C . GLU A 1 389 ? -26.892 -68.236 -22.780 1.00 26.45 385 GLU A C 1
ATOM 2882 O O . GLU A 1 389 ? -26.575 -69.418 -22.593 1.00 25.25 385 GLU A O 1
ATOM 2888 N N . THR A 1 390 ? -26.812 -67.289 -21.861 1.00 25.17 386 THR A N 1
ATOM 2889 C CA . THR A 1 390 ? -26.366 -67.540 -20.468 1.00 25.96 386 THR A CA 1
ATOM 2890 C C . THR A 1 390 ? -27.519 -67.243 -19.503 1.00 28.85 386 THR A C 1
ATOM 2891 O O . THR A 1 390 ? -28.144 -66.186 -19.636 1.00 27.46 386 THR A O 1
ATOM 2895 N N . GLN A 1 391 ? -27.749 -68.115 -18.525 1.00 24.20 387 GLN A N 1
ATOM 2896 C CA . GLN A 1 391 ? -28.792 -67.913 -17.512 1.00 25.53 387 GLN A CA 1
ATOM 2897 C C . GLN A 1 391 ? -28.112 -67.823 -16.157 1.00 26.32 387 GLN A C 1
ATOM 2898 O O . GLN A 1 391 ? -27.461 -68.790 -15.750 1.00 24.98 387 GLN A O 1
ATOM 2904 N N . ILE A 1 392 ? -28.263 -66.687 -15.511 1.00 23.14 388 ILE A N 1
ATOM 2905 C CA . ILE A 1 392 ? -27.550 -66.415 -14.249 1.00 21.91 388 ILE A CA 1
ATOM 2906 C C . ILE A 1 392 ? -28.562 -66.460 -13.122 1.00 22.92 388 ILE A C 1
ATOM 2907 O O . ILE A 1 392 ? -29.557 -65.687 -13.160 1.00 24.48 388 ILE A O 1
ATOM 2912 N N . GLY A 1 393 ? -28.285 -67.268 -12.106 1.00 22.95 389 GLY A N 1
ATOM 2913 C CA . GLY A 1 393 ? -29.087 -67.391 -10.889 1.00 22.10 389 GLY A CA 1
ATOM 2914 C C . GLY A 1 393 ? -28.527 -66.617 -9.727 1.00 22.82 389 GLY A C 1
ATOM 2915 O O . GLY A 1 393 ? -27.447 -65.992 -9.859 1.00 24.51 389 GLY A O 1
ATOM 2916 N N . GLU A 1 394 ? -29.264 -66.634 -8.610 1.00 23.34 390 GLU A N 1
ATOM 2917 C CA . GLU A 1 394 ? -28.872 -65.999 -7.333 1.00 25.92 390 GLU A CA 1
ATOM 2918 C C . GLU A 1 394 ? -28.609 -64.507 -7.604 1.00 25.40 390 GLU A C 1
ATOM 2919 O O . GLU A 1 394 ? -27.563 -63.953 -7.188 1.00 25.06 390 GLU A O 1
ATOM 2925 N N . ILE A 1 395 ? -29.529 -63.856 -8.306 1.00 22.80 391 ILE A N 1
ATOM 2926 C CA . ILE A 1 395 ? -29.259 -62.517 -8.893 1.00 23.29 391 ILE A CA 1
ATOM 2927 C C . ILE A 1 395 ? -29.352 -61.430 -7.842 1.00 19.27 391 ILE A C 1
ATOM 2928 O O . ILE A 1 395 ? -28.922 -60.305 -8.107 1.00 21.71 391 ILE A O 1
ATOM 2933 N N . TYR A 1 396 ? -29.861 -61.730 -6.641 1.00 22.54 392 TYR A N 1
ATOM 2934 C CA . TYR A 1 396 ? -29.908 -60.724 -5.565 1.00 23.90 392 TYR A CA 1
ATOM 2935 C C . TYR A 1 396 ? -28.487 -60.177 -5.307 1.00 22.72 392 TYR A C 1
ATOM 2936 O O . TYR A 1 396 ? -28.333 -58.997 -4.937 1.00 22.17 392 TYR A O 1
ATOM 2945 N N . HIS A 1 397 ? -27.467 -61.013 -5.468 1.00 22.57 393 HIS A N 1
ATOM 2946 C CA . HIS A 1 397 ? -26.061 -60.547 -5.312 1.00 20.41 393 HIS A CA 1
ATOM 2947 C C . HIS A 1 397 ? -25.783 -59.337 -6.190 1.00 20.52 393 HIS A C 1
ATOM 2948 O O . HIS A 1 397 ? -25.112 -58.409 -5.770 1.00 21.47 393 HIS A O 1
ATOM 2955 N N . ILE A 1 398 ? -26.242 -59.380 -7.438 1.00 19.56 394 ILE A N 1
ATOM 2956 C CA . ILE A 1 398 ? -25.986 -58.310 -8.422 1.00 22.24 394 ILE A CA 1
ATOM 2957 C C . ILE A 1 398 ? -26.885 -57.126 -8.090 1.00 23.78 394 ILE A C 1
ATOM 2958 O O . ILE A 1 398 ? -26.437 -55.956 -8.091 1.00 22.37 394 ILE A O 1
ATOM 2963 N N . GLN A 1 399 ? -28.164 -57.432 -7.876 1.00 25.24 395 GLN A N 1
ATOM 2964 C CA . GLN A 1 399 ? -29.188 -56.353 -7.828 1.00 27.84 395 GLN A CA 1
ATOM 2965 C C . GLN A 1 399 ? -28.970 -55.482 -6.613 1.00 31.36 395 GLN A C 1
ATOM 2966 O O . GLN A 1 399 ? -29.291 -54.288 -6.674 1.00 30.17 395 GLN A O 1
ATOM 2972 N N . ARG A 1 400 ? -28.346 -56.006 -5.572 1.00 31.29 396 ARG A N 1
ATOM 2973 C CA . ARG A 1 400 ? -28.135 -55.224 -4.342 1.00 32.50 396 ARG A CA 1
ATOM 2974 C C . ARG A 1 400 ? -27.082 -54.127 -4.521 1.00 29.72 396 ARG A C 1
ATOM 2975 O O . ARG A 1 400 ? -27.125 -53.173 -3.708 1.00 30.83 396 ARG A O 1
ATOM 2983 N N . GLY A 1 401 ? -26.190 -54.193 -5.527 1.00 25.01 397 GLY A N 1
ATOM 2984 C CA . GLY A 1 401 ? -25.110 -53.226 -5.696 1.00 23.91 397 GLY A CA 1
ATOM 2985 C C . GLY A 1 401 ? -24.954 -52.620 -7.090 1.00 23.80 397 GLY A C 1
ATOM 2986 O O . GLY A 1 401 ? -24.108 -51.768 -7.257 1.00 25.97 397 GLY A O 1
ATOM 2987 N N . TYR A 1 402 ? -25.767 -52.994 -8.072 1.00 20.39 398 TYR A N 1
ATOM 2988 C CA . TYR A 1 402 ? -25.808 -52.304 -9.394 1.00 19.34 398 TYR A CA 1
ATOM 2989 C C . TYR A 1 402 ? -27.208 -51.728 -9.628 1.00 18.64 398 TYR A C 1
ATOM 2990 O O . TYR A 1 402 ? -28.187 -52.459 -9.453 1.00 20.66 398 TYR A O 1
ATOM 2999 N N . VAL A 1 403 ? -27.267 -50.464 -9.995 1.00 19.81 399 VAL A N 1
ATOM 3000 C CA . VAL A 1 403 ? -28.548 -49.836 -10.409 1.00 21.85 399 VAL A CA 1
ATOM 3001 C C . VAL A 1 403 ? -28.865 -50.253 -11.851 1.00 20.41 399 VAL A C 1
ATOM 3002 O O . VAL A 1 403 ? -28.098 -49.930 -12.713 1.00 22.28 399 VAL A O 1
ATOM 3006 N N . ASP A 1 404 ? -29.971 -50.962 -12.029 1.00 22.41 400 ASP A N 1
ATOM 3007 C CA . ASP A 1 404 ? -30.611 -51.237 -13.341 1.00 23.45 400 ASP A CA 1
ATOM 3008 C C . ASP A 1 404 ? -29.573 -51.698 -14.357 1.00 22.83 400 ASP A C 1
ATOM 3009 O O . ASP A 1 404 ? -29.484 -51.143 -15.455 1.00 22.59 400 ASP A O 1
ATOM 3014 N N . ILE A 1 405 ? -28.814 -52.733 -14.041 1.00 24.44 401 ILE A N 1
ATOM 3015 C CA . ILE A 1 405 ? -27.804 -53.213 -15.007 1.00 22.36 401 ILE A CA 1
ATOM 3016 C C . ILE A 1 405 ? -28.476 -53.686 -16.302 1.00 22.09 401 ILE A C 1
ATOM 3017 O O . ILE A 1 405 ? -27.882 -53.578 -17.361 1.00 22.18 401 ILE A O 1
ATOM 3022 N N . ASP A 1 406 ? -29.687 -54.236 -16.214 1.00 22.12 402 ASP A N 1
ATOM 3023 C CA . ASP A 1 406 ? -30.423 -54.679 -17.425 1.00 23.93 402 ASP A CA 1
ATOM 3024 C C . ASP A 1 406 ? -30.719 -53.447 -18.281 1.00 22.71 402 ASP A C 1
ATOM 3025 O O . ASP A 1 406 ? -30.500 -53.515 -19.522 1.00 21.97 402 ASP A O 1
ATOM 3030 N N . LYS A 1 407 ? -31.220 -52.350 -17.682 1.00 23.34 403 LYS A N 1
ATOM 3031 C CA . LYS A 1 407 ? -31.605 -51.160 -18.508 1.00 23.81 403 LYS A CA 1
ATOM 3032 C C . LYS A 1 407 ? -30.364 -50.496 -19.113 1.00 21.28 403 LYS A C 1
ATOM 3033 O O . LYS A 1 407 ? -30.392 -50.099 -20.268 1.00 22.65 403 LYS A O 1
ATOM 3039 N N . LYS A 1 408 ? -29.270 -50.390 -18.348 1.00 21.27 404 LYS A N 1
ATOM 3040 C CA . LYS A 1 408 ? -28.030 -49.728 -18.817 1.00 20.93 404 LYS A CA 1
ATOM 3041 C C . LYS A 1 408 ? -27.393 -50.535 -19.943 1.00 20.59 404 LYS A C 1
ATOM 3042 O O . LYS A 1 408 ? -27.026 -49.965 -20.995 1.00 21.78 404 LYS A O 1
ATOM 3048 N N . ILE A 1 409 ? -27.294 -51.852 -19.797 1.00 20.10 405 ILE A N 1
ATOM 3049 C CA . ILE A 1 409 ? -26.685 -52.663 -20.871 1.00 20.13 405 ILE A CA 1
ATOM 3050 C C . ILE A 1 409 ? -27.617 -52.664 -22.085 1.00 22.4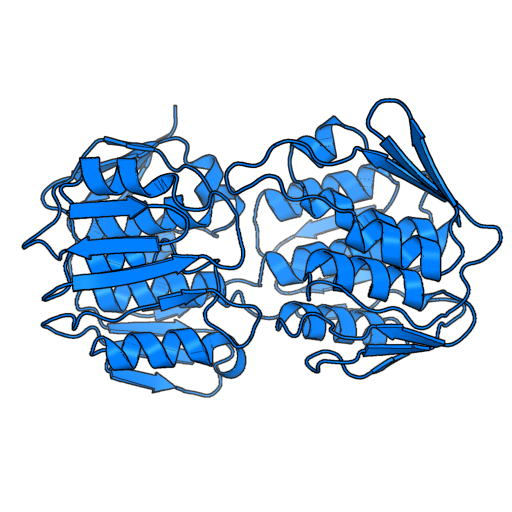7 405 ILE A C 1
ATOM 3051 O O . ILE A 1 409 ? -27.123 -52.600 -23.195 1.00 22.26 405 ILE A O 1
ATOM 3056 N N . THR A 1 410 ? -28.932 -52.742 -21.873 1.00 22.05 406 THR A N 1
ATOM 3057 C CA . THR A 1 410 ? -29.876 -52.707 -23.008 1.00 23.75 406 THR A CA 1
ATOM 3058 C C . THR A 1 410 ? -29.693 -51.417 -23.811 1.00 21.48 406 THR A C 1
ATOM 3059 O O . THR A 1 410 ? -29.709 -51.473 -25.046 1.00 23.51 406 THR A O 1
ATOM 3063 N N . ALA A 1 411 ? -29.513 -50.283 -23.141 1.00 23.17 407 ALA A N 1
ATOM 3064 C CA . ALA A 1 411 ? -29.341 -48.995 -23.815 1.00 21.86 407 ALA A CA 1
ATOM 3065 C C . ALA A 1 411 ? -28.017 -48.931 -24.557 1.00 25.74 407 ALA A C 1
ATOM 3066 O O . ALA A 1 411 ? -27.901 -48.105 -25.466 1.00 26.60 407 ALA A O 1
ATOM 3068 N N . LEU A 1 412 ? -27.036 -49.767 -24.184 1.00 23.76 408 LEU A N 1
ATOM 3069 C CA . LEU A 1 412 ? -25.756 -49.853 -24.934 1.00 25.25 408 LEU A CA 1
ATOM 3070 C C . LEU A 1 412 ? -25.845 -50.891 -26.058 1.00 24.52 408 LEU A C 1
ATOM 3071 O O . LEU A 1 412 ? -24.852 -51.142 -26.730 1.00 22.89 408 LEU A O 1
ATOM 3076 N N . GLY A 1 413 ? -27.003 -51.503 -26.282 1.00 24.54 409 GLY A N 1
ATOM 3077 C CA . GLY A 1 413 ? -27.175 -52.453 -27.381 1.00 23.76 409 GLY A CA 1
ATOM 3078 C C . GLY A 1 413 ? -27.098 -53.910 -26.962 1.00 24.25 409 GLY A C 1
ATOM 3079 O O . GLY A 1 413 ? -27.215 -54.764 -27.808 1.00 27.27 409 GLY A O 1
ATOM 3080 N N . GLY A 1 414 ? -26.932 -54.232 -25.671 1.00 21.67 410 GLY A N 1
ATOM 3081 C CA . GLY A 1 414 ? -26.811 -55.637 -25.296 1.00 23.58 410 GLY A CA 1
ATOM 3082 C C . GLY A 1 414 ? -28.143 -56.331 -25.135 1.00 25.82 410 GLY A C 1
ATOM 3083 O O . GLY A 1 414 ? -29.210 -55.670 -25.037 1.00 26.87 410 GLY A O 1
ATOM 3084 N N . GLN A 1 415 ? -28.102 -57.653 -25.172 1.00 24.00 411 GLN A N 1
ATOM 3085 C CA . GLN A 1 415 ? -29.291 -58.504 -24.998 1.00 25.17 411 GLN A CA 1
ATOM 3086 C C . GLN A 1 415 ? -29.287 -59.075 -23.581 1.00 26.17 411 GLN A C 1
ATOM 3087 O O . GLN A 1 415 ? -28.543 -60.036 -23.319 1.00 27.52 411 GLN A O 1
ATOM 3093 N N . ILE A 1 416 ? -30.102 -58.507 -22.730 1.00 23.70 412 ILE A N 1
ATOM 3094 C CA . ILE A 1 416 ? -30.200 -58.870 -21.289 1.00 23.23 412 ILE A CA 1
ATOM 3095 C C . ILE A 1 416 ? -31.629 -58.646 -20.799 1.00 25.24 412 ILE A C 1
ATOM 3096 O O . ILE A 1 416 ? -32.263 -57.600 -21.114 1.00 25.27 412 ILE A O 1
ATOM 3101 N N . GLU A 1 417 ? -32.126 -59.545 -19.981 1.00 24.49 413 GLU A N 1
ATOM 3102 C CA . GLU A 1 417 ? -33.425 -59.304 -19.329 1.00 26.82 413 GLU A CA 1
ATOM 3103 C C . GLU A 1 417 ? -33.427 -60.020 -17.982 1.00 27.80 413 GLU A C 1
ATOM 3104 O O . GLU A 1 417 ? -32.824 -61.081 -17.848 1.00 26.55 413 GLU A O 1
ATOM 3110 N N . ILE A 1 418 ? -34.137 -59.456 -17.032 1.00 23.05 414 ILE A N 1
ATOM 3111 C CA . ILE A 1 418 ? -34.383 -60.052 -15.699 1.00 26.95 414 ILE A CA 1
ATOM 3112 C C . ILE A 1 418 ? -35.741 -60.746 -15.795 1.00 35.60 414 ILE A C 1
ATOM 3113 O O . ILE A 1 418 ? -36.695 -60.063 -16.173 1.00 35.08 414 ILE A O 1
ATOM 3118 N N . VAL A 1 419 ? -35.813 -62.049 -15.530 1.00 34.17 415 VAL A N 1
ATOM 3119 C CA . VAL A 1 419 ? -37.113 -62.784 -15.545 1.00 39.67 415 VAL A CA 1
ATOM 3120 C C . VAL A 1 419 ? -37.442 -63.185 -14.103 1.00 42.87 415 VAL A C 1
ATOM 3121 O O . VAL A 1 419 ? -36.562 -63.711 -13.393 1.00 34.45 415 VAL A O 1
ATOM 3125 N N . GLU A 1 420 ? -38.643 -62.865 -13.632 1.00 49.53 416 GLU A N 1
ATOM 3126 C CA . GLU A 1 420 ? -38.997 -62.934 -12.189 1.00 58.55 416 GLU A CA 1
ATOM 3127 C C . GLU A 1 420 ? -39.971 -64.090 -11.930 1.00 57.72 416 GLU A C 1
ATOM 3128 O O . GLU A 1 420 ? -39.599 -65.258 -12.073 1.00 65.94 416 GLU A O 1
#

InterPro domains:
  IPR001986 Enolpyruvate transferase domain [PF00275] (12-410)
  IPR005750 UDP-N-acetylglucosamine 1-carboxyvinyltransferase [MF_00111] (7-421)
  IPR005750 UDP-N-acetylglucosamine 1-carboxyvinyltransferase [PTHR43783] (4-421)
  IPR005750 UDP-N-acetylglucosamine 1-carboxyvinyltransferase [TIGR01072] (7-419)
  IPR005750 UDP-N-acetylglucosamine 1-carboxyvinyltransferase [cd01555] (18-414)
  IPR013792 RNA 3'-terminal phosphate cyclase/enolpyruvate transferase, alpha/beta [SSF55205] (7-422)
  IPR036968 Enolpyruvate transferase domain superfamily [G3DSA:3.65.10.10] (10-419)
  IPR036968 Enolpyruvate transferase domain superfamily [G3DSA:3.65.10.10] (26-235)

CATH classification: 3.65.10.10 (+1 more: 3.65.10.10)